Protein AF-A0A6A4TLG9-F1 (afdb_monomer_lite)

Foldseek 3Di:
DPQDPPPADDPVRSVVPDCVVPPPDADDLSNQLVVCQLLQAWEWEDDPPDIDINHHPHHRPDPDHFYWYQDPVRDIDTDPWDQDPVDRDIPCSVVPPDPDDPPPPDDDDDDDDDDDDDDDDDDPVSVVVSNVVVVVVVVVVVVVVVVCCCVVDPVVVVVVVVVVVVCCVPPPVVVVVVVVVLVVCCVPPPVSVVVVVVVVVVCCVPPPVVVVVVVVVVVVCCVPPPVVVVVVVVVVVVCCVPPPVVVVVVVVVVVVCCVPPPVVVVVVVVVVVVCCVPPPVVVVVVVVVLVVCCVPPVVSVVVVVVVVVVVVVVVVVLVVDPVSVVVVVCVQCVVHQQAAAQQLRDRGTPVQKDFDDLVVQPPDPLLSVLCVLRGHLPQADDDDPPADPVRPCCPGNNVTHIHGPQCVVQSNVSHRRCSGCSVVVPDDDDDPLRVPDDPVLCVLQDQWDWDWDWDQDPDDRDTDTDDDTDTHGDPSLVVQLQPDDDPDPPDWDFDFDCPDPPDPDGPDTDTDDNVSSVSSLVVCCVPPPVSVPRDHPPVSPPPPD

Secondary structure (DSSP, 8-state):
---S-TT-SSHHHHHHHS-TTSTTPPP-HHHHHHHHHHHTS-EEEEETTEEEEE--SS----SPPEEEEE-TTS-EEE-----BTTBS----GGGSS--------PPP---------------HHHHHHHHHHHHHHHHHHHHHHHHHHHHH-HHHHHHHHHHHHHHHHH-HHHHHHHHHHHHHHHHH-HHHHHHHHHHHHHHHHH-HHHHHHHHHHHHHHHHH-HHHHHHHHHHHHHHHHH-HHHHHHHHHHHHHHHHH-HHHHHHHHHHHHHHHHH-HHHHHHHHHHHHHHHHH-HHHHHHHHHHHHHHHHHHHHHHH-HHHHHHHHHHHHTT-S-EEBTTT--EE-GGGEEE--GGGTTTSHHHHHHHHHH---TTS----TTPPTTTGGGGSGGGS-EEEHHHHHHHHHT---TT-IIIIIPPPPPPHHHHT--HHHHHHH-SEEEE--EEE-SSSS-EEE-S--EEEE--HHHHHHHSPP--STT-EEEEEE-SSTT-SS-SEEEEEEHHHHHHHHHHHHHH-GGGTT----TT---TT-

Sequence (545 aa):
MELVGKGHGSMSEYIEKSQMKKVGYCASDVEFHATANAIGVDIFAYRGDTSLKYSCTSRLLTNEGIYLKCCEDNNFEAVVCVEHLDEDYCFDLCKLGNLSEPLYMCTRKSKEEAVIIATATISSQQVSNIDYIVSKYVKRSKDLKKKMKYLGNKLYMEKVKEERVGQYNKKHLYRSKLKKRSIAKYHDNDLFRSKVKKMSIGKYREDALHRAKVKKMSIGKYQEDARHMAKVKKVSIRKYRVDALHMAKVKKMSIGKYWEDVLHREKLKKMSKSKYRRNKIHKQNVKSMSRRKYLVNPEQRKRVTEGNKMRRKQMRERGQKFNVVMQRFLEKVRNGPEFVCCVCHRLLFSHQVLQCKRDHYNKRNDVALIADKCITEDYLHKCNADCVMPCQWLVTARGQLWVCYTCHYKIKKGEMPAESVKNNLGVDVIPEELACLNSLEQHLIALHIPFMKMLALPRGRQNGVHGPVTCVPANIVQTNNVLPRSNMEGSLLPVKLKRKLTYKGDYEYQYVDSMHVRQALQFLKETNVHYGDIECNEAWLNEFF

Structure (mmCIF, N/CA/C/O backbone):
data_AF-A0A6A4TLG9-F1
#
_entry.id   AF-A0A6A4TLG9-F1
#
loop_
_atom_site.group_PDB
_atom_site.id
_atom_site.type_symbol
_atom_site.label_atom_id
_atom_site.label_alt_id
_atom_site.label_comp_id
_atom_site.label_asym_id
_atom_site.label_entity_id
_atom_site.label_seq_id
_atom_site.pdbx_PDB_ins_code
_atom_site.Cartn_x
_atom_site.Cartn_y
_atom_site.Cartn_z
_atom_site.occupancy
_atom_site.B_iso_or_equiv
_atom_site.auth_seq_id
_atom_site.auth_comp_id
_atom_site.auth_asym_id
_atom_site.auth_atom_id
_atom_site.pdbx_PDB_model_num
ATOM 1 N N . MET A 1 1 ? -87.033 -29.925 98.915 1.00 47.34 1 MET A N 1
ATOM 2 C CA . MET A 1 1 ? -88.033 -29.410 99.871 1.00 47.34 1 MET A CA 1
ATOM 3 C C . MET A 1 1 ? -87.382 -29.435 101.245 1.00 47.34 1 MET A C 1
ATOM 5 O O . MET A 1 1 ? -87.462 -30.439 101.922 1.00 47.34 1 MET A O 1
ATOM 9 N N . GLU A 1 2 ? -86.449 -28.515 101.473 1.00 50.53 2 GLU A N 1
ATOM 10 C CA . GLU A 1 2 ? -86.480 -27.577 102.616 1.00 50.53 2 GLU A CA 1
ATOM 11 C C . GLU A 1 2 ? -85.927 -26.185 102.214 1.00 50.53 2 GLU A C 1
ATOM 13 O O . GLU A 1 2 ? -85.316 -25.472 102.995 1.00 50.53 2 GLU A O 1
ATOM 18 N N . LEU A 1 3 ? -86.083 -25.791 100.946 1.00 55.59 3 LEU A N 1
ATOM 19 C CA . LEU A 1 3 ? -85.525 -24.543 100.407 1.00 55.59 3 LEU A CA 1
ATOM 20 C C . LEU A 1 3 ? -86.625 -23.511 100.187 1.00 55.59 3 LEU A C 1
ATOM 22 O O . LEU A 1 3 ? -86.862 -23.068 99.067 1.00 55.59 3 LEU A O 1
ATOM 26 N N . VAL A 1 4 ? -87.336 -23.157 101.248 1.00 54.75 4 VAL A N 1
ATOM 27 C CA . VAL A 1 4 ? -88.100 -21.914 101.241 1.00 54.75 4 VAL A CA 1
ATOM 28 C C . VAL A 1 4 ? -87.619 -21.138 102.456 1.00 54.75 4 VAL A C 1
ATOM 30 O O . VAL A 1 4 ? -87.737 -21.625 103.577 1.00 54.75 4 VAL A O 1
ATOM 33 N N . GLY A 1 5 ? -86.945 -20.006 102.223 1.00 57.19 5 GLY A N 1
ATOM 34 C CA . GLY A 1 5 ? -86.317 -19.212 103.282 1.00 57.19 5 GLY A CA 1
ATOM 35 C C . GLY A 1 5 ? -87.287 -18.953 104.437 1.00 57.19 5 GLY A C 1
ATOM 36 O O . GLY A 1 5 ? -88.495 -18.847 104.210 1.00 57.19 5 GLY A O 1
ATOM 37 N N . LYS A 1 6 ? -86.766 -18.896 105.672 1.00 56.28 6 LYS A N 1
ATOM 38 C CA . LYS A 1 6 ? -87.563 -18.742 106.904 1.00 56.28 6 LYS A CA 1
ATOM 39 C C . LYS A 1 6 ? -88.632 -17.651 106.712 1.00 56.28 6 LYS A C 1
ATOM 41 O O . LYS A 1 6 ? -88.291 -16.474 106.683 1.00 56.28 6 LYS A O 1
ATOM 46 N N . GLY A 1 7 ? -89.903 -18.045 106.565 1.00 60.41 7 GLY A N 1
ATOM 47 C CA . GLY A 1 7 ? -91.035 -17.120 106.387 1.00 60.41 7 GLY A CA 1
ATOM 48 C C . GLY A 1 7 ? -91.891 -17.284 105.121 1.00 60.41 7 GLY A C 1
ATOM 49 O O . GLY A 1 7 ? -92.816 -16.498 104.937 1.00 60.41 7 GLY A O 1
ATOM 50 N N . HIS A 1 8 ? -91.638 -18.281 104.267 1.00 70.38 8 HIS A N 1
ATOM 51 C CA . HIS A 1 8 ? -92.416 -18.520 103.041 1.00 70.38 8 HIS A CA 1
ATOM 52 C C . HIS A 1 8 ? -92.912 -19.977 102.955 1.00 70.38 8 HIS A C 1
ATOM 54 O O . HIS A 1 8 ? -92.164 -20.903 103.260 1.00 70.38 8 HIS A O 1
ATOM 60 N N . GLY A 1 9 ? -94.160 -20.194 102.527 1.00 59.28 9 GLY A N 1
ATOM 61 C CA . GLY A 1 9 ? -94.810 -21.509 102.463 1.00 59.28 9 GLY A CA 1
ATOM 62 C C . GLY A 1 9 ? -94.586 -22.284 101.157 1.00 59.28 9 GLY A C 1
ATOM 63 O O . GLY A 1 9 ? -94.795 -23.495 101.120 1.00 59.28 9 GLY A O 1
ATOM 64 N N . SER A 1 10 ? -94.135 -21.633 100.077 1.00 74.75 10 SER A N 1
ATOM 65 C CA . SER A 1 10 ? -93.777 -22.303 98.815 1.00 74.75 10 SER A CA 1
ATOM 66 C C . SER A 1 10 ? -92.719 -21.541 98.007 1.00 74.75 10 SER A C 1
ATOM 68 O O . SER A 1 10 ? -92.523 -20.342 98.186 1.00 74.75 10 SER A O 1
ATOM 70 N N . MET A 1 11 ? -92.060 -22.216 97.057 1.00 71.94 11 MET A N 1
ATOM 71 C CA . MET A 1 11 ? -91.086 -21.571 96.160 1.00 71.94 11 MET A CA 1
ATOM 72 C C . MET A 1 11 ? -91.734 -20.530 95.233 1.00 71.94 11 MET A C 1
ATOM 74 O O . MET A 1 11 ? -91.104 -19.533 94.897 1.00 71.94 11 MET A O 1
ATOM 78 N N . SER A 1 12 ? -92.997 -20.732 94.838 1.00 71.19 12 SER A N 1
ATOM 79 C CA . SER A 1 12 ? -93.734 -19.730 94.050 1.00 71.19 12 SER A CA 1
ATOM 80 C C . SER A 1 12 ? -93.986 -18.469 94.876 1.00 71.19 12 SER A C 1
ATOM 82 O O . SER A 1 12 ? -93.712 -17.367 94.412 1.00 71.19 12 SER A O 1
ATOM 84 N N . GLU A 1 13 ? -94.376 -18.638 96.142 1.00 74.56 13 GLU A N 1
ATOM 85 C CA . GLU A 1 13 ? -94.531 -17.529 97.085 1.00 74.56 13 GLU A CA 1
ATOM 86 C C . GLU A 1 13 ? -93.199 -16.810 97.361 1.00 74.56 13 GLU A C 1
ATOM 88 O O . GLU A 1 13 ? -93.168 -15.583 97.436 1.00 74.56 13 GLU A O 1
ATOM 93 N N . TYR A 1 14 ? -92.087 -17.546 97.468 1.00 79.31 14 TYR A N 1
ATOM 94 C CA . TYR A 1 14 ? -90.755 -16.952 97.594 1.00 79.31 14 TYR A CA 1
ATOM 95 C C . TYR A 1 14 ? -90.394 -16.112 96.363 1.00 79.31 14 TYR A C 1
ATOM 97 O O . TYR A 1 14 ? -89.940 -14.984 96.505 1.00 79.31 14 TYR A O 1
ATOM 105 N N . ILE A 1 15 ? -90.630 -16.609 95.148 1.00 75.56 15 ILE A N 1
ATOM 106 C CA . ILE A 1 15 ? -90.310 -15.881 93.909 1.00 75.56 15 ILE A CA 1
ATOM 107 C C . ILE A 1 15 ? -91.164 -14.610 93.748 1.00 75.56 15 ILE A C 1
ATOM 109 O O . ILE A 1 15 ? -90.681 -13.628 93.184 1.00 75.56 15 ILE A O 1
ATOM 113 N N . GLU A 1 16 ? -92.416 -14.620 94.211 1.00 72.69 16 GLU A N 1
ATOM 114 C CA . GLU A 1 16 ? -93.312 -13.455 94.158 1.00 72.69 16 GLU A CA 1
ATOM 115 C C . GLU A 1 16 ? -93.009 -12.414 95.241 1.00 72.69 16 GLU A C 1
ATOM 117 O O . GLU A 1 16 ? -93.033 -11.214 94.961 1.00 72.69 16 GLU A O 1
ATOM 122 N N . LYS A 1 17 ? -92.727 -12.854 96.474 1.00 72.75 17 LYS A N 1
ATOM 123 C CA . LYS A 1 17 ? -92.475 -11.954 97.612 1.00 72.75 17 LYS A CA 1
ATOM 124 C C . LYS A 1 17 ? -91.023 -11.487 97.699 1.00 72.75 17 LYS A C 1
ATOM 126 O O . LYS A 1 17 ? -90.768 -10.393 98.206 1.00 72.75 17 LYS A O 1
ATOM 131 N N . SER A 1 18 ? -90.070 -12.290 97.231 1.00 75.31 18 SER A N 1
ATOM 132 C CA . SER A 1 18 ? -88.663 -11.896 97.208 1.00 75.31 18 SER A CA 1
ATOM 133 C C . SER A 1 18 ? -88.413 -10.845 96.131 1.00 75.31 18 SER A C 1
ATOM 135 O O . SER A 1 18 ? -89.034 -10.811 95.069 1.00 75.31 18 SER A O 1
ATOM 137 N N . GLN A 1 19 ? -87.436 -9.982 96.388 1.00 74.31 19 GLN A N 1
ATOM 138 C CA . GLN A 1 19 ? -86.973 -9.001 95.410 1.00 74.31 19 GLN A CA 1
ATOM 139 C C . GLN A 1 19 ? -85.853 -9.570 94.519 1.00 74.31 19 GLN A C 1
ATOM 141 O O . GLN A 1 19 ? -85.146 -8.803 93.874 1.00 74.31 19 GLN A O 1
ATOM 146 N N . MET A 1 20 ? -85.697 -10.902 94.439 1.00 74.19 20 MET A N 1
ATOM 147 C CA . MET A 1 20 ? -84.563 -11.562 93.767 1.00 74.19 20 MET A CA 1
ATOM 148 C C . MET A 1 20 ? -84.434 -11.211 92.274 1.00 74.19 20 MET A C 1
ATOM 150 O O . MET A 1 20 ? -83.351 -11.274 91.701 1.00 74.19 20 MET A O 1
ATOM 154 N N . LYS A 1 21 ? -85.547 -10.844 91.622 1.00 73.12 21 LYS A N 1
ATOM 155 C CA . LYS A 1 21 ? -85.577 -10.442 90.205 1.00 73.12 21 LYS A CA 1
ATOM 156 C C . LYS A 1 21 ? -85.209 -8.970 89.991 1.00 73.12 21 LYS A C 1
ATOM 158 O O . LYS A 1 21 ? -85.031 -8.557 88.847 1.00 73.12 21 LYS A O 1
ATOM 163 N N . LYS A 1 22 ? -85.150 -8.164 91.056 1.00 68.81 22 LYS A N 1
ATOM 164 C CA . LYS A 1 22 ? -84.872 -6.727 90.983 1.00 68.81 22 LYS A CA 1
ATOM 165 C C . LYS A 1 22 ? -83.390 -6.451 91.212 1.00 68.81 22 LYS A C 1
ATOM 167 O O . LYS A 1 22 ? -82.740 -7.053 92.060 1.00 68.81 22 LYS A O 1
ATOM 172 N N . VAL A 1 23 ? -82.865 -5.492 90.458 1.00 66.06 23 VAL A N 1
ATOM 173 C CA . VAL A 1 23 ? -81.475 -5.037 90.573 1.00 66.06 23 VAL A CA 1
ATOM 174 C C . VAL A 1 23 ? -81.287 -4.279 91.893 1.00 66.06 23 VAL A C 1
ATOM 176 O O . VAL A 1 23 ? -82.129 -3.458 92.247 1.00 66.06 23 VAL A O 1
ATOM 179 N N . GLY A 1 24 ? -80.181 -4.536 92.597 1.00 64.06 24 GLY A N 1
ATOM 180 C CA . GLY A 1 24 ? -79.815 -3.845 93.844 1.00 64.06 24 GLY A CA 1
ATOM 181 C C . GLY A 1 24 ? -80.198 -4.574 95.136 1.00 64.06 24 GLY A C 1
ATOM 182 O O . GLY A 1 24 ? -79.888 -4.079 96.214 1.00 64.06 24 GLY A O 1
ATOM 183 N N . TYR A 1 25 ? -80.828 -5.749 95.047 1.00 71.38 25 TYR A N 1
ATOM 184 C CA . TYR A 1 25 ? -81.122 -6.596 96.205 1.00 71.38 25 TYR A CA 1
ATOM 185 C C . TYR A 1 25 ? -80.071 -7.700 96.362 1.00 71.38 25 TYR A C 1
ATOM 187 O O . TYR A 1 25 ? -79.626 -8.291 95.377 1.00 71.38 25 TYR A O 1
ATOM 195 N N . CYS A 1 26 ? -79.667 -7.967 97.606 1.00 70.38 26 CYS A N 1
ATOM 196 C CA . CYS A 1 26 ? -78.658 -8.976 97.924 1.00 70.38 26 CYS A CA 1
ATOM 197 C C . CYS A 1 26 ? -79.205 -10.396 97.724 1.00 70.38 26 CYS A C 1
ATOM 199 O O . CYS A 1 26 ? -80.359 -10.677 98.049 1.00 70.38 26 CYS A O 1
ATOM 201 N N . ALA A 1 27 ? -78.353 -11.291 97.220 1.00 75.81 27 ALA A N 1
ATOM 202 C CA . ALA A 1 27 ? -78.647 -12.717 97.146 1.00 75.81 27 ALA A CA 1
ATOM 203 C C . ALA A 1 27 ? -78.703 -13.327 98.555 1.00 75.81 27 ALA A C 1
ATOM 205 O O . ALA A 1 27 ? -77.893 -12.982 99.418 1.00 75.81 27 ALA A O 1
ATOM 206 N N . SER A 1 28 ? -79.642 -14.245 98.771 1.00 75.94 28 SER A N 1
ATOM 207 C CA . SER A 1 28 ? -79.767 -15.027 99.997 1.00 75.94 28 SER A CA 1
ATOM 208 C C . SER A 1 28 ? -79.236 -16.451 99.804 1.00 75.94 28 SER A C 1
ATOM 210 O O . SER A 1 28 ? -78.886 -16.876 98.698 1.00 75.94 28 SER A O 1
ATOM 212 N N . ASP A 1 29 ? -79.224 -17.227 100.886 1.00 78.75 29 ASP A N 1
ATOM 213 C CA . ASP A 1 29 ? -78.810 -18.634 100.903 1.00 78.75 29 ASP A CA 1
ATOM 214 C C . ASP A 1 29 ? -79.584 -19.501 99.890 1.00 78.75 29 ASP A C 1
ATOM 216 O O . ASP A 1 29 ? -79.065 -20.515 99.410 1.00 78.75 29 ASP A O 1
ATOM 220 N N . VAL A 1 30 ? -80.814 -19.099 99.535 1.00 79.25 30 VAL A N 1
ATOM 221 C CA . VAL A 1 30 ? -81.650 -19.778 98.534 1.00 79.25 30 VAL A CA 1
ATOM 222 C C . VAL A 1 30 ? -81.068 -19.598 97.132 1.00 79.25 30 VAL A C 1
ATOM 224 O O . VAL A 1 30 ? -80.945 -20.578 96.393 1.00 79.25 30 VAL A O 1
ATOM 227 N N . GLU A 1 31 ? -80.654 -18.381 96.765 1.00 83.94 31 GLU A N 1
ATOM 228 C CA . GLU A 1 31 ? -80.010 -18.110 95.476 1.00 83.94 31 GLU A CA 1
ATOM 229 C C . GLU A 1 31 ? -78.667 -18.833 95.362 1.00 83.94 31 GLU A C 1
ATOM 231 O O . GLU A 1 31 ? -78.364 -19.383 94.300 1.00 83.94 31 GLU A O 1
ATOM 236 N N . PHE A 1 32 ? -77.881 -18.890 96.441 1.00 83.81 32 PHE A N 1
ATOM 237 C CA . PHE A 1 32 ? -76.604 -19.606 96.440 1.00 83.81 32 PHE A CA 1
ATOM 238 C C . PHE A 1 32 ? -76.788 -21.114 96.245 1.00 83.81 32 PHE A C 1
ATOM 240 O O . PHE A 1 32 ? -76.145 -21.691 95.367 1.00 83.81 32 PHE A O 1
ATOM 247 N N . HIS A 1 33 ? -77.716 -21.753 96.965 1.00 79.50 33 HIS A N 1
ATOM 248 C CA . HIS A 1 33 ? -78.021 -23.174 96.758 1.00 79.50 33 HIS A CA 1
ATOM 249 C C . HIS A 1 33 ? -78.592 -23.460 95.366 1.00 79.50 33 HIS A C 1
ATOM 251 O O . HIS A 1 33 ? -78.200 -24.435 94.719 1.00 79.50 33 HIS A O 1
ATOM 257 N N . ALA A 1 34 ? -79.508 -22.618 94.877 1.00 77.25 34 ALA A N 1
ATOM 258 C CA . ALA A 1 34 ? -80.073 -22.771 93.540 1.00 77.25 34 ALA A CA 1
ATOM 259 C C . ALA A 1 34 ? -78.987 -22.648 92.459 1.00 77.25 34 ALA A C 1
ATOM 261 O O . ALA A 1 34 ? -78.962 -23.435 91.513 1.00 77.25 34 ALA A O 1
ATOM 262 N N . THR A 1 35 ? -78.052 -21.713 92.634 1.00 79.88 35 THR A N 1
ATOM 263 C CA . THR A 1 35 ? -76.930 -21.494 91.714 1.00 79.88 35 THR A CA 1
ATOM 264 C C . THR A 1 35 ? -75.935 -22.654 91.750 1.00 79.88 35 THR A C 1
ATOM 266 O O . THR A 1 35 ? -75.548 -23.145 90.689 1.00 79.88 35 THR A O 1
ATOM 269 N N . ALA A 1 36 ? -75.577 -23.148 92.940 1.00 80.62 36 ALA A N 1
ATOM 270 C CA . ALA A 1 36 ? -74.709 -24.317 93.099 1.00 80.62 36 ALA A CA 1
ATOM 271 C C . ALA A 1 36 ? -75.288 -25.540 92.366 1.00 80.62 36 ALA A C 1
ATOM 273 O O . ALA A 1 36 ? -74.604 -26.187 91.572 1.00 80.62 36 ALA A O 1
ATOM 274 N N . ASN A 1 37 ? -76.592 -25.784 92.535 1.00 77.38 37 ASN A N 1
ATOM 275 C CA . ASN A 1 37 ? -77.309 -26.872 91.870 1.00 77.38 37 ASN A CA 1
ATOM 276 C C . ASN A 1 37 ? -77.450 -26.691 90.351 1.00 77.38 37 ASN A C 1
ATOM 278 O O . ASN A 1 37 ? -77.436 -27.686 89.624 1.00 77.38 37 ASN A O 1
ATOM 282 N N . ALA A 1 38 ? -77.618 -25.454 89.872 1.00 73.56 38 ALA A N 1
ATOM 283 C CA . ALA A 1 38 ? -77.802 -25.153 88.452 1.00 73.56 38 ALA A CA 1
ATOM 284 C C . ALA A 1 38 ? -76.496 -25.247 87.650 1.00 73.56 38 ALA A C 1
ATOM 286 O O . ALA A 1 38 ? -76.514 -25.654 86.489 1.00 73.56 38 ALA A O 1
ATOM 287 N N . ILE A 1 39 ? -75.372 -24.863 88.259 1.00 73.69 39 ILE A N 1
ATOM 288 C CA . ILE A 1 39 ? -74.051 -24.871 87.616 1.00 73.69 39 ILE A CA 1
ATOM 289 C C . ILE A 1 39 ? -73.304 -26.185 87.901 1.00 73.69 39 ILE A C 1
ATOM 291 O O . ILE A 1 39 ? -72.383 -26.532 87.166 1.00 73.69 39 ILE A O 1
ATOM 295 N N . GLY A 1 40 ? -73.718 -26.948 88.917 1.00 73.44 40 GLY A N 1
ATOM 296 C CA . GLY A 1 40 ? -73.113 -28.235 89.258 1.00 73.44 40 GLY A CA 1
ATOM 297 C C . GLY A 1 40 ? -71.762 -28.097 89.962 1.00 73.44 40 GLY A C 1
ATOM 298 O O . GLY A 1 40 ? -70.875 -28.921 89.746 1.00 73.44 40 GLY A O 1
ATOM 299 N N . VAL A 1 41 ? -71.566 -27.039 90.753 1.00 80.38 41 VAL A N 1
ATOM 300 C CA . VAL A 1 41 ? -70.322 -26.758 91.494 1.00 80.38 41 VAL A CA 1
ATOM 301 C C . VAL A 1 41 ? -70.644 -26.288 92.908 1.00 80.38 41 VAL A C 1
ATOM 303 O O . VAL A 1 41 ? -71.666 -25.637 93.127 1.00 80.38 41 VAL A O 1
ATOM 306 N N . ASP A 1 42 ? -69.769 -26.598 93.863 1.00 83.31 42 ASP A N 1
ATOM 307 C CA . ASP A 1 42 ? -69.905 -26.119 95.240 1.00 83.31 42 ASP A CA 1
ATOM 308 C C . ASP A 1 42 ? -69.591 -24.613 95.315 1.00 83.31 42 ASP A C 1
ATOM 310 O O . ASP A 1 42 ? -68.616 -24.142 94.719 1.00 83.31 42 ASP A O 1
ATOM 314 N N . ILE A 1 43 ? -70.399 -23.853 96.061 1.00 84.44 43 ILE A N 1
ATOM 315 C CA . ILE A 1 43 ? -70.152 -22.429 96.335 1.00 84.44 43 ILE A CA 1
ATOM 316 C C . ILE A 1 43 ? -69.764 -22.271 97.807 1.00 84.44 43 ILE A C 1
ATOM 318 O O . ILE A 1 43 ? -70.476 -22.719 98.702 1.00 84.44 43 ILE A O 1
ATOM 322 N N . PHE A 1 44 ? -68.643 -21.610 98.061 1.00 83.75 44 PHE A N 1
ATOM 323 C CA . PHE A 1 44 ? -68.121 -21.308 99.388 1.00 83.75 44 PHE A CA 1
ATOM 324 C C . PHE A 1 44 ? -68.234 -19.804 99.624 1.00 83.75 44 PHE A C 1
ATOM 326 O O . PHE A 1 44 ? -67.641 -19.026 98.879 1.00 83.75 44 PHE A O 1
ATOM 333 N N . ALA A 1 45 ? -68.983 -19.388 100.643 1.00 81.94 45 ALA A N 1
ATOM 334 C CA . ALA A 1 45 ? -69.094 -17.989 101.042 1.00 81.94 45 ALA A CA 1
ATOM 335 C C . ALA A 1 45 ? -68.438 -17.772 102.411 1.00 81.94 45 ALA A C 1
ATOM 337 O O . ALA A 1 45 ? -68.811 -18.411 103.394 1.00 81.94 45 ALA A O 1
ATOM 338 N N . TYR A 1 46 ? -67.471 -16.859 102.477 1.00 79.88 46 TYR A N 1
ATOM 339 C CA . TYR A 1 46 ? -66.748 -16.518 103.703 1.00 79.88 46 TYR A CA 1
ATOM 340 C C . TYR A 1 46 ? -67.295 -15.229 104.305 1.00 79.88 46 TYR A C 1
ATOM 342 O O . TYR A 1 46 ? -67.271 -14.190 103.646 1.00 79.88 46 TYR A O 1
ATOM 350 N N . ARG A 1 47 ? -67.749 -15.278 105.558 1.00 76.50 47 ARG A N 1
ATOM 351 C CA . ARG A 1 47 ? -68.139 -14.102 106.345 1.00 76.50 47 ARG A CA 1
ATOM 352 C C . ARG A 1 47 ? -67.268 -14.063 107.601 1.00 76.50 47 ARG A C 1
ATOM 354 O 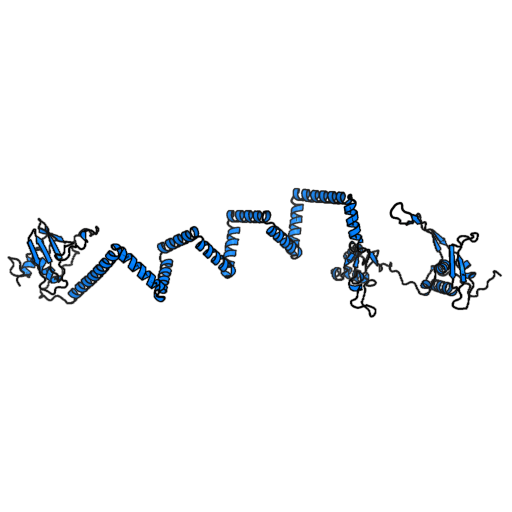O . ARG A 1 47 ? -67.496 -14.824 108.541 1.00 76.50 47 ARG A O 1
ATOM 361 N N . GLY A 1 48 ? -66.251 -13.199 107.589 1.00 71.38 48 GLY A N 1
ATOM 362 C CA . GLY A 1 48 ? -65.218 -13.178 108.631 1.00 71.38 48 GLY A CA 1
ATOM 363 C C . GLY A 1 48 ? -64.558 -14.553 108.779 1.00 71.38 48 GLY A C 1
ATOM 364 O O . GLY A 1 48 ? -64.112 -15.125 107.786 1.00 71.38 48 GLY A O 1
ATOM 365 N N . ASP A 1 49 ? -64.587 -15.101 109.993 1.00 67.50 49 ASP A N 1
ATOM 366 C CA . ASP A 1 49 ? -64.002 -16.409 110.330 1.00 67.50 49 ASP A CA 1
ATOM 367 C C . ASP A 1 49 ? -64.957 -17.594 110.096 1.00 67.50 49 ASP A C 1
ATOM 369 O O . ASP A 1 49 ? -64.595 -18.754 110.294 1.00 67.50 49 ASP A O 1
ATOM 373 N N . THR A 1 50 ? -66.194 -17.327 109.665 1.00 71.31 50 THR A N 1
ATOM 374 C CA . THR A 1 50 ? -67.188 -18.369 109.383 1.00 71.31 50 THR A CA 1
ATOM 375 C C . THR A 1 50 ? -67.298 -18.630 107.885 1.00 71.31 50 THR A C 1
ATOM 377 O O . THR A 1 50 ? -67.447 -17.707 107.082 1.00 71.31 50 THR A O 1
ATOM 380 N N . SER A 1 51 ? -67.232 -19.906 107.497 1.00 77.81 51 SER A N 1
ATOM 381 C CA . SER A 1 51 ? -67.452 -20.335 106.114 1.00 77.81 51 SER A CA 1
ATOM 382 C C . SER A 1 51 ? -68.784 -21.064 105.993 1.00 77.81 51 SER A C 1
ATOM 384 O O . SER A 1 51 ? -69.076 -21.984 106.758 1.00 77.81 51 SER A O 1
ATOM 386 N N . LEU A 1 52 ? -69.596 -20.640 105.028 1.00 81.88 52 LEU A N 1
ATOM 387 C CA . LEU A 1 52 ? -70.819 -21.323 104.634 1.00 81.88 52 LEU A CA 1
ATOM 388 C C . LEU A 1 52 ? -70.556 -22.050 103.322 1.00 81.88 52 LEU A C 1
ATOM 390 O O . LEU A 1 52 ? -70.152 -21.448 102.323 1.00 81.88 52 LEU A O 1
ATOM 394 N N . LYS A 1 53 ? -70.773 -23.365 103.340 1.00 84.25 53 LYS A N 1
ATOM 395 C CA . LYS A 1 53 ? -70.657 -24.217 102.162 1.00 84.25 53 LYS A CA 1
ATOM 396 C C . LYS A 1 53 ? -72.046 -24.510 101.605 1.00 84.25 53 LYS A C 1
ATOM 398 O O . LYS A 1 53 ? -72.845 -25.189 102.245 1.00 84.25 53 LYS A O 1
ATOM 403 N N . TYR A 1 54 ? -72.285 -24.063 100.381 1.00 84.31 54 TYR A N 1
ATOM 404 C CA . TYR A 1 54 ? -73.468 -24.380 99.593 1.00 84.31 54 TYR A CA 1
ATOM 405 C C . TYR A 1 54 ? -73.132 -25.535 98.659 1.00 84.31 54 TYR A C 1
ATOM 407 O O . TYR A 1 54 ? -72.599 -25.339 97.563 1.00 84.31 54 TYR A O 1
ATOM 415 N N . SER A 1 55 ? -73.385 -26.754 99.133 1.00 80.75 55 SER A N 1
ATOM 416 C CA . SER A 1 55 ? -73.077 -27.952 98.361 1.00 80.75 55 SER A CA 1
ATOM 417 C C . SER A 1 55 ? -74.093 -28.192 97.255 1.00 80.75 55 SER A C 1
ATOM 419 O O . SER A 1 55 ? -75.306 -28.116 97.464 1.00 80.75 55 SER A O 1
ATOM 421 N N . CYS A 1 56 ? -73.581 -28.532 96.075 1.00 78.12 56 CYS A N 1
ATOM 422 C CA . CYS A 1 56 ? -74.409 -28.980 94.974 1.00 78.12 56 CYS A CA 1
ATOM 423 C C . CYS A 1 56 ? -75.021 -30.347 95.318 1.00 78.12 56 CYS A C 1
ATOM 425 O O . CYS A 1 56 ? -74.330 -31.352 95.455 1.00 78.12 56 CYS A O 1
ATOM 427 N N . THR A 1 57 ? -76.342 -30.377 95.434 1.00 73.06 57 THR A N 1
ATOM 428 C CA . THR A 1 57 ? -77.149 -31.594 95.616 1.00 73.06 57 THR A CA 1
ATOM 429 C C . THR A 1 57 ? -77.459 -32.306 94.294 1.00 73.06 57 THR A C 1
ATOM 431 O O . THR A 1 57 ? -77.925 -33.443 94.303 1.00 73.06 57 THR A O 1
ATOM 434 N N . SER A 1 58 ? -77.200 -31.655 93.151 1.00 68.81 58 SER A N 1
ATOM 435 C CA . SER A 1 58 ? -77.263 -32.258 91.813 1.00 68.81 58 SER A CA 1
ATOM 436 C C . SER A 1 58 ? -75.901 -32.860 91.403 1.00 68.81 58 SER A C 1
ATOM 438 O O . SER A 1 58 ? -75.010 -33.042 92.233 1.00 68.81 58 SER A O 1
ATOM 440 N N . ARG A 1 59 ? -75.712 -33.212 90.122 1.00 74.69 59 ARG A N 1
ATOM 441 C CA . ARG A 1 59 ? -74.454 -33.793 89.622 1.00 74.69 59 ARG A CA 1
ATOM 442 C C . ARG A 1 59 ? -73.312 -32.771 89.687 1.00 74.69 59 ARG A C 1
ATOM 444 O O . ARG A 1 59 ? -73.286 -31.830 88.898 1.00 74.69 59 ARG A O 1
ATOM 451 N N . LEU A 1 60 ? -72.326 -33.035 90.542 1.00 74.06 60 LEU A N 1
ATOM 452 C CA . LEU A 1 60 ? -71.090 -32.257 90.617 1.00 74.06 60 LEU A CA 1
ATOM 453 C C . LEU A 1 60 ? -70.257 -32.424 89.327 1.00 74.06 60 LEU A C 1
ATOM 455 O O . LEU A 1 60 ? -69.975 -33.548 88.901 1.00 74.06 60 LEU A O 1
ATOM 459 N N . LEU A 1 61 ? -69.881 -31.313 88.687 1.00 68.62 61 LEU A N 1
ATOM 460 C CA . LEU A 1 61 ? -69.142 -31.285 87.416 1.00 68.62 61 LEU A CA 1
ATOM 461 C C . LEU A 1 61 ? -67.623 -31.173 87.602 1.00 68.62 61 LEU A C 1
ATOM 463 O O . LEU A 1 61 ? -66.864 -31.626 86.742 1.00 68.62 61 LEU A O 1
ATOM 467 N N . THR A 1 62 ? -67.166 -30.574 88.702 1.00 65.75 62 THR A N 1
ATOM 468 C CA . THR A 1 62 ? -65.746 -30.418 89.040 1.00 65.75 62 THR A CA 1
ATOM 469 C C . THR A 1 62 ? -65.556 -30.538 90.556 1.00 65.75 62 THR A C 1
ATOM 471 O O . THR A 1 62 ? -66.476 -30.269 91.321 1.00 65.75 62 THR A O 1
ATOM 474 N N . ASN A 1 63 ? -64.350 -30.902 90.999 1.00 67.94 63 ASN A N 1
ATOM 475 C CA . ASN A 1 63 ? -63.979 -30.851 92.423 1.00 67.94 63 ASN A CA 1
ATOM 476 C C . ASN A 1 63 ? -63.524 -29.439 92.858 1.00 67.94 63 ASN A C 1
ATOM 478 O O . ASN A 1 63 ? -63.043 -29.266 93.972 1.00 67.94 63 ASN A O 1
ATOM 482 N N . GLU A 1 64 ? -63.615 -28.446 91.966 1.00 72.00 64 GLU A N 1
ATOM 483 C CA . GLU A 1 64 ? -63.213 -27.060 92.218 1.00 72.00 64 GLU A CA 1
ATOM 484 C C . GLU A 1 64 ? -64.453 -26.239 92.607 1.00 72.00 64 GLU A C 1
ATOM 486 O O . GLU A 1 64 ? -65.509 -26.380 91.990 1.00 72.00 64 GLU A O 1
ATOM 491 N N . GLY A 1 65 ? -64.332 -25.384 93.624 1.00 76.19 65 GLY A N 1
ATOM 492 C CA . GLY A 1 65 ? -65.429 -24.545 94.112 1.00 76.19 65 GLY A CA 1
ATOM 493 C C . GLY A 1 65 ? -65.406 -23.114 93.578 1.00 76.19 65 GLY A C 1
ATOM 494 O O . GLY A 1 65 ? -64.369 -22.607 93.147 1.00 76.19 65 GLY A O 1
ATOM 495 N N . ILE A 1 66 ? -66.549 -22.433 93.658 1.00 81.12 66 ILE A N 1
ATOM 496 C CA . ILE A 1 66 ? -66.617 -20.971 93.541 1.00 81.12 66 ILE A CA 1
ATOM 497 C C . ILE A 1 66 ? -66.466 -20.389 94.942 1.00 81.12 66 ILE A C 1
ATOM 499 O O . ILE A 1 66 ? -67.253 -20.708 95.827 1.00 81.12 66 ILE A O 1
ATOM 503 N N . TYR A 1 67 ? -65.486 -19.514 95.134 1.00 82.38 67 TYR A N 1
ATOM 504 C CA . TYR A 1 67 ? -65.197 -18.901 96.426 1.00 82.38 67 TYR A CA 1
ATOM 505 C C . TYR A 1 67 ? -65.619 -17.428 96.407 1.00 82.38 67 TYR A C 1
ATOM 507 O O . TYR A 1 67 ? -65.221 -16.668 95.523 1.00 82.38 67 TYR A O 1
ATOM 515 N N . LEU A 1 68 ? -66.441 -17.028 97.373 1.00 83.06 68 LEU A N 1
ATOM 516 C CA . LEU A 1 68 ? -66.986 -15.683 97.530 1.00 83.06 68 LEU A CA 1
ATOM 517 C C . LEU A 1 68 ? -66.628 -15.142 98.916 1.00 83.06 68 LEU A C 1
ATOM 519 O O . LEU A 1 68 ? -66.748 -15.851 99.912 1.00 83.06 68 LEU A O 1
ATOM 523 N N . LYS A 1 69 ? -66.227 -13.875 98.997 1.00 80.94 69 LYS A N 1
ATOM 524 C CA . LYS A 1 69 ? -66.002 -13.160 100.257 1.00 80.94 69 LYS A CA 1
ATOM 525 C C . LYS A 1 69 ? -67.169 -12.207 100.506 1.00 80.94 69 LYS A C 1
ATOM 527 O O . LYS A 1 69 ? -67.446 -11.354 99.670 1.00 80.94 69 LYS A O 1
ATOM 532 N N . CYS A 1 70 ? -67.852 -12.362 101.637 1.00 76.75 70 CYS A N 1
ATOM 533 C CA . CYS A 1 70 ? -68.879 -11.440 102.108 1.00 76.75 70 CYS A CA 1
ATOM 534 C C . CYS A 1 70 ? -68.200 -10.238 102.778 1.00 76.75 70 CYS A C 1
ATOM 536 O O . CYS A 1 70 ? -67.509 -10.396 103.786 1.00 76.75 70 CYS A O 1
ATOM 538 N N . CYS A 1 71 ? -68.404 -9.051 102.219 1.00 74.25 71 CYS A N 1
ATOM 539 C CA . CYS A 1 71 ? -67.975 -7.775 102.785 1.00 74.25 71 CYS A CA 1
ATOM 540 C C . CYS A 1 71 ? -69.029 -7.238 103.773 1.00 74.25 71 CYS A C 1
ATOM 542 O O . CYS A 1 71 ? -70.158 -7.734 103.813 1.00 74.25 71 CYS A O 1
ATOM 544 N N . GLU A 1 72 ? -68.656 -6.235 104.575 1.00 61.88 72 GLU A N 1
ATOM 545 C CA . GLU A 1 72 ? -69.461 -5.707 105.695 1.00 61.88 72 GLU A CA 1
ATOM 546 C C . GLU A 1 72 ? -70.860 -5.211 105.272 1.00 61.88 72 GLU A C 1
ATOM 548 O O . GLU A 1 72 ? -71.813 -5.349 106.033 1.00 61.88 72 GLU A O 1
ATOM 553 N N . ASP A 1 73 ? -71.022 -4.777 104.017 1.00 63.44 73 ASP A N 1
ATOM 554 C CA . ASP A 1 73 ? -72.291 -4.281 103.458 1.00 63.44 73 ASP A CA 1
ATOM 555 C C . ASP A 1 73 ? -73.194 -5.375 102.836 1.00 63.44 73 ASP A C 1
ATOM 557 O O . ASP A 1 73 ? -74.037 -5.075 101.992 1.00 63.44 73 ASP A O 1
ATOM 561 N N . ASN A 1 74 ? -73.003 -6.661 103.171 1.00 65.50 74 ASN A N 1
ATOM 562 C CA . ASN A 1 74 ? -73.628 -7.813 102.480 1.00 65.50 74 ASN A CA 1
ATOM 563 C C . ASN A 1 74 ? -73.299 -7.911 100.974 1.00 65.50 74 ASN A C 1
ATOM 565 O O . ASN A 1 74 ? -73.956 -8.641 100.227 1.00 65.50 74 ASN A O 1
ATOM 569 N N . ASN A 1 75 ? -72.249 -7.222 100.529 1.00 73.25 75 ASN A N 1
ATOM 570 C CA . ASN A 1 75 ? -71.713 -7.356 99.179 1.00 73.25 75 ASN A CA 1
ATOM 571 C C . ASN A 1 75 ? -70.835 -8.608 99.069 1.00 73.25 75 ASN A C 1
ATOM 573 O O . ASN A 1 75 ? -70.136 -8.968 100.016 1.00 73.25 75 ASN A O 1
ATOM 577 N N . PHE A 1 76 ? -70.834 -9.253 97.900 1.00 76.62 76 PHE A N 1
ATOM 578 C CA . PHE A 1 76 ? -70.013 -10.437 97.636 1.00 76.62 76 PHE A CA 1
ATOM 579 C C . PHE A 1 76 ? -68.934 -10.132 96.602 1.00 76.62 76 PHE A C 1
ATOM 581 O O . PHE A 1 76 ? -69.235 -9.732 95.477 1.00 76.62 76 PHE A O 1
ATOM 588 N N . GLU A 1 77 ? -67.680 -10.386 96.961 1.00 75.81 77 GLU A N 1
ATOM 589 C CA . GLU A 1 77 ? -66.546 -10.319 96.044 1.00 75.81 77 GLU A CA 1
ATOM 590 C C . GLU A 1 77 ? -66.103 -11.724 95.634 1.00 75.81 77 GLU A C 1
ATOM 592 O O . GLU A 1 77 ? -65.984 -12.628 96.463 1.00 75.81 77 GLU A O 1
ATOM 597 N N . ALA A 1 78 ? -65.845 -11.921 94.340 1.00 74.06 78 ALA A N 1
ATOM 598 C CA . ALA A 1 78 ? -65.319 -13.184 93.839 1.00 74.06 78 ALA A CA 1
ATOM 599 C C . ALA A 1 78 ? -63.850 -13.346 94.247 1.00 74.06 78 ALA A C 1
ATOM 601 O O . ALA A 1 78 ? -63.003 -12.515 93.914 1.00 74.06 78 ALA A O 1
ATOM 602 N N . VAL A 1 79 ? -63.532 -14.443 94.930 1.00 73.94 79 VAL A N 1
ATOM 603 C CA . VAL A 1 79 ? -62.162 -14.764 95.325 1.00 73.94 79 VAL A CA 1
ATOM 604 C C . VAL A 1 79 ? -61.430 -15.339 94.116 1.00 73.94 79 VAL A C 1
ATOM 606 O O . VAL A 1 79 ? -61.782 -16.385 93.574 1.00 73.94 79 VAL A O 1
ATOM 609 N N . VAL A 1 80 ? -60.406 -14.617 93.669 1.00 65.19 80 VAL A N 1
ATOM 610 C CA . VAL A 1 80 ? -59.697 -14.908 92.414 1.00 65.19 80 VAL A CA 1
ATOM 611 C C . VAL A 1 80 ? -58.599 -15.968 92.581 1.00 65.19 80 VAL A C 1
ATOM 613 O O . VAL A 1 80 ? -58.263 -16.664 91.623 1.00 65.19 80 VAL A O 1
ATOM 616 N N . CYS A 1 81 ? -58.023 -16.099 93.778 1.00 65.50 81 CYS A N 1
ATOM 617 C CA . CYS A 1 81 ? -57.047 -17.140 94.102 1.00 65.50 81 CYS A CA 1
ATOM 618 C C . CYS A 1 81 ? -57.237 -17.606 95.543 1.00 65.50 81 CYS A C 1
ATOM 620 O O . CYS A 1 81 ? -57.441 -16.776 96.427 1.00 65.50 81 CYS A O 1
ATOM 622 N N . VAL A 1 82 ? -57.121 -18.913 95.759 1.00 63.88 82 VAL A N 1
ATOM 623 C CA . VAL A 1 82 ? -57.109 -19.550 97.079 1.00 63.88 82 VAL A CA 1
ATOM 624 C C . VAL A 1 82 ? -55.813 -20.349 97.190 1.00 63.88 82 VAL A C 1
ATOM 626 O O . VAL A 1 82 ? -55.335 -20.896 96.192 1.00 63.88 82 VAL A O 1
ATOM 629 N N . GLU A 1 83 ? -55.224 -20.363 98.379 1.00 60.25 83 GLU A N 1
ATOM 630 C CA . GLU A 1 83 ? -54.056 -21.177 98.711 1.00 60.25 83 GLU A CA 1
ATOM 631 C C . GLU A 1 83 ? -54.526 -22.593 99.076 1.00 60.25 83 GLU A C 1
ATOM 633 O O . GLU A 1 83 ? -55.467 -22.756 99.856 1.00 60.25 83 GLU A O 1
ATOM 638 N N . HIS A 1 84 ? -53.953 -23.621 98.445 1.00 55.28 84 HIS A N 1
ATOM 639 C CA . HIS A 1 84 ? -54.348 -25.005 98.708 1.00 55.28 84 HIS A CA 1
ATOM 640 C C . HIS A 1 84 ? -53.710 -25.488 100.016 1.00 55.28 84 HIS A C 1
ATOM 642 O O . HIS A 1 84 ? -52.501 -25.407 100.175 1.00 55.28 84 HIS A O 1
ATOM 648 N N . LEU A 1 85 ? -54.514 -26.056 100.922 1.00 51.25 85 LEU A N 1
ATOM 649 C CA . LEU A 1 85 ? -54.048 -26.570 102.223 1.00 51.25 85 LEU A CA 1
ATOM 650 C C . LEU A 1 85 ? -52.953 -27.653 102.117 1.00 51.25 85 LEU A C 1
ATOM 652 O O . LEU A 1 85 ? -52.184 -27.813 103.057 1.00 51.25 85 LEU A O 1
ATOM 656 N N . ASP A 1 86 ? -52.866 -28.357 100.982 1.00 50.94 86 ASP A N 1
ATOM 657 C CA . ASP A 1 86 ? -51.908 -29.453 100.760 1.00 50.94 86 ASP A CA 1
ATOM 658 C C . ASP A 1 86 ? -50.730 -29.081 99.833 1.00 50.94 86 ASP A C 1
ATOM 660 O O . ASP A 1 86 ? -49.803 -29.873 99.659 1.00 50.94 86 ASP A O 1
ATOM 664 N N . GLU A 1 87 ? -50.738 -27.894 99.215 1.00 53.44 87 GLU A N 1
ATOM 665 C CA . GLU A 1 87 ? -49.676 -27.441 98.310 1.00 53.44 87 GLU A CA 1
ATOM 666 C C . GLU A 1 87 ? -49.418 -25.940 98.554 1.00 53.44 87 GLU A C 1
ATOM 668 O O . GLU A 1 87 ? -50.286 -25.130 98.244 1.00 53.44 87 GLU A O 1
ATOM 673 N N . ASP A 1 88 ? -48.229 -25.571 99.064 1.00 51.28 88 ASP A N 1
ATOM 674 C CA . ASP A 1 88 ? -47.734 -24.193 99.327 1.00 51.28 88 ASP A CA 1
ATOM 675 C C . ASP A 1 88 ? -47.599 -23.338 98.032 1.00 51.28 88 ASP A C 1
ATOM 677 O O . ASP A 1 88 ? -46.555 -22.757 97.713 1.00 51.28 88 ASP A O 1
ATOM 681 N N . TYR A 1 89 ? -48.632 -23.297 97.189 1.00 56.41 89 TYR A N 1
ATOM 682 C CA . TYR A 1 89 ? -48.726 -22.379 96.062 1.00 56.41 89 TYR A CA 1
ATOM 683 C C . TYR A 1 89 ? -50.173 -21.933 95.793 1.00 56.41 89 TYR A C 1
ATOM 685 O O . TYR A 1 89 ? -51.101 -22.730 95.675 1.00 56.41 89 TYR A O 1
ATOM 693 N N . CYS A 1 90 ? -50.352 -20.626 95.585 1.00 60.88 90 CYS A N 1
ATOM 694 C CA . CYS A 1 90 ? -51.510 -20.057 94.887 1.00 60.88 90 CYS A CA 1
ATOM 695 C C . CYS A 1 90 ? -51.216 -20.013 93.375 1.00 60.88 90 CYS A C 1
ATOM 697 O O . CYS A 1 90 ? -50.071 -19.897 92.936 1.00 60.88 90 CYS A O 1
ATOM 699 N N . PHE A 1 91 ? -52.252 -20.058 92.534 1.00 57.12 91 PHE A N 1
ATOM 700 C CA . PHE A 1 91 ? -52.143 -19.966 91.069 1.00 57.12 91 PHE A CA 1
ATOM 701 C C . PHE A 1 91 ? -51.604 -18.623 90.530 1.00 57.12 91 PHE A C 1
ATOM 703 O O . PHE A 1 91 ? -51.561 -18.437 89.311 1.00 57.12 91 PHE A O 1
ATOM 710 N N . ASP A 1 92 ? -51.223 -17.682 91.402 1.00 57.97 92 ASP A N 1
ATOM 711 C CA . ASP A 1 92 ? -50.675 -16.359 91.077 1.00 57.97 92 ASP A CA 1
ATOM 712 C C . ASP A 1 92 ? -51.537 -15.542 90.092 1.00 57.97 92 ASP A C 1
ATOM 714 O O . ASP A 1 92 ? -51.069 -14.597 89.452 1.00 57.97 92 ASP A O 1
ATOM 718 N N . LEU A 1 93 ? -52.834 -15.860 89.989 1.00 56.81 93 LEU A N 1
ATOM 719 C CA . LEU A 1 93 ? -53.792 -15.115 89.166 1.00 56.81 93 LEU A CA 1
ATOM 720 C C . LEU A 1 93 ? -53.931 -13.666 89.645 1.00 56.81 93 LEU A C 1
ATOM 722 O O . LEU A 1 93 ? -54.095 -12.770 88.823 1.00 56.81 93 LEU A O 1
ATOM 726 N N . CYS A 1 94 ? -53.754 -13.427 90.946 1.00 55.53 94 CYS A N 1
ATOM 727 C CA . CYS A 1 94 ? -53.671 -12.093 91.540 1.00 55.53 94 CYS A CA 1
ATOM 728 C C . CYS A 1 94 ? -52.468 -11.265 91.040 1.00 55.53 94 CYS A C 1
ATOM 730 O O . CYS A 1 94 ? -52.512 -10.040 91.098 1.00 55.53 94 CYS A O 1
ATOM 732 N N . LYS A 1 95 ? -51.408 -11.898 90.512 1.00 56.75 95 LYS A N 1
ATOM 733 C CA . LYS A 1 95 ? -50.193 -11.221 90.012 1.00 56.75 95 LYS A CA 1
ATOM 734 C C . LYS A 1 95 ? -50.244 -10.916 88.509 1.00 56.75 95 LYS A C 1
ATOM 736 O O . LYS A 1 95 ? -49.421 -10.158 87.994 1.00 56.75 95 LYS A O 1
ATOM 741 N N . LEU A 1 96 ? -51.209 -11.481 87.781 1.00 50.19 96 LEU A N 1
ATOM 742 C CA . LEU A 1 96 ? -51.516 -11.120 86.396 1.00 50.19 96 LEU A CA 1
ATOM 743 C C . LEU A 1 96 ? -52.352 -9.832 86.415 1.00 50.19 96 LEU A C 1
ATOM 745 O O . LEU A 1 96 ? -53.574 -9.899 86.386 1.00 50.19 96 LEU A O 1
ATOM 749 N N . GLY A 1 97 ? -51.696 -8.668 86.479 1.00 42.94 97 GLY A N 1
ATOM 750 C CA . GLY A 1 97 ? -52.298 -7.328 86.619 1.00 42.94 97 GLY A CA 1
ATOM 751 C C . GLY A 1 97 ? -53.206 -6.834 85.477 1.00 42.94 97 GLY A C 1
ATOM 752 O O . GLY A 1 97 ? -53.089 -5.688 85.075 1.00 42.94 97 GLY A O 1
ATOM 753 N N . ASN A 1 98 ? -54.074 -7.689 84.932 1.00 43.97 98 ASN A N 1
ATOM 754 C CA . ASN A 1 98 ? -55.157 -7.386 83.995 1.00 43.97 98 ASN A CA 1
ATOM 755 C C . ASN A 1 98 ? -56.314 -8.384 84.192 1.00 43.97 98 ASN A C 1
ATOM 757 O O . ASN A 1 98 ? -56.749 -9.055 83.251 1.00 43.97 98 ASN A O 1
ATOM 761 N N . LEU A 1 99 ? -56.807 -8.512 85.423 1.00 40.88 99 LEU A N 1
ATOM 762 C CA . LEU A 1 99 ? -58.169 -8.995 85.630 1.00 40.88 99 LEU A CA 1
ATOM 763 C C . LEU A 1 99 ? -59.067 -7.793 85.360 1.00 40.88 99 LEU A C 1
ATOM 765 O O . LEU A 1 99 ? -58.984 -6.789 86.057 1.00 40.88 99 LEU A O 1
ATOM 769 N N . SER A 1 100 ? -59.808 -7.859 84.257 1.00 36.25 100 SER A N 1
ATOM 770 C CA . SER A 1 100 ? -60.769 -6.837 83.841 1.00 36.25 100 SER A CA 1
ATOM 771 C C . SER A 1 100 ? -61.599 -6.356 85.030 1.00 36.25 100 SER A C 1
ATOM 773 O O . SER A 1 100 ? -62.087 -7.204 85.779 1.00 36.25 100 SER A O 1
ATOM 775 N N . GLU A 1 101 ? -61.781 -5.034 85.157 1.00 31.06 101 GLU A N 1
ATOM 776 C CA . GLU A 1 101 ? -62.771 -4.433 86.061 1.00 31.06 101 GLU A CA 1
ATOM 777 C C . GLU A 1 101 ? -64.069 -5.255 86.027 1.00 31.06 101 GLU A C 1
ATOM 779 O O . GLU A 1 101 ? -64.473 -5.691 84.937 1.00 31.06 101 GLU A O 1
ATOM 784 N N . PRO A 1 102 ? -64.722 -5.497 87.178 1.00 35.38 102 PRO A N 1
ATOM 785 C CA . PRO A 1 102 ? -66.009 -6.164 87.193 1.00 35.38 102 PRO A CA 1
ATOM 786 C C . PRO A 1 102 ? -67.002 -5.307 86.401 1.00 35.38 102 PRO A C 1
ATOM 788 O O . PRO A 1 102 ? -67.550 -4.322 86.886 1.00 35.38 102 PRO A O 1
ATOM 791 N N . LEU A 1 103 ? -67.220 -5.673 85.138 1.00 29.64 103 LEU A N 1
ATOM 792 C CA . LEU A 1 103 ? -68.334 -5.178 84.349 1.00 29.64 103 LEU A CA 1
ATOM 793 C C . LEU A 1 103 ? -69.598 -5.671 85.048 1.00 29.64 103 LEU A C 1
ATOM 795 O O . LEU A 1 103 ? -69.956 -6.844 84.924 1.00 29.64 103 LEU A O 1
ATOM 799 N N . TYR A 1 104 ? -70.262 -4.781 85.785 1.00 33.44 104 TYR A N 1
ATOM 800 C CA . TYR A 1 104 ? -71.621 -5.006 86.254 1.00 33.44 104 TYR A CA 1
ATOM 801 C C . TYR A 1 104 ? -72.467 -5.415 85.044 1.00 33.44 104 TYR A C 1
ATOM 803 O O . TYR A 1 104 ? -72.705 -4.616 84.134 1.00 33.44 104 TYR A O 1
ATOM 811 N N . MET A 1 105 ? -72.883 -6.683 84.993 1.00 29.55 105 MET A N 1
ATOM 812 C CA . MET A 1 105 ? -73.795 -7.156 83.958 1.00 29.55 105 MET A CA 1
ATOM 813 C C . MET A 1 105 ? -75.177 -6.569 84.237 1.00 29.55 105 MET A C 1
ATOM 815 O O . MET A 1 105 ? -76.011 -7.177 84.898 1.00 29.55 105 MET A O 1
ATOM 819 N N . CYS A 1 106 ? -75.412 -5.362 83.727 1.00 28.27 106 CYS A N 1
ATOM 820 C CA . CYS A 1 106 ? -76.745 -4.797 83.623 1.00 28.27 106 CYS A CA 1
ATOM 821 C C . CYS A 1 106 ? -77.551 -5.685 82.662 1.00 28.27 106 CYS A C 1
ATOM 823 O O . CYS A 1 106 ? -77.117 -5.964 81.537 1.00 28.27 106 CYS A O 1
ATOM 825 N N . THR A 1 107 ? -78.691 -6.191 83.126 1.00 33.22 107 THR A N 1
ATOM 826 C CA . THR A 1 107 ? -79.572 -7.091 82.378 1.00 33.22 107 THR A CA 1
ATOM 827 C C . THR A 1 107 ? -79.874 -6.536 80.986 1.00 33.22 107 THR A C 1
ATOM 829 O O . THR A 1 107 ? -80.411 -5.437 80.838 1.00 33.22 107 THR A O 1
ATOM 832 N N . ARG A 1 108 ? -79.594 -7.330 79.943 1.00 34.12 108 ARG A N 1
ATOM 833 C CA . ARG A 1 108 ? -80.279 -7.184 78.651 1.00 34.12 108 ARG A CA 1
ATOM 834 C C . ARG A 1 108 ? -81.783 -7.203 78.922 1.00 34.12 108 ARG A C 1
ATOM 836 O O . ARG A 1 108 ? -82.231 -8.061 79.674 1.00 34.12 108 ARG A O 1
ATOM 843 N N . LYS A 1 109 ? -82.548 -6.309 78.283 1.00 29.94 109 LYS A N 1
ATOM 844 C CA . LYS A 1 109 ? -84.018 -6.368 78.254 1.00 29.94 109 LYS A CA 1
ATOM 845 C C . LYS A 1 109 ? -84.456 -7.770 77.811 1.00 29.94 109 LYS A C 1
ATOM 847 O O . LYS A 1 109 ? -84.433 -8.072 76.618 1.00 29.94 109 LYS A O 1
ATOM 852 N N . SER A 1 110 ? -84.821 -8.626 78.757 1.00 32.12 110 SER A N 1
ATOM 853 C CA . SER A 1 110 ? -85.614 -9.817 78.493 1.00 32.12 110 SER A CA 1
ATOM 854 C C . SER A 1 110 ? -87.048 -9.349 78.291 1.00 32.12 110 SER A C 1
ATOM 856 O O . SER A 1 110 ? -87.604 -8.681 79.161 1.00 32.12 110 SER A O 1
ATOM 858 N N . LYS A 1 111 ? -87.624 -9.656 77.126 1.00 29.16 111 LYS A N 1
ATOM 859 C CA . LYS A 1 111 ? -89.074 -9.610 76.940 1.00 29.16 111 LYS A CA 1
ATOM 860 C C . LYS A 1 111 ? -89.715 -10.432 78.061 1.00 29.16 111 LYS A C 1
ATOM 862 O O . LYS A 1 111 ? -89.259 -11.542 78.325 1.00 29.16 111 LYS A O 1
ATOM 867 N N . GLU A 1 112 ? -90.721 -9.869 78.720 1.00 30.86 112 GLU A N 1
ATOM 868 C CA . GLU A 1 112 ? -91.635 -10.626 79.570 1.00 30.86 112 GLU A CA 1
ATOM 869 C C . GLU A 1 112 ? -92.301 -11.699 78.705 1.00 30.86 112 GLU A C 1
ATOM 871 O O . GLU A 1 112 ? -93.153 -11.399 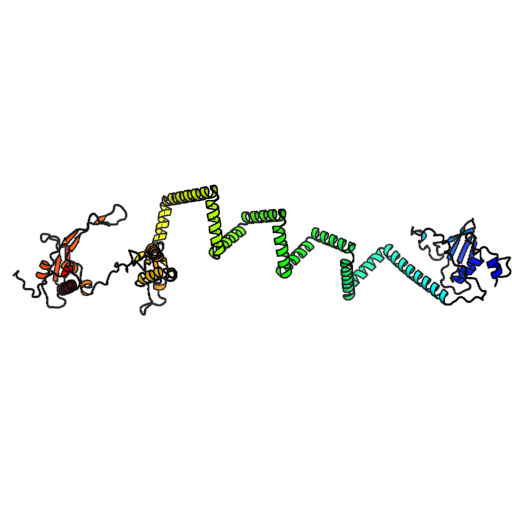77.872 1.00 30.86 112 GLU A O 1
ATOM 876 N N . GLU A 1 113 ? -91.880 -12.948 78.867 1.00 27.78 113 GLU A N 1
ATOM 877 C CA . GLU A 1 113 ? -92.677 -14.101 78.471 1.00 27.78 113 GLU A CA 1
ATOM 878 C C . GLU A 1 113 ? -93.267 -14.692 79.747 1.00 27.78 113 GLU A C 1
ATOM 880 O O . GLU A 1 113 ? -92.556 -15.015 80.703 1.00 27.78 113 GLU A O 1
ATOM 885 N N . ALA A 1 114 ? -94.597 -14.727 79.773 1.00 28.52 114 ALA A N 1
ATOM 886 C CA . ALA A 1 114 ? -95.403 -15.186 80.885 1.00 28.52 114 ALA A CA 1
ATOM 887 C C . ALA A 1 114 ? -94.996 -16.604 81.309 1.00 28.52 114 ALA A C 1
ATOM 889 O O . ALA A 1 114 ? -94.968 -17.537 80.506 1.00 28.52 114 ALA A O 1
ATOM 890 N N . VAL A 1 115 ? -94.701 -16.755 82.598 1.00 28.56 115 VAL A N 1
ATOM 891 C CA . VAL A 1 115 ? -94.451 -18.045 83.236 1.00 28.56 115 VAL A CA 1
ATOM 892 C C . VAL A 1 115 ? -95.788 -18.772 83.363 1.00 28.56 115 VAL A C 1
ATOM 894 O O . VAL A 1 115 ? -96.599 -18.439 84.223 1.00 28.56 115 VAL A O 1
ATOM 897 N N . ILE A 1 116 ? -96.017 -19.772 82.510 1.00 29.47 116 ILE A N 1
ATOM 898 C CA . ILE A 1 116 ? -96.985 -20.834 82.794 1.00 29.47 116 ILE A CA 1
ATOM 899 C C . ILE A 1 116 ? -96.286 -21.851 83.700 1.00 29.47 116 ILE A C 1
ATOM 901 O O . ILE A 1 116 ? -95.200 -22.345 83.398 1.00 29.47 116 ILE A O 1
ATOM 905 N N . ILE A 1 117 ? -96.927 -22.119 84.833 1.00 36.34 117 ILE A N 1
ATOM 906 C CA . ILE A 1 117 ? -96.546 -23.087 85.859 1.00 36.34 117 ILE A CA 1
ATOM 907 C C . ILE A 1 117 ? -96.408 -24.480 85.226 1.00 36.34 117 ILE A C 1
ATOM 909 O O . ILE A 1 117 ? -97.400 -25.060 84.793 1.00 36.34 117 ILE A O 1
ATOM 913 N N . ALA A 1 118 ? -95.197 -25.041 85.209 1.00 24.62 118 ALA A N 1
ATOM 914 C CA . ALA A 1 118 ? -94.988 -26.472 85.003 1.00 24.62 118 ALA A CA 1
ATOM 915 C C . ALA A 1 118 ? -93.692 -26.934 85.690 1.00 24.62 118 ALA A C 1
ATOM 917 O O . ALA A 1 118 ? -92.589 -26.521 85.345 1.00 24.62 118 ALA A O 1
ATOM 918 N N . THR A 1 119 ? -93.888 -27.761 86.715 1.00 29.22 119 THR A N 1
ATOM 919 C CA . THR A 1 119 ? -93.023 -28.832 87.239 1.00 29.22 119 THR A CA 1
ATOM 920 C C . THR A 1 119 ? -91.602 -28.960 86.672 1.00 29.22 119 THR A C 1
ATOM 922 O O . THR A 1 119 ? -91.390 -29.176 85.482 1.00 29.22 119 THR A O 1
ATOM 925 N N . ALA A 1 120 ? -90.631 -28.935 87.587 1.00 40.19 120 ALA A N 1
ATOM 926 C CA . ALA A 1 120 ? -89.205 -29.112 87.353 1.00 40.19 120 ALA A CA 1
ATOM 927 C C . ALA A 1 120 ? -88.858 -30.326 86.470 1.00 40.19 120 ALA A C 1
ATOM 929 O O . ALA A 1 120 ? -89.029 -31.478 86.864 1.00 40.19 120 ALA A O 1
ATOM 930 N N . THR A 1 121 ? -88.255 -30.068 85.309 1.00 34.00 121 THR A N 1
ATOM 931 C CA . THR A 1 121 ? -87.304 -30.985 84.666 1.00 34.00 121 THR A CA 1
ATOM 932 C C . THR A 1 121 ? -86.304 -30.146 83.867 1.00 34.00 121 THR A C 1
ATOM 934 O O . THR A 1 121 ? -86.674 -29.465 82.913 1.00 34.00 121 THR A O 1
ATOM 937 N N . ILE A 1 122 ? -85.033 -30.140 84.280 1.00 40.69 122 ILE A N 1
ATOM 938 C CA . ILE A 1 122 ? -83.950 -29.456 83.557 1.00 40.69 122 ILE A CA 1
ATOM 939 C C . ILE A 1 122 ? -83.785 -30.153 82.200 1.00 40.69 122 ILE A C 1
ATOM 941 O O . ILE A 1 122 ? -83.457 -31.336 82.142 1.00 40.69 122 ILE A O 1
ATOM 945 N N . SER A 1 123 ? -84.028 -29.432 81.104 1.00 39.91 123 SER A N 1
ATOM 946 C CA . SER A 1 123 ? -83.858 -29.950 79.742 1.00 39.91 123 SER A CA 1
ATOM 947 C C . SER A 1 123 ? -82.391 -30.303 79.456 1.00 39.91 123 SER A C 1
ATOM 949 O O . SER A 1 123 ? -81.476 -29.514 79.712 1.00 39.91 123 SER A O 1
ATOM 951 N N . SER A 1 124 ? -82.164 -31.471 78.848 1.00 44.03 124 SER A N 1
ATOM 952 C CA . SER A 1 124 ? -80.856 -32.002 78.432 1.00 44.03 124 SER A CA 1
ATOM 953 C C . SER A 1 124 ? -80.038 -31.055 77.537 1.00 44.03 124 SER A C 1
ATOM 955 O O . SER A 1 124 ? -78.810 -31.155 77.493 1.00 44.03 124 SER A O 1
ATOM 957 N N . GLN A 1 125 ? -80.679 -30.098 76.851 1.00 43.91 125 GLN A N 1
ATOM 958 C CA . GLN A 1 125 ? -79.989 -29.099 76.028 1.00 43.91 125 GLN A CA 1
ATOM 959 C C . GLN A 1 125 ? -79.158 -28.105 76.861 1.00 43.91 125 GLN A C 1
ATOM 961 O O . GLN A 1 125 ? -78.058 -27.738 76.442 1.00 43.91 125 GLN A O 1
ATOM 966 N N . GLN A 1 126 ? -79.639 -27.676 78.034 1.00 44.69 126 GLN A N 1
ATOM 967 C CA . GLN A 1 126 ? -78.930 -26.693 78.867 1.00 44.69 126 GLN A CA 1
ATOM 968 C C . GLN A 1 126 ? -77.690 -27.302 79.540 1.00 44.69 126 GLN A C 1
ATOM 970 O O . GLN A 1 126 ? -76.642 -26.659 79.575 1.00 44.69 126 GLN A O 1
ATOM 975 N N . VAL A 1 127 ? -77.765 -28.575 79.947 1.00 46.88 127 VAL A N 1
ATOM 976 C CA . VAL A 1 127 ? -76.630 -29.333 80.510 1.00 46.88 127 VAL A CA 1
ATOM 977 C C . VAL A 1 127 ? -75.490 -29.481 79.486 1.00 46.88 127 VAL A C 1
ATOM 979 O O . VAL A 1 127 ? -74.328 -29.245 79.808 1.00 46.88 127 VAL A O 1
ATOM 982 N N . SER A 1 128 ? -75.815 -29.754 78.213 1.00 52.94 128 SER A N 1
ATOM 983 C CA . SER A 1 128 ? -74.822 -29.928 77.134 1.00 52.94 128 SER A CA 1
ATOM 984 C C . SER A 1 128 ? -74.001 -28.666 76.814 1.00 52.94 128 SER A C 1
ATOM 986 O O . SER A 1 128 ? -72.835 -28.748 76.416 1.00 52.94 128 SER A O 1
ATOM 988 N N . ASN A 1 129 ? -74.592 -27.484 77.005 1.00 55.81 129 ASN A N 1
ATOM 989 C CA . ASN A 1 129 ? -73.935 -26.204 76.749 1.00 55.81 129 ASN A CA 1
ATOM 990 C C . ASN A 1 129 ? -72.988 -25.830 77.903 1.00 55.81 129 ASN A C 1
ATOM 992 O O . ASN A 1 129 ? -71.889 -25.327 77.662 1.00 55.81 129 ASN A O 1
ATOM 996 N N . ILE A 1 130 ? -73.370 -26.154 79.144 1.00 57.47 130 ILE A N 1
ATOM 997 C CA . ILE A 1 130 ? -72.520 -25.983 80.331 1.00 57.47 130 ILE A CA 1
ATOM 998 C C . ILE A 1 130 ? -71.289 -26.898 80.227 1.00 57.47 130 ILE A C 1
ATOM 1000 O O . ILE A 1 130 ? -70.164 -26.405 80.316 1.00 57.47 130 ILE A O 1
ATOM 1004 N N . ASP A 1 131 ? -71.468 -28.180 79.888 1.00 57.72 131 ASP A N 1
ATOM 1005 C CA . ASP A 1 131 ? -70.360 -29.127 79.667 1.00 57.72 131 ASP A CA 1
ATOM 1006 C C . ASP A 1 131 ? -69.382 -28.661 78.567 1.00 57.72 131 ASP A C 1
ATOM 1008 O O . ASP A 1 131 ? -68.156 -28.759 78.706 1.00 57.72 131 ASP A O 1
ATOM 1012 N N . TYR A 1 132 ? -69.895 -28.101 77.464 1.00 59.53 132 TYR A N 1
ATOM 1013 C CA . TYR A 1 132 ? -69.068 -27.554 76.381 1.00 59.53 132 TYR A CA 1
ATOM 1014 C C . TYR A 1 132 ? -68.254 -26.325 76.821 1.00 59.53 132 TYR A C 1
ATOM 1016 O O . TYR A 1 132 ? -67.065 -26.207 76.487 1.00 59.53 132 TYR A O 1
ATOM 1024 N N . ILE A 1 133 ? -68.865 -25.415 77.584 1.00 58.91 133 ILE A N 1
ATOM 1025 C CA . ILE A 1 133 ? -68.202 -24.220 78.121 1.00 58.91 133 ILE A CA 1
ATOM 1026 C C . ILE A 1 133 ? -67.097 -24.624 79.105 1.00 58.91 133 ILE A C 1
ATOM 1028 O O . ILE A 1 133 ? -65.965 -24.141 78.976 1.00 58.91 133 ILE A O 1
ATOM 1032 N N . VAL A 1 134 ? -67.380 -25.569 80.007 1.00 59.09 134 VAL A N 1
ATOM 1033 C CA . VAL A 1 134 ? -66.409 -26.109 80.970 1.00 59.09 134 VAL A CA 1
ATOM 1034 C C . VAL A 1 134 ? -65.253 -26.811 80.242 1.00 59.09 134 VAL A C 1
ATOM 1036 O O . VAL A 1 134 ? -64.087 -26.510 80.497 1.00 59.09 134 VAL A O 1
ATOM 1039 N N . SER A 1 135 ? -65.523 -27.646 79.234 1.00 62.12 135 SER A N 1
ATOM 1040 C CA . SER A 1 135 ? -64.489 -28.300 78.406 1.00 62.12 135 SER A CA 1
ATOM 1041 C C . SER A 1 135 ? -63.564 -27.299 77.692 1.00 62.12 135 SER A C 1
ATOM 1043 O O . SER A 1 135 ? -62.335 -27.469 77.646 1.00 62.12 135 SER A O 1
ATOM 1045 N N . LYS A 1 136 ? -64.127 -26.203 77.166 1.00 62.84 136 LYS A N 1
ATOM 1046 C CA . LYS A 1 136 ? -63.363 -25.114 76.538 1.00 62.84 136 LYS A CA 1
ATOM 1047 C C . LYS A 1 136 ? -62.514 -24.353 77.562 1.00 62.84 136 LYS A C 1
ATOM 1049 O O . LYS A 1 136 ? -61.366 -24.019 77.252 1.00 62.84 136 LYS A O 1
ATOM 1054 N N . TYR A 1 137 ? -63.038 -24.117 78.767 1.00 60.66 137 TYR A N 1
ATOM 1055 C CA . TYR A 1 137 ? -62.304 -23.509 79.879 1.00 60.66 137 TYR A CA 1
ATOM 1056 C C . TYR A 1 137 ? -61.128 -24.388 80.326 1.00 60.66 137 TYR A C 1
ATOM 1058 O O . TYR A 1 137 ? -59.988 -23.921 80.345 1.00 60.66 137 TYR A O 1
ATOM 1066 N N . VAL A 1 138 ? -61.357 -25.685 80.552 1.00 61.72 138 VAL A N 1
ATOM 1067 C CA . VAL A 1 138 ? -60.321 -26.646 80.971 1.00 61.72 138 VAL A CA 1
ATOM 1068 C C . VAL A 1 138 ? -59.194 -26.747 79.936 1.00 61.72 138 VAL A C 1
ATOM 1070 O O . VAL A 1 138 ? -58.013 -26.738 80.299 1.00 61.72 138 VAL A O 1
ATOM 1073 N N . LYS A 1 139 ? -59.510 -26.782 78.631 1.00 63.19 139 LYS A N 1
ATOM 1074 C CA . LYS A 1 139 ? -58.485 -26.732 77.567 1.00 63.19 139 LYS A CA 1
ATOM 1075 C C . LYS A 1 139 ? -57.669 -25.440 77.619 1.00 63.19 139 LYS A C 1
ATOM 1077 O O . LYS A 1 139 ? -56.441 -25.491 77.551 1.00 63.19 139 LYS A O 1
ATOM 1082 N N . ARG A 1 140 ? -58.336 -24.294 77.780 1.00 62.41 140 ARG A N 1
ATOM 1083 C CA . ARG A 1 140 ? -57.686 -22.978 77.858 1.00 62.41 140 ARG A CA 1
ATOM 1084 C C . ARG A 1 140 ? -56.790 -22.861 79.094 1.00 62.41 140 ARG A C 1
ATOM 1086 O O . ARG A 1 140 ? -55.682 -22.349 78.969 1.00 62.41 140 ARG A O 1
ATOM 1093 N N . SER A 1 141 ? -57.216 -23.403 80.236 1.00 58.22 141 SER A N 1
ATOM 1094 C CA . SER A 1 141 ? -56.426 -23.489 81.470 1.00 58.22 141 SER A CA 1
ATOM 1095 C C . SER A 1 141 ? -55.161 -24.335 81.272 1.00 58.22 141 SER A C 1
ATOM 1097 O O . SER A 1 141 ? -54.054 -23.873 81.552 1.00 58.22 141 SER A O 1
ATOM 1099 N N . LYS A 1 142 ? -55.270 -25.526 80.662 1.00 68.31 142 LYS A N 1
ATOM 1100 C CA . LYS A 1 142 ? -54.102 -26.376 80.345 1.00 68.31 142 LYS A CA 1
ATOM 1101 C C . LYS A 1 142 ? -53.115 -25.699 79.385 1.00 68.31 142 LYS A C 1
ATOM 1103 O O . LYS A 1 142 ? -51.901 -25.814 79.571 1.00 68.31 142 LYS A O 1
ATOM 1108 N N . ASP A 1 143 ? -53.608 -24.989 78.372 1.00 68.12 143 ASP A N 1
ATOM 1109 C CA . ASP A 1 143 ? -52.762 -24.249 77.428 1.00 68.12 143 ASP A CA 1
ATOM 1110 C C . ASP A 1 143 ? -52.093 -23.030 78.074 1.00 68.12 143 ASP A C 1
ATOM 1112 O O . ASP A 1 143 ? -50.915 -22.771 77.803 1.00 68.12 143 ASP A O 1
ATOM 1116 N N . LEU A 1 144 ? -52.792 -22.319 78.969 1.00 65.75 144 LEU A N 1
ATOM 1117 C CA . LEU A 1 144 ? -52.190 -21.266 79.788 1.00 65.75 144 LEU A CA 1
ATOM 1118 C C . LEU A 1 144 ? -51.089 -21.837 80.681 1.00 65.75 144 LEU A C 1
ATOM 1120 O O . LEU A 1 144 ? -49.970 -21.335 80.617 1.00 65.75 144 LEU A O 1
ATOM 1124 N N . LYS A 1 145 ? -51.344 -22.932 81.411 1.00 66.00 145 LYS A N 1
ATOM 1125 C CA . LYS A 1 145 ? -50.335 -23.612 82.245 1.00 66.00 145 LYS A CA 1
ATOM 1126 C C . LYS A 1 145 ? -49.085 -23.978 81.429 1.00 66.00 145 LYS A C 1
ATOM 1128 O O . LYS A 1 145 ? -47.962 -23.692 81.842 1.00 66.00 145 LYS A O 1
ATOM 1133 N N . LYS A 1 146 ? -49.246 -24.516 80.211 1.00 69.94 146 LYS A N 1
ATOM 1134 C CA . LYS A 1 146 ? -48.117 -24.804 79.296 1.00 69.94 146 LYS A CA 1
ATOM 1135 C C . LYS A 1 146 ? -47.382 -23.547 78.830 1.00 69.94 146 LYS A C 1
ATOM 1137 O O . LYS A 1 146 ? -46.153 -23.554 78.744 1.00 69.94 146 LYS A O 1
ATOM 1142 N N . LYS A 1 147 ? -48.116 -22.482 78.496 1.00 70.81 147 LYS A N 1
ATOM 1143 C CA . LYS A 1 147 ? -47.549 -21.205 78.041 1.00 70.81 147 LYS A CA 1
ATOM 1144 C C . LYS A 1 147 ? -46.778 -20.510 79.164 1.00 70.81 147 LYS A C 1
ATOM 1146 O O . LYS A 1 147 ? -45.686 -20.009 78.907 1.00 70.81 147 LYS A O 1
ATOM 1151 N N . MET A 1 148 ? -47.298 -20.545 80.389 1.00 68.06 148 MET A N 1
ATOM 1152 C CA . MET A 1 148 ? -46.624 -20.027 81.579 1.00 68.06 148 MET A CA 1
ATOM 1153 C C . MET A 1 148 ? -45.374 -20.843 81.902 1.00 68.06 148 MET A C 1
ATOM 1155 O O . MET A 1 148 ? -44.308 -20.257 82.054 1.00 68.06 148 MET A O 1
ATOM 1159 N N . LYS A 1 149 ? -45.439 -22.180 81.843 1.00 73.69 149 LYS A N 1
ATOM 1160 C CA . LYS A 1 149 ? -44.255 -23.044 81.996 1.00 73.69 149 LYS A CA 1
ATOM 1161 C C . LYS A 1 149 ? -43.163 -22.743 80.959 1.00 73.69 149 LYS A C 1
ATOM 1163 O O . LYS A 1 149 ? -41.983 -22.748 81.289 1.00 73.69 149 LYS A O 1
ATOM 1168 N N . TYR A 1 150 ? -43.541 -22.455 79.711 1.00 68.25 150 TYR A N 1
ATOM 1169 C CA . TYR A 1 150 ? -42.596 -22.083 78.649 1.00 68.25 150 TYR A CA 1
ATOM 1170 C C . TYR A 1 150 ? -41.960 -20.698 78.847 1.00 68.25 150 TYR A C 1
ATOM 1172 O O . TYR A 1 150 ? -40.810 -20.508 78.463 1.00 68.25 150 TYR A O 1
ATOM 1180 N N . LEU A 1 151 ? -42.693 -19.732 79.411 1.00 70.00 151 LEU A N 1
ATOM 1181 C CA . LEU A 1 151 ? -42.197 -18.372 79.659 1.00 70.00 151 LEU A CA 1
ATOM 1182 C C . LEU A 1 151 ? -41.389 -18.263 80.961 1.00 70.00 151 LEU A C 1
ATOM 1184 O O . LEU A 1 151 ? -40.390 -17.551 80.974 1.00 70.00 151 LEU A O 1
ATOM 1188 N N . GLY A 1 152 ? -41.796 -18.970 82.019 1.00 67.88 152 GLY A N 1
ATOM 1189 C CA . GLY A 1 152 ? -41.199 -18.879 83.356 1.00 67.88 152 GLY A CA 1
ATOM 1190 C C . GLY A 1 152 ? -39.999 -19.799 83.601 1.00 67.88 152 GLY A C 1
ATOM 1191 O O . GLY A 1 152 ? -39.198 -19.517 84.482 1.00 67.88 152 GLY A O 1
ATOM 1192 N N . ASN A 1 153 ? -39.826 -20.878 82.825 1.00 77.00 153 ASN A N 1
ATOM 1193 C CA . ASN A 1 153 ? -38.722 -21.824 83.015 1.00 77.00 153 ASN A CA 1
ATOM 1194 C C . ASN A 1 153 ? -37.756 -21.818 81.817 1.00 77.00 153 ASN A C 1
ATOM 1196 O O . ASN A 1 153 ? -38.055 -22.343 80.740 1.00 77.00 153 ASN A O 1
ATOM 1200 N N . LYS A 1 154 ? -36.566 -21.245 82.031 1.00 75.81 154 LYS A N 1
ATOM 1201 C CA . LYS A 1 154 ? -35.523 -21.083 81.006 1.00 75.81 154 LYS A CA 1
ATOM 1202 C C . LYS A 1 154 ? -34.997 -22.423 80.469 1.00 75.81 154 LYS A C 1
ATOM 1204 O O . LYS A 1 154 ? -34.904 -22.580 79.253 1.00 75.81 154 LYS A O 1
ATOM 1209 N N . LEU A 1 155 ? -34.751 -23.400 81.346 1.00 75.12 155 LEU A N 1
ATOM 1210 C CA . LEU A 1 155 ? -34.270 -24.742 80.977 1.00 75.12 155 LEU A CA 1
ATOM 1211 C C . LEU A 1 155 ? -35.297 -25.495 80.120 1.00 75.12 155 LEU A C 1
ATOM 1213 O O . LEU A 1 155 ? -34.962 -26.101 79.103 1.00 75.12 155 LEU A O 1
ATOM 1217 N N . TYR A 1 156 ? -36.578 -25.407 80.483 1.00 75.19 156 TYR A N 1
ATOM 1218 C CA . TYR A 1 156 ? -37.663 -25.992 79.695 1.00 75.19 156 TYR A CA 1
ATOM 1219 C C . TYR A 1 156 ? -37.818 -25.302 78.329 1.00 75.19 156 TYR A C 1
ATOM 1221 O O . TYR A 1 156 ? -38.022 -25.970 77.313 1.00 75.19 156 TYR A O 1
ATOM 1229 N N . MET A 1 157 ? -37.676 -23.973 78.271 1.00 76.19 157 MET A N 1
ATOM 1230 C CA . MET A 1 157 ? -37.704 -23.219 77.015 1.00 76.19 157 MET A CA 1
ATOM 1231 C C . MET A 1 157 ? -36.576 -23.645 76.061 1.00 76.19 157 MET A C 1
ATOM 1233 O O . MET A 1 157 ? -36.816 -23.801 74.861 1.00 76.19 157 MET A O 1
ATOM 1237 N N . GLU A 1 158 ? -35.358 -23.824 76.577 1.00 80.06 158 GLU A N 1
ATOM 1238 C CA . GLU A 1 158 ? -34.190 -24.276 75.810 1.00 80.06 158 GLU A CA 1
ATOM 1239 C C . GLU A 1 158 ? -34.369 -25.712 75.308 1.00 80.06 158 GLU A C 1
ATOM 1241 O O . GLU A 1 158 ? -34.275 -25.935 74.099 1.00 80.06 158 GLU A O 1
ATOM 1246 N N . LYS A 1 159 ? -34.796 -26.641 76.173 1.00 83.56 159 LYS A N 1
ATOM 1247 C CA . LYS A 1 159 ? -35.101 -28.030 75.792 1.00 83.56 159 LYS A CA 1
ATOM 1248 C C . LYS A 1 159 ? -36.123 -28.115 74.652 1.00 83.56 159 LYS A C 1
ATOM 1250 O O . LYS A 1 159 ? -35.908 -28.802 73.655 1.00 83.56 159 LYS A O 1
ATOM 1255 N N . VAL A 1 160 ? -37.217 -27.353 74.735 1.00 78.56 160 VAL A N 1
ATOM 1256 C CA . VAL A 1 160 ? -38.251 -27.323 73.681 1.00 78.56 160 VAL A CA 1
ATOM 1257 C C . VAL A 1 160 ? -37.720 -26.713 72.374 1.00 78.56 160 VAL A C 1
ATOM 1259 O O . VAL A 1 160 ? -38.137 -27.121 71.283 1.00 78.56 160 VAL A O 1
ATOM 1262 N N . LYS A 1 161 ? -36.811 -25.728 72.437 1.00 78.44 161 LYS A N 1
ATOM 1263 C CA . LYS A 1 161 ? -36.156 -25.173 71.238 1.00 78.44 161 LYS A CA 1
ATOM 1264 C C . LYS A 1 161 ? -35.244 -26.211 70.586 1.00 78.44 161 LYS A C 1
ATOM 1266 O O . LYS A 1 161 ? -35.329 -26.384 69.369 1.00 78.44 161 LYS A O 1
ATOM 1271 N N . GLU A 1 162 ? -34.434 -26.915 71.368 1.00 78.94 162 GLU A N 1
ATOM 1272 C CA . GLU A 1 162 ? -33.540 -27.969 70.880 1.00 78.94 162 GLU A CA 1
ATOM 1273 C C . GLU A 1 162 ? -34.309 -29.127 70.245 1.00 78.94 162 GLU A C 1
ATOM 1275 O O . GLU A 1 162 ? -33.999 -29.528 69.123 1.00 78.94 162 GLU A O 1
ATOM 1280 N N . GLU A 1 163 ? -35.383 -29.595 70.882 1.00 80.62 163 GLU A N 1
ATOM 1281 C CA . GLU A 1 163 ? -36.254 -30.633 70.324 1.00 80.62 163 GLU A CA 1
ATOM 1282 C C . GLU A 1 163 ? -36.848 -30.214 68.968 1.00 80.62 163 GLU A C 1
ATOM 1284 O O . GLU A 1 163 ? -36.872 -31.004 68.019 1.00 80.62 163 GLU A O 1
ATOM 1289 N N . ARG A 1 164 ? -37.277 -28.951 68.823 1.00 78.12 164 ARG A N 1
ATOM 1290 C CA . ARG A 1 164 ? -37.789 -28.412 67.547 1.00 78.12 164 ARG A CA 1
ATOM 1291 C C . ARG A 1 164 ? -36.708 -28.328 66.471 1.00 78.12 164 ARG A C 1
ATOM 1293 O O . ARG A 1 164 ? -36.989 -28.638 65.310 1.00 78.12 164 ARG A O 1
ATOM 1300 N N . VAL A 1 165 ? -35.488 -27.930 66.831 1.00 78.06 165 VAL A N 1
ATOM 1301 C CA . VAL A 1 165 ? -34.335 -27.912 65.914 1.00 78.06 165 VAL A CA 1
ATOM 1302 C C . VAL A 1 165 ? -33.980 -29.337 65.480 1.00 78.06 165 VAL A C 1
ATOM 1304 O O . VAL A 1 165 ? -33.828 -29.600 64.284 1.00 78.06 165 VAL A O 1
ATOM 1307 N N . GLY A 1 166 ? -33.953 -30.283 66.420 1.00 77.94 166 GLY A N 1
ATOM 1308 C CA . GLY A 1 166 ? -33.748 -31.704 66.149 1.00 77.94 166 GLY A CA 1
ATOM 1309 C C . GLY A 1 166 ? -34.804 -32.271 65.198 1.00 77.94 166 GLY A C 1
ATOM 1310 O O . GLY A 1 166 ? -34.462 -32.930 64.214 1.00 77.94 166 GLY A O 1
ATOM 1311 N N . GLN A 1 167 ? -36.085 -31.954 65.415 1.00 81.12 167 GLN A N 1
ATOM 1312 C CA . GLN A 1 167 ? -37.172 -32.354 64.515 1.00 81.12 167 GLN A CA 1
ATOM 1313 C C . GLN A 1 167 ? -37.043 -31.732 63.119 1.00 81.12 167 GLN A C 1
ATOM 1315 O O . GLN A 1 167 ? -37.282 -32.419 62.124 1.00 81.12 167 GLN A O 1
ATOM 1320 N N . TYR A 1 168 ? -36.647 -30.461 63.021 1.00 79.75 168 TYR A N 1
ATOM 1321 C CA . TYR A 1 168 ? -36.432 -29.780 61.741 1.00 79.75 168 TYR A CA 1
ATOM 1322 C C . TYR A 1 168 ? -35.307 -30.418 60.914 1.00 79.75 168 TYR A C 1
ATOM 1324 O O . TYR A 1 168 ? -35.438 -30.549 59.694 1.00 79.75 168 TYR A O 1
ATOM 1332 N N . ASN A 1 169 ? -34.228 -30.844 61.573 1.00 79.94 169 ASN A N 1
ATOM 1333 C CA . ASN A 1 169 ? -33.091 -31.481 60.912 1.00 79.94 169 ASN A CA 1
ATOM 1334 C C . ASN A 1 169 ? -33.386 -32.936 60.516 1.00 79.94 169 ASN A C 1
ATOM 1336 O O . ASN A 1 169 ? -33.026 -33.339 59.412 1.00 79.94 169 ASN A O 1
ATOM 1340 N N . LYS A 1 170 ? -34.081 -33.703 61.371 1.00 82.94 170 LYS A N 1
ATOM 1341 C CA . LYS A 1 170 ? -34.339 -35.140 61.158 1.00 82.94 170 LYS A CA 1
ATOM 1342 C C . LYS A 1 170 ? -35.541 -35.433 60.249 1.00 82.94 170 LYS A C 1
ATOM 1344 O O . LYS A 1 170 ? -35.501 -36.376 59.468 1.00 82.94 170 LYS A O 1
ATOM 1349 N N . LYS A 1 171 ? -36.631 -34.655 60.324 1.00 87.62 171 LYS A N 1
ATOM 1350 C CA . LYS A 1 171 ? -37.900 -34.980 59.636 1.00 87.62 171 LYS A CA 1
ATOM 1351 C C . LYS A 1 171 ? -38.107 -34.146 58.367 1.00 87.62 171 LYS A C 1
ATOM 1353 O O . LYS A 1 171 ? -38.550 -32.996 58.418 1.00 87.62 171 LYS A O 1
ATOM 1358 N N . HIS A 1 172 ? -37.888 -34.760 57.201 1.00 82.06 172 HIS A N 1
ATOM 1359 C CA . HIS A 1 172 ? -38.006 -34.098 55.893 1.00 82.06 172 HIS A CA 1
ATOM 1360 C C . HIS A 1 172 ? -39.384 -33.450 55.637 1.00 82.06 172 HIS A C 1
ATOM 1362 O O . HIS A 1 172 ? -39.465 -32.288 55.227 1.00 82.06 172 HIS A O 1
ATOM 1368 N N . LEU A 1 173 ? -40.476 -34.173 55.920 1.00 81.94 173 LEU A N 1
ATOM 1369 C CA . LEU A 1 173 ? -41.850 -33.687 55.717 1.00 81.94 173 LEU A CA 1
ATOM 1370 C C . LEU A 1 173 ? -42.179 -32.477 56.602 1.00 81.94 173 LEU A C 1
ATOM 1372 O O . LEU A 1 173 ? -42.797 -31.517 56.139 1.00 81.94 173 LEU A O 1
ATOM 1376 N N . TYR A 1 174 ? -41.721 -32.492 57.854 1.00 79.00 174 TYR A N 1
ATOM 1377 C CA . TYR A 1 174 ? -41.894 -31.385 58.796 1.00 79.00 174 TYR A CA 1
ATOM 1378 C C . TYR A 1 174 ? -41.155 -30.125 58.319 1.00 79.00 174 TYR A C 1
ATOM 1380 O O . TYR A 1 174 ? -41.748 -29.047 58.229 1.00 79.00 174 TYR A O 1
ATOM 1388 N N . ARG A 1 175 ? -39.895 -30.278 57.888 1.00 84.44 175 ARG A N 1
ATOM 1389 C CA . ARG A 1 175 ? -39.094 -29.207 57.278 1.00 84.44 175 ARG A CA 1
ATOM 1390 C C . ARG A 1 175 ? -39.770 -28.604 56.044 1.00 84.44 175 ARG A C 1
ATOM 1392 O O . ARG A 1 175 ? -39.816 -27.382 55.901 1.00 84.44 175 ARG A O 1
ATOM 1399 N N . SER A 1 176 ? -40.303 -29.446 55.158 1.00 82.75 176 SER A N 1
ATOM 1400 C CA . SER A 1 176 ? -40.994 -29.007 53.938 1.00 82.75 176 SER A CA 1
ATOM 1401 C C . SER A 1 176 ? -42.268 -28.212 54.255 1.00 82.75 176 SER A C 1
ATOM 1403 O O . SER A 1 176 ? -42.453 -27.110 53.733 1.00 82.75 176 SER A O 1
ATOM 1405 N N . LYS A 1 177 ? -43.101 -28.702 55.188 1.00 87.44 177 LYS A N 1
ATOM 1406 C CA . LYS A 1 177 ? -44.309 -27.997 55.654 1.00 87.44 177 LYS A CA 1
ATOM 1407 C C . LYS A 1 177 ? -43.983 -26.618 56.240 1.00 87.44 177 LYS A C 1
ATOM 1409 O O . LYS A 1 177 ? -44.634 -25.636 55.887 1.00 87.44 177 LYS A O 1
ATOM 1414 N N . LEU A 1 178 ? -42.950 -26.516 57.079 1.00 82.38 178 LEU A N 1
ATOM 1415 C CA . LEU A 1 178 ? -42.524 -25.237 57.657 1.00 82.38 178 LEU A CA 1
ATOM 1416 C C . LEU A 1 178 ? -42.004 -24.252 56.604 1.00 82.38 178 LEU A C 1
ATOM 1418 O O . LEU A 1 178 ? -42.368 -23.076 56.645 1.00 82.38 178 LEU A O 1
ATOM 1422 N N . LYS A 1 179 ? -41.207 -24.718 55.632 1.00 84.56 179 LYS A N 1
ATOM 1423 C CA . LYS A 1 179 ? -40.743 -23.878 54.515 1.00 84.56 179 LYS A CA 1
ATOM 1424 C C . LYS A 1 179 ? -41.915 -23.343 53.696 1.00 84.56 179 LYS A C 1
ATOM 1426 O O . LYS A 1 179 ? -41.970 -22.139 53.465 1.00 84.56 179 LYS A O 1
ATOM 1431 N N . LYS A 1 180 ? -42.878 -24.198 53.330 1.00 87.38 180 LYS A N 1
ATOM 1432 C CA . LYS A 1 180 ? -44.100 -23.776 52.622 1.00 87.38 180 LYS A CA 1
ATOM 1433 C C . LYS A 1 180 ? -44.862 -22.704 53.405 1.00 87.38 180 LYS A C 1
ATOM 1435 O O . LYS A 1 180 ? -45.196 -21.665 52.846 1.00 87.38 180 LYS A O 1
ATOM 1440 N N . ARG A 1 181 ? -45.048 -22.901 54.714 1.00 86.06 181 ARG A N 1
ATOM 1441 C CA . ARG A 1 181 ? -45.726 -21.929 55.587 1.00 86.06 181 ARG A CA 1
ATOM 1442 C C . ARG A 1 181 ? -44.979 -20.596 55.686 1.00 86.06 181 ARG A C 1
ATOM 1444 O O . ARG A 1 181 ? -45.608 -19.546 55.686 1.00 86.06 181 ARG A O 1
ATOM 1451 N N . SER A 1 182 ? -43.647 -20.625 55.747 1.00 84.50 182 SER A N 1
ATOM 1452 C CA . SER A 1 182 ? -42.818 -19.414 55.745 1.00 84.50 182 SER A CA 1
ATOM 1453 C C . SER A 1 182 ? -42.865 -18.673 54.408 1.00 84.50 182 SER A C 1
ATOM 1455 O O . SER A 1 182 ? -42.813 -17.447 54.412 1.00 84.50 182 SER A O 1
ATOM 1457 N N . ILE A 1 183 ? -42.939 -19.395 53.285 1.00 85.81 183 ILE A N 1
ATOM 1458 C CA . ILE A 1 183 ? -43.083 -18.804 51.949 1.00 85.81 183 ILE A CA 1
ATOM 1459 C C . ILE A 1 183 ? -44.446 -18.121 51.837 1.00 85.81 183 ILE A C 1
ATOM 1461 O O . ILE A 1 183 ? -44.484 -16.938 51.521 1.00 85.81 183 ILE A O 1
ATOM 1465 N N . ALA A 1 184 ? -45.535 -18.814 52.190 1.00 87.19 184 ALA A N 1
ATOM 1466 C CA . ALA A 1 184 ? -46.876 -18.225 52.224 1.00 87.19 184 ALA A CA 1
ATOM 1467 C C . ALA A 1 184 ? -46.903 -16.963 53.102 1.00 87.19 184 ALA A C 1
ATOM 1469 O O . ALA A 1 184 ? -47.225 -15.876 52.636 1.00 87.19 184 ALA A O 1
ATOM 1470 N N . LYS A 1 185 ? -46.370 -17.050 54.330 1.00 87.88 185 LYS A N 1
ATOM 1471 C CA . LYS A 1 185 ? -46.263 -15.896 55.235 1.00 87.88 185 LYS A CA 1
ATOM 1472 C C . LYS A 1 185 ? -45.455 -14.729 54.648 1.00 87.88 185 LYS A C 1
ATOM 1474 O O . LYS A 1 185 ? -45.741 -13.581 54.965 1.00 87.88 185 LYS A O 1
ATOM 1479 N N . TYR A 1 186 ? -44.436 -14.994 53.830 1.00 86.50 186 TYR A N 1
ATOM 1480 C CA . TYR A 1 186 ? -43.660 -13.946 53.160 1.00 86.50 186 TYR A CA 1
ATOM 1481 C C . TYR A 1 186 ? -44.453 -13.239 52.055 1.00 86.50 186 TYR A C 1
ATOM 1483 O O . TYR A 1 186 ? -44.213 -12.058 51.813 1.00 86.50 186 TYR A O 1
ATOM 1491 N N . HIS A 1 187 ? -45.372 -13.937 51.389 1.00 82.25 187 HIS A N 1
ATOM 1492 C CA . HIS A 1 187 ? -46.250 -13.341 50.385 1.00 82.25 187 HIS A CA 1
ATOM 1493 C C . HIS A 1 187 ? -47.407 -12.563 51.020 1.00 82.25 187 HIS A C 1
ATOM 1495 O O . HIS A 1 187 ? -47.660 -11.441 50.588 1.00 82.25 187 HIS A O 1
ATOM 1501 N N . ASP A 1 188 ? -48.015 -13.112 52.074 1.00 88.56 188 ASP A N 1
ATOM 1502 C CA . ASP A 1 188 ? -49.286 -12.614 52.618 1.00 88.56 188 ASP A CA 1
ATOM 1503 C C . ASP A 1 188 ? -49.120 -11.569 53.737 1.00 88.56 188 ASP A C 1
ATOM 1505 O O . ASP A 1 188 ? -50.052 -10.831 54.041 1.00 88.56 188 ASP A O 1
ATOM 1509 N N . ASN A 1 189 ? -47.952 -11.498 54.392 1.00 89.88 189 ASN A N 1
ATOM 1510 C CA . ASN A 1 189 ? -47.724 -10.597 55.527 1.00 89.88 189 ASN A CA 1
ATOM 1511 C C . ASN A 1 189 ? -46.599 -9.586 55.259 1.00 89.88 189 ASN A C 1
ATOM 1513 O O . ASN A 1 189 ? -45.406 -9.914 55.268 1.00 89.88 189 ASN A O 1
ATOM 1517 N N . ASP A 1 190 ? -46.984 -8.320 55.116 1.00 85.38 190 ASP A N 1
ATOM 1518 C CA . ASP A 1 190 ? -46.074 -7.225 54.776 1.00 85.38 190 ASP A CA 1
ATOM 1519 C C . ASP A 1 190 ? -45.043 -6.892 55.854 1.00 85.38 190 ASP A C 1
ATOM 1521 O O . ASP A 1 190 ? -43.874 -6.643 55.532 1.00 85.38 190 ASP A O 1
ATOM 1525 N N . LEU A 1 191 ? -45.427 -6.938 57.132 1.00 88.25 191 LEU A N 1
ATOM 1526 C CA . LEU A 1 191 ? -44.507 -6.692 58.246 1.00 88.25 191 LEU A CA 1
ATOM 1527 C C . LEU A 1 191 ? -43.420 -7.769 58.302 1.00 88.25 191 LEU A C 1
ATOM 1529 O O . LEU A 1 191 ? -42.230 -7.470 58.449 1.00 88.25 191 LEU A O 1
ATOM 1533 N N . PHE A 1 192 ? -43.809 -9.032 58.117 1.00 84.75 192 PHE A N 1
ATOM 1534 C CA . PHE A 1 192 ? -42.878 -10.152 58.058 1.00 84.75 192 PHE A CA 1
ATOM 1535 C C . PHE A 1 192 ? -41.950 -10.046 56.841 1.00 84.75 192 PHE A C 1
ATOM 1537 O O . PHE A 1 192 ? -40.731 -10.166 56.987 1.00 84.75 192 PHE A O 1
ATOM 1544 N N . ARG A 1 193 ? -42.494 -9.740 55.658 1.00 88.69 193 ARG A N 1
ATOM 1545 C CA . ARG A 1 193 ? -41.724 -9.534 54.424 1.00 88.69 193 ARG A CA 1
ATOM 1546 C C . ARG A 1 193 ? -40.680 -8.428 54.572 1.00 88.69 193 ARG A C 1
ATOM 1548 O O . ARG A 1 193 ? -39.515 -8.624 54.212 1.00 88.69 193 ARG A O 1
ATOM 1555 N N . SER A 1 194 ? -41.074 -7.286 55.131 1.00 87.38 194 SER A N 1
ATOM 1556 C CA . SER A 1 194 ? -40.190 -6.141 55.374 1.00 87.38 194 SER A CA 1
ATOM 1557 C C . SER A 1 194 ? -39.088 -6.472 56.380 1.00 87.38 194 SER A C 1
ATOM 1559 O O . SER A 1 194 ? -37.916 -6.189 56.121 1.00 87.38 194 SER A O 1
ATOM 1561 N N . LYS A 1 195 ? -39.425 -7.164 57.478 1.00 90.94 195 LYS A N 1
ATOM 1562 C CA . LYS A 1 195 ? -38.447 -7.627 58.474 1.00 90.94 195 LYS A CA 1
ATOM 1563 C C . LYS A 1 195 ? -37.409 -8.571 57.860 1.00 90.94 195 LYS A C 1
ATOM 1565 O O . LYS A 1 195 ? -36.210 -8.369 58.049 1.00 90.94 195 LYS A O 1
ATOM 1570 N N . VAL A 1 196 ? -37.848 -9.552 57.070 1.00 86.44 196 VAL A N 1
ATOM 1571 C CA . VAL A 1 196 ? -36.953 -10.504 56.389 1.00 86.44 196 VAL A CA 1
ATOM 1572 C C . VAL A 1 196 ? -36.053 -9.799 55.366 1.00 86.44 196 VAL A C 1
ATOM 1574 O O . VAL A 1 196 ? -34.857 -10.084 55.311 1.00 86.44 196 VAL A O 1
ATOM 1577 N N . LYS A 1 197 ? -36.576 -8.835 54.590 1.00 88.12 197 LYS A N 1
ATOM 1578 C CA . LYS A 1 197 ? -35.757 -8.021 53.669 1.00 88.12 197 LYS A CA 1
ATOM 1579 C C . LYS A 1 197 ? -34.688 -7.225 54.417 1.00 88.12 197 LYS A C 1
ATOM 1581 O O . LYS A 1 197 ? -33.527 -7.260 54.016 1.00 88.12 197 LYS A O 1
ATOM 1586 N N . LYS A 1 198 ? -35.056 -6.556 55.516 1.00 91.06 198 LYS A N 1
ATOM 1587 C CA . LYS A 1 198 ? -34.120 -5.782 56.346 1.00 91.06 198 LYS A CA 1
ATOM 1588 C C . LYS A 1 198 ? -32.999 -6.672 56.886 1.00 91.06 198 LYS A C 1
ATOM 1590 O O . LYS A 1 198 ? -31.830 -6.327 56.735 1.00 91.06 198 LYS A O 1
ATOM 1595 N N . MET A 1 199 ? -33.344 -7.851 57.405 1.00 88.25 199 MET A N 1
ATOM 1596 C CA . MET A 1 199 ? -32.361 -8.843 57.852 1.00 88.25 199 MET A CA 1
ATOM 1597 C C . MET A 1 199 ? -31.438 -9.315 56.722 1.00 88.25 199 MET A C 1
ATOM 1599 O O . MET A 1 199 ? -30.229 -9.388 56.913 1.00 88.25 199 MET A O 1
ATOM 1603 N N . SER A 1 200 ? -31.975 -9.614 55.535 1.00 86.88 200 SER A N 1
ATOM 1604 C CA . SER A 1 200 ? -31.159 -10.044 54.391 1.00 86.88 200 SER A CA 1
ATOM 1605 C C . SER A 1 200 ? -30.193 -8.954 53.921 1.00 86.88 200 SER A C 1
ATOM 1607 O O . SER A 1 200 ? -29.067 -9.266 53.537 1.00 86.88 200 SER A O 1
ATOM 1609 N N . ILE A 1 201 ? -30.622 -7.688 53.939 1.00 88.50 201 ILE A N 1
ATOM 1610 C CA . ILE A 1 201 ? -29.772 -6.544 53.588 1.00 88.50 201 ILE A CA 1
ATOM 1611 C C . ILE A 1 201 ? -28.665 -6.371 54.631 1.00 88.50 201 ILE A C 1
ATOM 1613 O O . ILE A 1 201 ? -27.510 -6.209 54.242 1.00 88.50 201 ILE A O 1
ATOM 1617 N N . GLY A 1 202 ? -29.000 -6.444 55.924 1.00 89.31 202 GLY A N 1
ATOM 1618 C CA . GLY A 1 202 ? -28.024 -6.408 57.019 1.00 89.31 202 GLY A CA 1
ATOM 1619 C C . GLY A 1 202 ? -26.987 -7.519 56.876 1.00 89.31 202 GLY A C 1
ATOM 1620 O O . GLY A 1 202 ? -25.796 -7.243 56.765 1.00 89.31 202 GLY A O 1
ATOM 1621 N N . LYS A 1 203 ? -27.440 -8.763 56.678 1.00 89.38 203 LYS A N 1
ATOM 1622 C CA . LYS A 1 203 ? -26.549 -9.909 56.465 1.00 89.38 203 LYS A CA 1
ATOM 1623 C C . LYS A 1 203 ? -25.625 -9.721 55.260 1.00 89.38 203 LYS A C 1
ATOM 1625 O O . LYS A 1 203 ? -24.443 -10.016 55.346 1.00 89.38 203 LYS A O 1
ATOM 1630 N N . TYR A 1 204 ? -26.121 -9.196 54.139 1.00 87.69 204 TYR A N 1
ATOM 1631 C CA . TYR A 1 204 ? -25.271 -8.903 52.978 1.00 87.69 204 TYR A CA 1
ATOM 1632 C C . TYR A 1 204 ? -24.270 -7.762 53.237 1.00 87.69 204 TYR A C 1
ATOM 1634 O O . TYR A 1 204 ? -23.237 -7.704 52.568 1.00 87.69 204 TYR A O 1
ATOM 1642 N N . ARG A 1 205 ? -24.555 -6.840 54.168 1.00 86.19 205 ARG A N 1
ATOM 1643 C CA . ARG A 1 205 ? -23.650 -5.750 54.570 1.00 86.19 205 ARG A CA 1
ATOM 1644 C C . ARG A 1 205 ? -22.572 -6.210 55.550 1.00 86.19 205 ARG A C 1
ATOM 1646 O O . ARG A 1 205 ? -21.421 -5.827 55.355 1.00 86.19 205 ARG A O 1
ATOM 1653 N N . GLU A 1 206 ? -22.918 -7.035 56.524 1.00 90.88 206 GLU A N 1
ATOM 1654 C CA . GLU A 1 206 ? -22.031 -7.415 57.630 1.00 90.88 206 GLU A CA 1
ATOM 1655 C C . GLU A 1 206 ? -21.222 -8.685 57.316 1.00 90.88 206 GLU A C 1
ATOM 1657 O O . GLU A 1 206 ? -20.006 -8.699 57.476 1.00 90.88 206 GLU A O 1
ATOM 1662 N N . ASP A 1 207 ? -21.849 -9.725 56.759 1.00 91.56 207 ASP A N 1
ATOM 1663 C CA . ASP A 1 207 ? -21.211 -11.025 56.519 1.00 91.56 207 ASP A CA 1
ATOM 1664 C C . ASP A 1 207 ? -20.499 -11.061 55.152 1.00 91.56 207 ASP A C 1
ATOM 1666 O O . ASP A 1 207 ? -21.116 -11.095 54.078 1.00 91.56 207 ASP A O 1
ATOM 1670 N N . ALA A 1 208 ? -19.163 -11.058 55.182 1.00 87.69 208 ALA A N 1
ATOM 1671 C CA . ALA A 1 208 ? -18.323 -11.090 53.988 1.00 87.69 208 ALA A CA 1
ATOM 1672 C C . ALA A 1 208 ? -18.471 -12.387 53.168 1.00 87.69 208 ALA A C 1
ATOM 1674 O O . ALA A 1 208 ? -18.520 -12.316 51.934 1.00 87.69 208 ALA A O 1
ATOM 1675 N N . LEU A 1 209 ? -18.601 -13.548 53.823 1.00 90.38 209 LEU A N 1
ATOM 1676 C CA . LEU A 1 209 ? -18.740 -14.850 53.159 1.00 90.38 209 LEU A CA 1
ATOM 1677 C C . LEU A 1 209 ? -20.095 -14.959 52.459 1.00 90.38 209 LEU A C 1
ATOM 1679 O O . LEU A 1 209 ? -20.175 -15.355 51.290 1.00 90.38 209 LEU A O 1
ATOM 1683 N N . HIS A 1 210 ? -21.166 -14.537 53.133 1.00 88.75 210 HIS A N 1
ATOM 1684 C CA . HIS A 1 210 ? -22.496 -14.479 52.535 1.00 88.75 210 HIS A CA 1
ATOM 1685 C C . HIS A 1 210 ? -22.524 -13.548 51.319 1.00 88.75 210 HIS A C 1
ATOM 1687 O O . HIS A 1 210 ? -23.024 -13.925 50.255 1.00 88.75 210 HIS A O 1
ATOM 1693 N N . ARG A 1 211 ? -21.927 -12.357 51.435 1.00 91.94 211 ARG A N 1
ATOM 1694 C CA . ARG A 1 211 ? -21.826 -11.387 50.338 1.00 91.94 211 ARG A CA 1
ATOM 1695 C C . ARG A 1 211 ? -21.082 -11.957 49.129 1.00 91.94 211 ARG A C 1
ATOM 1697 O O . ARG A 1 211 ? -21.544 -11.801 47.997 1.00 91.94 211 ARG A O 1
ATOM 1704 N N . ALA A 1 212 ? -19.953 -12.631 49.354 1.00 88.94 212 ALA A N 1
ATOM 1705 C CA . ALA A 1 212 ? -19.175 -13.278 48.299 1.00 88.94 212 ALA A CA 1
ATOM 1706 C C . ALA A 1 212 ? -19.979 -14.389 47.604 1.00 88.94 212 ALA A C 1
ATOM 1708 O O . ALA A 1 212 ? -20.043 -14.427 46.372 1.00 88.94 212 ALA A O 1
ATOM 1709 N N . LYS A 1 213 ? -20.676 -15.234 48.376 1.00 92.31 213 LYS A N 1
ATOM 1710 C CA . LYS A 1 213 ? -21.539 -16.303 47.847 1.00 92.31 213 LYS A CA 1
ATOM 1711 C C . LYS A 1 213 ? -22.669 -15.755 46.974 1.00 92.31 213 LYS A C 1
ATOM 1713 O O . LYS A 1 213 ? -22.895 -16.257 45.873 1.00 92.31 213 LYS A O 1
ATOM 1718 N N . VAL A 1 214 ? -23.346 -14.700 47.427 1.00 89.31 214 VAL A N 1
ATOM 1719 C CA . VAL A 1 214 ? -24.426 -14.050 46.666 1.00 89.31 214 VAL A CA 1
ATOM 1720 C C . VAL A 1 214 ? -23.894 -13.412 45.376 1.00 89.31 214 VAL A C 1
ATOM 1722 O O . VAL A 1 214 ? -24.519 -13.560 44.326 1.00 89.31 214 VAL A O 1
ATOM 1725 N N . LYS A 1 215 ? -22.718 -12.762 45.407 1.00 89.81 215 LYS A N 1
ATOM 1726 C CA . LYS A 1 215 ? -22.063 -12.243 44.190 1.00 89.81 215 LYS A CA 1
ATOM 1727 C C . LYS A 1 215 ? -21.749 -13.361 43.197 1.00 89.81 215 LYS A C 1
ATOM 1729 O O . LYS A 1 215 ? -22.077 -13.218 42.022 1.00 89.81 215 LYS A O 1
ATOM 1734 N N . LYS A 1 216 ? -21.174 -14.475 43.665 1.00 92.00 216 LYS A N 1
ATOM 1735 C CA . LYS A 1 216 ? -20.850 -15.638 42.825 1.00 92.00 216 LYS A CA 1
ATOM 1736 C C . LYS A 1 216 ? -22.099 -16.200 42.142 1.00 92.00 216 LYS A C 1
ATOM 1738 O O . LYS A 1 216 ? -22.097 -16.375 40.930 1.00 92.00 216 LYS A O 1
ATOM 1743 N N . MET A 1 217 ? -23.185 -16.391 42.894 1.00 90.56 217 MET A N 1
ATOM 1744 C CA . MET A 1 217 ? -24.469 -16.826 42.331 1.00 90.56 217 MET A CA 1
ATOM 1745 C C . MET A 1 217 ? -25.027 -15.847 41.290 1.00 90.56 217 MET A C 1
ATOM 1747 O O . MET A 1 217 ? -25.529 -16.274 40.257 1.00 90.56 217 MET A O 1
ATOM 1751 N N . SER A 1 218 ? -24.952 -14.538 41.551 1.00 89.12 218 SER A N 1
ATOM 1752 C CA . SER A 1 218 ? -25.427 -13.510 40.615 1.00 89.12 218 SER A CA 1
ATOM 1753 C C . SER A 1 218 ? -24.640 -13.522 39.299 1.00 89.12 218 SER A C 1
ATOM 1755 O O . SER A 1 218 ? -25.231 -13.446 38.223 1.00 89.12 218 SER A O 1
ATOM 1757 N N . ILE A 1 219 ? -23.313 -13.677 39.381 1.00 89.81 219 ILE A N 1
ATOM 1758 C CA . ILE A 1 219 ? -22.435 -13.796 38.210 1.00 89.81 219 ILE A CA 1
ATOM 1759 C C . ILE A 1 219 ? -22.784 -15.050 37.403 1.00 89.81 219 ILE A C 1
ATOM 1761 O O . ILE A 1 219 ? -22.998 -14.930 36.199 1.00 89.81 219 ILE A O 1
ATOM 1765 N N . GLY A 1 220 ? -22.911 -16.209 38.060 1.00 89.62 220 GLY A N 1
ATOM 1766 C CA . GLY A 1 220 ? -23.303 -17.460 37.400 1.00 89.62 220 GLY A CA 1
ATOM 1767 C C . GLY A 1 220 ? -24.656 -17.332 36.702 1.00 89.62 220 GLY A C 1
ATOM 1768 O O . GLY A 1 220 ? -24.764 -17.578 35.506 1.00 89.62 220 GLY A O 1
ATOM 1769 N N . LYS A 1 221 ? -25.663 -16.777 37.390 1.00 90.38 221 LYS A N 1
ATOM 1770 C CA . LYS A 1 221 ? -26.985 -16.535 36.793 1.00 90.38 221 LYS A CA 1
ATOM 1771 C C . LYS A 1 221 ? -26.926 -15.616 35.569 1.00 90.38 221 LYS A C 1
ATOM 1773 O O . LYS A 1 221 ? -27.666 -15.823 34.617 1.00 90.38 221 LYS A O 1
ATOM 1778 N N . TYR A 1 222 ? -26.077 -14.590 35.576 1.00 87.94 222 TYR A N 1
ATOM 1779 C CA . TYR A 1 222 ? -25.911 -13.707 34.418 1.00 87.94 222 TYR A CA 1
ATOM 1780 C C . TYR A 1 222 ? -25.198 -14.390 33.237 1.00 87.94 222 TYR A C 1
ATOM 1782 O O . TYR A 1 222 ? -25.426 -13.997 32.095 1.00 87.94 222 TYR A O 1
ATOM 1790 N N . GLN A 1 223 ? -24.339 -15.378 33.497 1.00 86.25 223 GLN A N 1
ATOM 1791 C CA . GLN A 1 223 ? -23.637 -16.145 32.463 1.00 86.25 223 GLN A CA 1
ATOM 1792 C C . GLN A 1 223 ? -24.513 -17.252 31.862 1.00 86.25 223 GLN A C 1
ATOM 1794 O O . GLN A 1 223 ? -24.507 -17.426 30.647 1.00 86.25 223 GLN A O 1
ATOM 1799 N N . GLU A 1 224 ? -25.270 -17.964 32.697 1.00 90.88 224 GLU A N 1
ATOM 1800 C CA . GLU A 1 224 ? -26.021 -19.168 32.316 1.00 90.88 224 GLU A CA 1
ATOM 1801 C C . GLU A 1 224 ? -27.446 -18.860 31.818 1.00 90.88 224 GLU A C 1
ATOM 1803 O O . GLU A 1 224 ? -27.913 -19.460 30.852 1.00 90.88 224 GLU A O 1
ATOM 1808 N N . ASP A 1 225 ? -28.153 -17.901 32.431 1.00 92.25 225 ASP A N 1
ATOM 1809 C CA . ASP A 1 225 ? -29.539 -17.572 32.072 1.00 92.25 225 ASP A CA 1
ATOM 1810 C C . ASP A 1 225 ? -29.588 -16.424 31.049 1.00 92.25 225 ASP A C 1
ATOM 1812 O O . ASP A 1 225 ? -29.491 -15.233 31.376 1.00 92.25 225 ASP A O 1
ATOM 1816 N N . ALA A 1 226 ? -29.809 -16.784 29.782 1.00 88.62 226 ALA A N 1
ATOM 1817 C CA . ALA A 1 226 ? -29.904 -15.836 28.676 1.00 88.62 226 ALA A CA 1
ATOM 1818 C C . ALA A 1 226 ? -31.034 -14.798 28.848 1.00 88.62 226 ALA A C 1
ATOM 1820 O O . ALA A 1 226 ? -30.856 -13.629 28.481 1.00 88.62 226 ALA A O 1
ATOM 1821 N N . ARG A 1 227 ? -32.183 -15.179 29.436 1.00 90.12 227 ARG A N 1
ATOM 1822 C CA . ARG A 1 227 ? -33.318 -14.263 29.671 1.00 90.12 227 ARG A CA 1
ATOM 1823 C C . ARG A 1 227 ? -32.964 -13.250 30.755 1.00 90.12 227 ARG A C 1
ATOM 1825 O O . ARG A 1 227 ? -33.224 -12.052 30.597 1.00 90.12 227 ARG A O 1
ATOM 1832 N N . HIS A 1 228 ? -32.334 -13.708 31.835 1.00 89.69 228 HIS A N 1
ATOM 1833 C CA . HIS A 1 228 ? -31.840 -12.832 32.892 1.00 89.69 228 HIS A CA 1
ATOM 1834 C C . HIS A 1 228 ? -30.767 -11.868 32.369 1.00 89.69 228 HIS A C 1
ATOM 1836 O O . HIS A 1 228 ? -30.888 -10.657 32.576 1.00 89.69 228 HIS A O 1
ATOM 1842 N N . MET A 1 229 ? -29.780 -12.371 31.621 1.00 91.19 229 MET A N 1
ATOM 1843 C CA . MET A 1 229 ? -28.732 -11.559 30.998 1.00 91.19 229 MET A CA 1
ATOM 1844 C C . MET A 1 229 ? -29.324 -10.450 30.115 1.00 91.19 229 MET A C 1
ATOM 1846 O O . MET A 1 229 ? -28.959 -9.277 30.251 1.00 91.19 229 MET A O 1
ATOM 1850 N N . ALA A 1 230 ? -30.259 -10.794 29.222 1.00 90.12 230 ALA A N 1
ATOM 1851 C CA . ALA A 1 230 ? -30.904 -9.837 28.327 1.00 90.12 230 ALA A CA 1
ATOM 1852 C C . ALA A 1 230 ? -31.675 -8.754 29.100 1.00 90.12 230 ALA A C 1
ATOM 1854 O O . ALA A 1 230 ? -31.538 -7.561 28.806 1.00 90.12 230 ALA A O 1
ATOM 1855 N N . LYS A 1 231 ? -32.427 -9.145 30.139 1.00 93.50 231 LYS A N 1
ATOM 1856 C CA . LYS A 1 231 ? -33.155 -8.209 31.008 1.00 93.50 231 LYS A CA 1
ATOM 1857 C C . LYS A 1 231 ? -32.205 -7.240 31.711 1.00 93.50 231 LYS A C 1
ATOM 1859 O O . LYS A 1 231 ? -32.443 -6.032 31.690 1.00 93.50 231 LYS A O 1
ATOM 1864 N N . VAL A 1 232 ? -31.113 -7.742 32.289 1.00 90.44 232 VAL A N 1
ATOM 1865 C CA . VAL A 1 232 ? -30.110 -6.914 32.978 1.00 90.44 232 VAL A CA 1
ATOM 1866 C C . VAL A 1 232 ? -29.430 -5.942 32.005 1.00 90.44 232 VAL A C 1
ATOM 1868 O O . VAL A 1 232 ? -29.333 -4.754 32.318 1.00 90.44 232 VAL A O 1
ATOM 1871 N N . LYS A 1 233 ? -29.044 -6.387 30.797 1.00 90.06 233 LYS A N 1
ATOM 1872 C CA . LYS A 1 233 ? -28.493 -5.504 29.748 1.00 90.06 233 LYS A CA 1
ATOM 1873 C C . LYS A 1 233 ? -29.470 -4.390 29.376 1.00 90.06 233 LYS A C 1
ATOM 1875 O O . LYS A 1 233 ? -29.080 -3.225 29.342 1.00 90.06 233 LYS A O 1
ATOM 1880 N N . LYS A 1 234 ? -30.747 -4.723 29.157 1.00 92.94 234 LYS A N 1
ATOM 1881 C CA . LYS A 1 234 ? -31.791 -3.747 28.805 1.00 92.94 234 LYS A CA 1
ATOM 1882 C C . LYS A 1 234 ? -31.958 -2.680 29.891 1.00 92.94 234 LYS A C 1
ATOM 1884 O O . LYS A 1 234 ? -31.992 -1.490 29.581 1.00 92.94 234 LYS A O 1
ATOM 1889 N N . VAL A 1 235 ? -32.012 -3.091 31.159 1.00 91.94 235 VAL A N 1
ATOM 1890 C CA . VAL A 1 235 ? -32.117 -2.164 32.299 1.00 91.94 235 VAL A CA 1
ATOM 1891 C C . VAL A 1 235 ? -30.866 -1.289 32.420 1.00 91.94 235 VAL A C 1
ATOM 1893 O O . VAL A 1 235 ? -30.993 -0.081 32.603 1.00 91.94 235 VAL A O 1
ATOM 1896 N N . SER A 1 236 ? -29.669 -1.861 32.265 1.00 90.50 236 SER A N 1
ATOM 1897 C CA . SER A 1 236 ? -28.406 -1.112 32.323 1.00 90.50 236 SER A CA 1
ATOM 1898 C C . SER A 1 236 ? -28.298 -0.062 31.212 1.00 90.50 236 SER A C 1
ATOM 1900 O O . SER A 1 236 ? -27.967 1.088 31.497 1.00 90.50 236 SER A O 1
ATOM 1902 N N . ILE A 1 237 ? -28.655 -0.414 29.971 1.00 91.00 237 ILE A N 1
ATOM 1903 C CA . ILE A 1 237 ? -28.668 0.519 28.833 1.00 91.00 237 ILE A CA 1
ATOM 1904 C C . ILE A 1 237 ? -29.673 1.649 29.074 1.00 91.00 237 ILE A C 1
ATOM 1906 O O . ILE A 1 237 ? -29.344 2.819 28.878 1.00 91.00 237 ILE A O 1
ATOM 1910 N N . ARG A 1 238 ? -30.887 1.321 29.540 1.00 92.94 238 ARG A N 1
ATOM 1911 C CA . ARG A 1 238 ? -31.900 2.329 29.883 1.00 92.94 238 ARG A CA 1
ATOM 1912 C C . ARG A 1 238 ? -31.392 3.271 30.972 1.00 92.94 238 ARG A C 1
ATOM 1914 O O . ARG A 1 238 ? -31.530 4.480 30.823 1.00 92.94 238 ARG A O 1
ATOM 1921 N N . LYS A 1 239 ? -30.770 2.739 32.029 1.00 91.56 239 LYS A N 1
ATOM 1922 C CA . LYS A 1 239 ? -30.197 3.558 33.104 1.00 91.56 239 LYS A CA 1
ATOM 1923 C C . LYS A 1 239 ? -29.115 4.496 32.571 1.00 91.56 239 LYS A C 1
ATOM 1925 O O . LYS A 1 239 ? -29.161 5.678 32.867 1.00 91.56 239 LYS A O 1
ATOM 1930 N N . TYR A 1 240 ? -28.196 4.005 31.738 1.00 90.12 240 TYR A N 1
ATOM 1931 C CA . TYR A 1 240 ? -27.152 4.838 31.126 1.00 90.12 240 TYR A CA 1
ATOM 1932 C C . TYR A 1 240 ? -27.715 5.962 30.242 1.00 90.12 240 TYR A C 1
ATOM 1934 O O . TYR A 1 240 ? -27.107 7.021 30.149 1.00 90.12 240 TYR A O 1
ATOM 1942 N N . ARG A 1 241 ? -28.864 5.745 29.587 1.00 88.25 241 ARG A N 1
ATOM 1943 C CA . ARG A 1 241 ? -29.497 6.748 28.717 1.00 88.25 241 ARG A CA 1
ATOM 1944 C C . ARG A 1 241 ? -30.269 7.822 29.489 1.00 88.25 241 ARG A C 1
ATOM 1946 O O . ARG A 1 241 ? -30.278 8.963 29.049 1.00 88.25 241 ARG A O 1
ATOM 1953 N N . VAL A 1 242 ? -30.953 7.445 30.571 1.00 92.31 242 VAL A N 1
ATOM 1954 C CA . VAL A 1 242 ? -31.901 8.325 31.283 1.00 92.31 242 VAL A CA 1
ATOM 1955 C C . VAL A 1 242 ? -31.255 9.036 32.476 1.00 92.31 242 VAL A C 1
ATOM 1957 O O . VAL A 1 242 ? -31.548 10.197 32.729 1.00 92.31 242 VAL A O 1
ATOM 1960 N N . ASP A 1 243 ? -30.370 8.364 33.211 1.00 93.75 243 ASP A N 1
ATOM 1961 C CA . ASP A 1 243 ? -29.746 8.905 34.421 1.00 93.75 243 ASP A CA 1
ATOM 1962 C C . ASP A 1 243 ? -28.413 9.588 34.068 1.00 93.75 243 ASP A C 1
ATOM 1964 O O . ASP A 1 243 ? -27.393 8.931 33.824 1.00 93.75 243 ASP A O 1
ATOM 1968 N N . ALA A 1 244 ? -28.425 10.923 34.030 1.00 91.12 244 ALA A N 1
ATOM 1969 C CA . ALA A 1 244 ? -27.268 11.737 33.661 1.00 91.12 244 ALA A CA 1
ATOM 1970 C C . ALA A 1 244 ? -26.075 11.555 34.620 1.00 91.12 244 ALA A C 1
ATOM 1972 O O . ALA A 1 244 ? -24.928 11.492 34.162 1.00 91.12 244 ALA A O 1
ATOM 1973 N N . LEU A 1 245 ? -26.326 11.400 35.927 1.00 93.62 245 LEU A N 1
ATOM 1974 C CA . LEU A 1 245 ? -25.279 11.179 36.932 1.00 93.62 245 LEU A CA 1
ATOM 1975 C C . LEU A 1 245 ? -24.628 9.808 36.743 1.00 93.62 245 LEU A C 1
ATOM 1977 O O . LEU A 1 245 ? -23.398 9.683 36.744 1.00 93.62 245 LEU A O 1
ATOM 1981 N N . HIS A 1 246 ? -25.439 8.773 36.516 1.00 90.88 246 HIS A N 1
ATOM 1982 C CA . HIS A 1 246 ? -24.931 7.444 36.202 1.00 90.88 246 HIS A CA 1
ATOM 1983 C C . HIS A 1 246 ? -24.120 7.439 34.900 1.00 90.88 246 HIS A C 1
ATOM 1985 O O . HIS A 1 246 ? -23.022 6.878 34.869 1.00 90.88 246 HIS A O 1
ATOM 1991 N N . MET A 1 247 ? -24.610 8.102 33.847 1.00 92.12 247 MET A N 1
ATOM 1992 C CA . MET A 1 247 ? -23.900 8.234 32.572 1.00 92.12 247 MET A CA 1
ATOM 1993 C C . MET A 1 247 ? -22.530 8.901 32.753 1.00 92.12 247 MET A C 1
ATOM 1995 O O . MET A 1 247 ? -21.521 8.380 32.267 1.00 92.12 247 MET A O 1
ATOM 1999 N N . ALA A 1 248 ? -22.480 10.037 33.458 1.00 91.25 248 ALA A N 1
ATOM 2000 C CA . ALA A 1 248 ? -21.248 10.777 33.716 1.00 91.25 248 ALA A CA 1
ATOM 2001 C C . ALA A 1 248 ? -20.240 9.933 34.508 1.00 91.25 248 ALA A C 1
ATOM 2003 O O . ALA A 1 248 ? -19.074 9.831 34.116 1.00 91.25 248 ALA A O 1
ATOM 2004 N N . LYS A 1 249 ? -20.699 9.238 35.559 1.00 94.19 249 LYS A N 1
ATOM 2005 C CA . LYS A 1 249 ? -19.865 8.327 36.357 1.00 94.19 249 LYS A CA 1
ATOM 2006 C C . LYS A 1 249 ? -19.266 7.206 35.507 1.00 94.19 249 LYS A C 1
ATOM 2008 O O . LYS A 1 249 ? -18.064 6.953 35.579 1.00 94.19 249 LYS A O 1
ATOM 2013 N N . VAL A 1 250 ? -20.080 6.557 34.672 1.00 91.06 250 VAL A N 1
ATOM 2014 C CA . VAL A 1 250 ? -19.620 5.473 33.789 1.00 91.06 250 VAL A CA 1
ATOM 2015 C C . VAL A 1 250 ? -18.629 5.993 32.739 1.00 91.06 250 VAL A C 1
ATOM 2017 O O . VAL A 1 250 ? -17.621 5.332 32.489 1.00 91.06 250 VAL A O 1
ATOM 2020 N N . LYS A 1 251 ? -18.847 7.187 32.163 1.00 90.81 251 LYS A N 1
ATOM 2021 C CA . LYS A 1 251 ? -17.882 7.827 31.245 1.00 90.81 251 LYS A CA 1
ATOM 2022 C C . LYS A 1 251 ? -16.549 8.110 31.936 1.00 90.81 251 LYS A C 1
ATOM 2024 O O . LYS A 1 251 ? -15.512 7.744 31.392 1.00 90.81 251 LYS A O 1
ATOM 2029 N N . LYS A 1 252 ? -16.573 8.694 33.139 1.00 93.44 252 LYS A N 1
ATOM 2030 C CA . LYS A 1 252 ? -15.362 8.983 33.925 1.00 93.44 252 LYS A CA 1
ATOM 2031 C C . LYS A 1 252 ? -14.561 7.709 34.194 1.00 93.44 252 LYS A C 1
ATOM 2033 O O . LYS A 1 252 ? -13.374 7.665 33.889 1.00 93.44 252 LYS A O 1
ATOM 2038 N N . MET A 1 253 ? -15.222 6.649 34.664 1.00 92.06 253 MET A N 1
ATOM 2039 C CA . MET A 1 253 ? -14.583 5.346 34.882 1.00 92.06 253 MET A CA 1
ATOM 2040 C C . MET A 1 253 ? -14.001 4.747 33.594 1.00 92.06 253 MET A C 1
ATOM 2042 O O . MET A 1 253 ? -12.890 4.227 33.601 1.00 92.06 253 MET A O 1
ATOM 2046 N N . SER A 1 254 ? -14.736 4.817 32.481 1.00 89.06 254 SER A N 1
ATOM 2047 C CA . SER A 1 254 ? -14.267 4.320 31.182 1.00 89.06 254 SER A CA 1
ATOM 2048 C C . SER A 1 254 ? -13.027 5.064 30.687 1.00 89.06 254 SER A C 1
ATOM 2050 O O . SER A 1 254 ? -12.152 4.441 30.088 1.00 89.06 254 SER A O 1
ATOM 2052 N N . ILE A 1 255 ? -12.975 6.383 30.885 1.00 91.38 255 ILE A N 1
ATOM 2053 C CA . ILE A 1 255 ? -11.835 7.215 30.492 1.00 91.38 255 ILE A CA 1
ATOM 2054 C C . ILE A 1 255 ? -10.632 6.894 31.381 1.00 91.38 255 ILE A C 1
ATOM 2056 O O . ILE A 1 255 ? -9.561 6.634 30.843 1.00 91.38 255 ILE A O 1
ATOM 2060 N N . GLY A 1 256 ? -10.820 6.830 32.704 1.00 92.19 256 GLY A N 1
ATOM 2061 C CA . GLY A 1 256 ? -9.765 6.444 33.650 1.00 92.19 256 GLY A CA 1
ATOM 2062 C C . GLY A 1 256 ? -9.154 5.090 33.295 1.00 92.19 256 GLY A C 1
ATOM 2063 O O . GLY A 1 256 ? -7.954 4.999 33.055 1.00 92.19 256 GLY A O 1
ATOM 2064 N N . LYS A 1 257 ? -9.996 4.072 33.064 1.00 92.44 257 LYS A N 1
ATOM 2065 C CA . LYS A 1 257 ? -9.532 2.741 32.646 1.00 92.44 257 LYS A CA 1
ATOM 2066 C C . LYS A 1 257 ? -8.705 2.768 31.355 1.00 92.44 257 LYS A C 1
ATOM 2068 O O . LYS A 1 257 ? -7.751 2.015 31.230 1.00 92.44 257 LYS A O 1
ATOM 2073 N N . TYR A 1 258 ? -9.046 3.610 30.379 1.00 90.44 258 TYR A N 1
ATOM 2074 C CA . TYR A 1 258 ? -8.264 3.734 29.142 1.00 90.44 258 TYR A CA 1
ATOM 2075 C C . TYR A 1 258 ? -6.886 4.388 29.364 1.00 90.44 258 TYR A C 1
ATOM 2077 O O . TYR A 1 258 ? -5.938 4.117 28.619 1.00 90.44 258 TYR A O 1
ATOM 2085 N N . TRP A 1 259 ? -6.759 5.271 30.353 1.00 86.00 259 TRP A N 1
ATOM 2086 C CA . TRP A 1 259 ? -5.495 5.936 30.671 1.00 86.00 259 TRP A CA 1
ATOM 2087 C C . TRP A 1 259 ? -4.591 5.091 31.569 1.00 86.00 259 TRP A C 1
ATOM 2089 O O . TRP A 1 259 ? -3.396 5.001 31.287 1.00 86.00 259 TRP A O 1
ATOM 2099 N N . GLU A 1 260 ? -5.161 4.427 32.567 1.00 93.50 260 GLU A N 1
ATOM 2100 C CA . GLU A 1 260 ? -4.429 3.643 33.566 1.00 93.50 260 GLU A CA 1
ATOM 2101 C C . GLU A 1 260 ? -4.048 2.245 33.047 1.00 93.50 260 GLU A C 1
ATOM 2103 O O . GLU A 1 260 ? -2.899 1.827 33.165 1.00 93.50 260 GLU A O 1
ATOM 2108 N N . ASP A 1 261 ? -4.972 1.528 32.397 1.00 93.38 261 ASP A N 1
ATOM 2109 C CA . ASP A 1 261 ? -4.750 0.150 31.940 1.00 93.38 261 ASP A CA 1
ATOM 2110 C C . ASP A 1 261 ? -4.202 0.122 30.500 1.00 93.38 261 ASP A C 1
ATOM 2112 O O . ASP A 1 261 ? -4.926 0.263 29.502 1.00 93.38 261 ASP A O 1
ATOM 2116 N N . VAL A 1 262 ? -2.882 -0.068 30.390 1.00 92.69 262 VAL A N 1
ATOM 2117 C CA . VAL A 1 262 ? -2.149 -0.119 29.114 1.00 92.69 262 VAL A CA 1
ATOM 2118 C C . VAL A 1 262 ? -2.665 -1.254 28.221 1.00 92.69 262 VAL A C 1
ATOM 2120 O O . VAL A 1 262 ? -2.927 -1.019 27.037 1.00 92.69 262 VAL A O 1
ATOM 2123 N N . LEU A 1 263 ? -2.879 -2.452 28.776 1.00 93.62 263 LEU A N 1
ATOM 2124 C CA . LEU A 1 263 ? -3.325 -3.631 28.024 1.00 93.62 263 LEU A CA 1
ATOM 2125 C C . LEU A 1 263 ? -4.736 -3.425 27.463 1.00 93.62 263 LEU A C 1
ATOM 2127 O O . LEU A 1 263 ? -5.010 -3.713 26.291 1.00 93.62 263 LEU A O 1
ATOM 2131 N N . HIS A 1 264 ? -5.640 -2.869 28.270 1.00 91.31 264 HIS A N 1
ATOM 2132 C CA . HIS A 1 264 ? -6.986 -2.520 27.829 1.00 91.31 264 HIS A CA 1
ATOM 2133 C C . HIS A 1 264 ? -6.967 -1.492 26.692 1.00 91.31 264 HIS A C 1
ATOM 2135 O O . HIS A 1 264 ? -7.651 -1.671 25.674 1.00 91.31 264 HIS A O 1
ATOM 2141 N N . ARG A 1 265 ? -6.150 -0.442 26.823 1.00 93.69 265 ARG A N 1
ATOM 2142 C CA . ARG A 1 265 ? -5.971 0.593 25.798 1.00 93.69 265 ARG A CA 1
ATOM 2143 C C . ARG A 1 265 ? -5.453 0.025 24.481 1.00 93.69 265 ARG A C 1
ATOM 2145 O O . ARG A 1 265 ? -5.985 0.359 23.418 1.00 93.69 265 ARG A O 1
ATOM 2152 N N . GLU A 1 266 ? -4.435 -0.826 24.518 1.00 93.31 266 GLU A N 1
ATOM 2153 C CA . GLU A 1 266 ? -3.879 -1.439 23.310 1.00 93.31 266 GLU A CA 1
ATOM 2154 C C . GLU A 1 266 ? -4.875 -2.370 22.624 1.00 93.31 266 GLU A C 1
ATOM 2156 O O . GLU A 1 266 ? -5.066 -2.283 21.403 1.00 93.31 266 GLU A O 1
ATOM 2161 N N . LYS A 1 267 ? -5.598 -3.182 23.403 1.00 94.31 267 LYS A N 1
ATOM 2162 C CA . LYS A 1 267 ? -6.677 -4.032 22.892 1.00 94.31 267 LYS A CA 1
ATOM 2163 C C . LYS A 1 267 ? -7.742 -3.202 22.173 1.00 94.31 267 LYS A C 1
ATOM 2165 O O . LYS A 1 267 ? -8.123 -3.535 21.047 1.00 94.31 267 LYS A O 1
ATOM 2170 N N . LEU A 1 268 ? -8.180 -2.089 22.765 1.00 91.69 268 LEU A N 1
ATOM 2171 C CA . LEU A 1 268 ? -9.144 -1.177 22.141 1.00 91.69 268 LEU A CA 1
ATOM 2172 C C . LEU A 1 268 ? -8.604 -0.542 20.851 1.00 91.69 268 LEU A C 1
ATOM 2174 O O . LEU A 1 268 ? -9.316 -0.515 19.842 1.00 91.69 268 LEU A O 1
ATOM 2178 N N . LYS A 1 269 ? -7.340 -0.093 20.832 1.00 91.88 269 LYS A N 1
ATOM 2179 C CA . LYS A 1 269 ? -6.687 0.428 19.615 1.00 91.88 269 LYS A CA 1
ATOM 2180 C C . LYS A 1 269 ? -6.649 -0.628 18.507 1.00 91.88 269 LYS A C 1
ATOM 2182 O O . LYS A 1 269 ? -6.988 -0.321 17.361 1.00 91.88 269 LYS A O 1
ATOM 2187 N N . LYS A 1 270 ? -6.284 -1.873 18.832 1.00 92.50 270 LYS A N 1
ATOM 2188 C CA . LYS A 1 270 ? -6.241 -2.997 17.880 1.00 92.50 270 LYS A CA 1
ATOM 2189 C C . LYS A 1 270 ? -7.629 -3.302 17.312 1.00 92.50 270 LYS A C 1
ATOM 2191 O O . LYS A 1 270 ? -7.782 -3.406 16.093 1.00 92.50 270 LYS A O 1
ATOM 2196 N N . MET A 1 271 ? -8.654 -3.362 18.165 1.00 93.00 271 MET A N 1
ATOM 2197 C CA . MET A 1 271 ? -10.037 -3.572 17.725 1.00 93.00 271 MET A CA 1
ATOM 2198 C C . MET A 1 271 ? -10.543 -2.438 16.828 1.00 93.00 271 MET A C 1
ATOM 2200 O O . MET A 1 271 ? -11.141 -2.708 15.787 1.00 93.00 271 MET A O 1
ATOM 2204 N N . SER A 1 272 ? -10.262 -1.181 17.180 1.00 91.31 272 SER A N 1
ATOM 2205 C CA . SER A 1 272 ? -10.642 -0.012 16.376 1.00 91.31 272 SER A CA 1
ATOM 2206 C C . SER A 1 272 ? -10.005 -0.046 14.981 1.00 91.31 272 SER A C 1
ATOM 2208 O O . SER A 1 272 ? -10.708 0.059 13.972 1.00 91.31 272 SER A O 1
ATOM 2210 N N . LYS A 1 273 ? -8.693 -0.319 14.897 1.00 92.06 273 LYS A N 1
ATOM 2211 C CA . LYS A 1 273 ? -7.980 -0.499 13.617 1.00 92.06 273 LYS A CA 1
ATOM 2212 C C . LYS A 1 273 ? -8.587 -1.631 12.781 1.00 92.06 273 LYS A C 1
ATOM 2214 O O . LYS A 1 273 ? -8.817 -1.462 11.583 1.00 92.06 273 LYS A O 1
ATOM 2219 N N . SER A 1 274 ? -8.893 -2.768 13.411 1.00 93.00 274 SER A N 1
ATOM 2220 C CA . SER A 1 274 ? -9.536 -3.911 12.748 1.00 93.00 274 SER A CA 1
ATOM 2221 C C . SER A 1 274 ? -10.922 -3.550 12.200 1.00 93.00 274 SER A C 1
ATOM 2223 O O . SER A 1 274 ? -11.230 -3.864 11.049 1.00 93.00 274 SER A O 1
ATOM 2225 N N . LYS A 1 275 ? -11.734 -2.824 12.981 1.00 92.44 275 LYS A N 1
ATOM 2226 C CA . LYS A 1 275 ? -13.062 -2.353 12.565 1.00 92.44 275 LYS A CA 1
ATOM 2227 C C . LYS A 1 275 ? -12.974 -1.395 11.377 1.00 92.44 275 LYS A C 1
ATOM 2229 O O . LYS A 1 275 ? -13.732 -1.554 10.425 1.00 92.44 275 LYS A O 1
ATOM 2234 N N . TYR A 1 276 ? -12.031 -0.452 11.394 1.00 90.06 276 TYR A N 1
ATOM 2235 C CA . TYR A 1 276 ? -11.799 0.481 10.285 1.00 90.06 276 TYR A CA 1
ATOM 2236 C C . TYR A 1 276 ? -11.347 -0.223 8.997 1.00 90.06 276 TYR A C 1
ATOM 2238 O O . TYR A 1 276 ? -11.729 0.186 7.901 1.00 90.06 276 TYR A O 1
ATOM 2246 N N . ARG A 1 277 ? -10.545 -1.291 9.108 1.00 86.31 277 ARG A N 1
ATOM 2247 C CA . ARG A 1 277 ? -10.090 -2.067 7.945 1.00 86.31 277 ARG A CA 1
ATOM 2248 C C . ARG A 1 277 ? -11.215 -2.903 7.330 1.00 86.31 277 ARG A C 1
ATOM 2250 O O . ARG A 1 277 ? -11.347 -2.901 6.111 1.00 86.31 277 ARG A O 1
ATOM 2257 N N . ARG A 1 278 ? -11.996 -3.607 8.158 1.00 92.12 278 ARG A N 1
ATOM 2258 C CA . ARG A 1 278 ? -12.992 -4.597 7.704 1.00 92.12 278 ARG A CA 1
ATOM 2259 C C . ARG A 1 278 ? -14.345 -3.994 7.334 1.00 92.12 278 ARG A C 1
ATOM 2261 O O . ARG A 1 278 ? -14.952 -4.418 6.359 1.00 92.12 278 ARG A O 1
ATOM 2268 N N . ASN A 1 279 ? -14.833 -3.012 8.090 1.00 92.88 279 ASN A N 1
ATOM 2269 C CA . ASN A 1 279 ? -16.174 -2.468 7.888 1.00 92.88 279 ASN A CA 1
ATOM 2270 C C . ASN A 1 279 ? -16.130 -1.228 6.974 1.00 92.88 279 ASN A C 1
ATOM 2272 O O . ASN A 1 279 ? -15.729 -0.141 7.402 1.00 92.88 279 ASN A O 1
ATOM 2276 N N . LYS A 1 280 ? -16.562 -1.394 5.712 1.00 90.94 280 LYS A N 1
ATOM 2277 C CA . LYS A 1 280 ? -16.579 -0.324 4.694 1.00 90.94 280 LYS A CA 1
ATOM 2278 C C . LYS A 1 280 ? -17.443 0.877 5.108 1.00 90.94 280 LYS A C 1
ATOM 2280 O O . LYS A 1 280 ? -16.986 2.009 4.950 1.00 90.94 280 LYS A O 1
ATOM 2285 N N . ILE A 1 2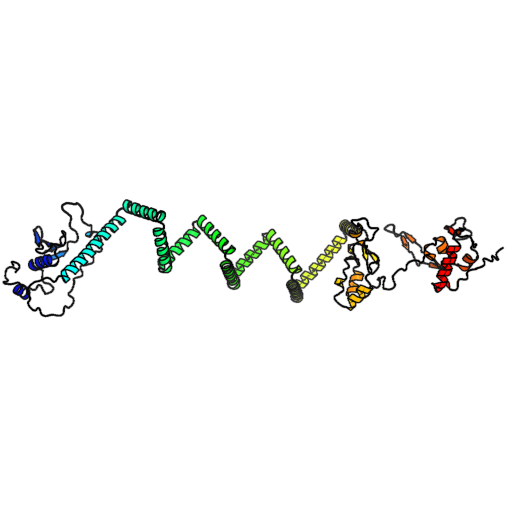81 ? -18.616 0.643 5.704 1.00 93.31 281 ILE A N 1
ATOM 2286 C CA . ILE A 1 281 ? -19.537 1.700 6.166 1.00 93.31 281 ILE A CA 1
ATOM 2287 C C . ILE A 1 281 ? -18.884 2.513 7.289 1.00 93.31 281 ILE A C 1
ATOM 2289 O O . ILE A 1 281 ? -18.797 3.737 7.224 1.00 93.31 281 ILE A O 1
ATOM 2293 N N . HIS A 1 282 ? -18.330 1.837 8.300 1.00 92.31 282 HIS A N 1
ATOM 2294 C CA . HIS A 1 282 ? -17.619 2.505 9.390 1.00 92.31 282 HIS A CA 1
ATOM 2295 C C . HIS A 1 282 ? -16.436 3.335 8.869 1.00 92.31 282 HIS A C 1
ATOM 2297 O O . HIS A 1 282 ? -16.250 4.478 9.288 1.00 92.31 282 HIS A O 1
ATOM 2303 N N . LYS A 1 283 ? -15.667 2.792 7.916 1.00 91.50 283 LYS A N 1
ATOM 2304 C CA . LYS A 1 283 ? -14.552 3.490 7.264 1.00 91.50 283 LYS A CA 1
ATOM 2305 C C . LYS A 1 283 ? -15.007 4.759 6.539 1.00 91.50 283 LYS A C 1
ATOM 2307 O O . LYS A 1 283 ? -14.356 5.796 6.682 1.00 91.50 283 LYS A O 1
ATOM 2312 N N . GLN A 1 284 ? -16.097 4.691 5.772 1.00 90.94 284 GLN A N 1
ATOM 2313 C CA . GLN A 1 284 ? -16.676 5.848 5.080 1.00 90.94 284 GLN A CA 1
ATOM 2314 C C . GLN A 1 284 ? -17.180 6.903 6.072 1.00 90.94 284 GLN A C 1
ATOM 2316 O O . GLN A 1 284 ? -16.802 8.067 5.946 1.00 90.94 284 GLN A O 1
ATOM 2321 N N . ASN A 1 285 ? -17.911 6.501 7.114 1.00 92.88 285 ASN A N 1
ATOM 2322 C CA . ASN A 1 285 ? -18.428 7.417 8.135 1.00 92.88 285 ASN A CA 1
ATOM 2323 C C . ASN A 1 285 ? -17.303 8.153 8.871 1.00 92.88 285 ASN A C 1
ATOM 2325 O O . ASN A 1 285 ? -17.364 9.367 9.045 1.00 92.88 285 ASN A O 1
ATOM 2329 N N . VAL A 1 286 ? -16.230 7.449 9.249 1.00 90.94 286 VAL A N 1
ATOM 2330 C CA . VAL A 1 286 ? -15.058 8.073 9.887 1.00 90.94 286 VAL A CA 1
ATOM 2331 C C . VAL A 1 286 ? -14.385 9.083 8.949 1.00 90.94 286 VAL A C 1
ATOM 2333 O O . VAL A 1 286 ? -14.029 10.176 9.390 1.00 90.94 286 VAL A O 1
ATOM 2336 N N . LYS A 1 287 ? -14.242 8.764 7.653 1.00 90.62 287 LYS A N 1
ATOM 2337 C CA . LYS A 1 287 ? -13.693 9.703 6.657 1.00 90.62 287 LYS A CA 1
ATOM 2338 C C . LYS A 1 287 ? -14.579 10.937 6.485 1.00 90.62 287 LYS A C 1
ATOM 2340 O O . LYS A 1 287 ? -14.056 12.048 6.491 1.00 90.62 287 LYS A O 1
ATOM 2345 N N . SER A 1 288 ? -15.892 10.744 6.363 1.00 91.25 288 SER A N 1
ATOM 2346 C CA . SER A 1 288 ? -16.874 11.827 6.234 1.00 91.25 288 SER A CA 1
ATOM 2347 C C . SER A 1 288 ? -16.834 12.758 7.449 1.00 91.25 288 SER A C 1
ATOM 2349 O O . SER A 1 288 ? -16.609 13.959 7.310 1.00 91.25 288 SER A O 1
ATOM 2351 N N . MET A 1 289 ? -16.894 12.194 8.659 1.00 90.94 289 MET A N 1
ATOM 2352 C CA . MET A 1 289 ? -16.807 12.956 9.907 1.00 90.94 289 MET A CA 1
ATOM 2353 C C . MET A 1 289 ? -15.492 13.729 10.033 1.00 90.94 289 MET A C 1
ATOM 2355 O O . MET A 1 289 ? -15.493 14.875 10.477 1.00 90.94 289 MET A O 1
ATOM 2359 N N . SER A 1 290 ? -14.367 13.124 9.636 1.00 88.12 290 SER A N 1
ATOM 2360 C CA . SER A 1 290 ? -13.065 13.796 9.649 1.00 88.12 290 SER A CA 1
ATOM 2361 C C . SER A 1 290 ? -13.008 14.963 8.663 1.00 88.12 290 SER A C 1
ATOM 2363 O O . SER A 1 290 ? -12.469 16.010 9.014 1.00 88.12 290 SER A O 1
ATOM 2365 N N . ARG A 1 291 ? -13.564 14.803 7.453 1.00 89.00 291 ARG A N 1
ATOM 2366 C CA . ARG A 1 291 ? -13.657 15.884 6.459 1.00 89.00 291 ARG A CA 1
ATOM 2367 C C . ARG A 1 291 ? -14.526 17.023 6.978 1.00 89.00 291 ARG A C 1
ATOM 2369 O O . ARG A 1 291 ? -14.079 18.163 6.981 1.00 89.00 291 ARG A O 1
ATOM 2376 N N . ARG A 1 292 ? -15.711 16.706 7.510 1.00 90.56 292 ARG A N 1
ATOM 2377 C CA . ARG A 1 292 ? -16.620 17.703 8.090 1.00 90.56 292 ARG A CA 1
ATOM 2378 C C . ARG A 1 292 ? -15.952 18.488 9.217 1.00 90.56 292 ARG A C 1
ATOM 2380 O O . ARG A 1 292 ? -16.007 19.708 9.221 1.00 90.56 292 ARG A O 1
ATOM 2387 N N . LYS A 1 293 ? -15.264 17.805 10.142 1.00 88.38 293 LYS A N 1
ATOM 2388 C CA . LYS A 1 293 ? -14.519 18.468 11.227 1.00 88.38 293 LYS A CA 1
ATOM 2389 C C . LYS A 1 293 ? -13.423 19.398 10.710 1.00 88.38 293 LYS A C 1
ATOM 2391 O O . LYS A 1 293 ? -13.248 20.470 11.269 1.00 88.38 293 LYS A O 1
ATOM 2396 N N . TYR A 1 294 ? -12.690 18.990 9.675 1.00 86.81 294 TYR A N 1
ATOM 2397 C CA . TYR A 1 294 ? -11.635 19.813 9.080 1.00 86.81 294 TYR A CA 1
ATOM 2398 C C . TYR A 1 294 ? -12.187 21.067 8.383 1.00 86.81 294 TYR A C 1
ATOM 2400 O O . TYR A 1 294 ? -11.558 22.116 8.449 1.00 86.81 294 TYR A O 1
ATOM 2408 N N . LEU A 1 295 ? -13.355 20.964 7.738 1.00 87.06 295 LEU A N 1
ATOM 2409 C CA . LEU A 1 295 ? -14.005 22.089 7.058 1.00 87.06 295 LEU A CA 1
ATOM 2410 C C . LEU A 1 295 ? -14.629 23.084 8.045 1.00 87.06 295 LEU A C 1
ATOM 2412 O O . LEU A 1 295 ? -14.455 24.285 7.885 1.00 87.06 295 LEU A O 1
ATOM 2416 N N . VAL A 1 296 ? -15.331 22.581 9.065 1.00 91.06 296 VAL A N 1
ATOM 2417 C CA . VAL A 1 296 ? -16.126 23.408 9.988 1.00 91.06 296 VAL A CA 1
ATOM 2418 C C . VAL A 1 296 ? -15.285 24.032 11.102 1.00 91.06 296 VAL A C 1
ATOM 2420 O O . VAL A 1 296 ? -15.626 25.108 11.573 1.00 91.06 296 VAL A O 1
ATOM 2423 N N . ASN A 1 297 ? -14.207 23.380 11.557 1.00 91.94 297 ASN A N 1
ATOM 2424 C CA . ASN A 1 297 ? -13.406 23.860 12.687 1.00 91.94 297 ASN A CA 1
ATOM 2425 C C . ASN A 1 297 ? -12.052 24.443 12.212 1.00 91.94 297 ASN A C 1
ATOM 2427 O O . ASN A 1 297 ? -11.138 23.674 11.878 1.00 91.94 297 ASN A O 1
ATOM 2431 N N . PRO A 1 298 ? -11.874 25.782 12.237 1.00 89.81 298 PRO A N 1
ATOM 2432 C CA . PRO A 1 298 ? -10.634 26.434 11.816 1.00 89.81 298 PRO A CA 1
ATOM 2433 C C . PRO A 1 298 ? -9.400 26.017 12.628 1.00 89.81 298 PRO A C 1
ATOM 2435 O O . PRO A 1 298 ? -8.317 25.879 12.057 1.00 89.81 298 PRO A O 1
ATOM 2438 N N . GLU A 1 299 ? -9.535 25.759 13.932 1.00 90.31 299 GLU A N 1
ATOM 2439 C CA . GLU A 1 299 ? -8.422 25.309 14.782 1.00 90.31 299 GLU A CA 1
ATOM 2440 C C . GLU A 1 299 ? -7.962 23.898 14.422 1.00 90.31 299 GLU A C 1
ATOM 2442 O O . GLU A 1 299 ? -6.767 23.598 14.415 1.00 90.31 299 GLU A O 1
ATOM 2447 N N . GLN A 1 300 ? -8.903 23.000 14.117 1.00 87.06 300 GLN A N 1
ATOM 2448 C CA . GLN A 1 300 ? -8.569 21.653 13.660 1.00 87.06 300 GLN A CA 1
ATOM 2449 C C . GLN A 1 300 ? -7.809 21.716 12.332 1.00 87.06 300 GLN A C 1
ATOM 2451 O O . GLN A 1 300 ? -6.836 20.983 12.142 1.00 87.06 300 GLN A O 1
ATOM 2456 N N . ARG A 1 301 ? -8.224 22.611 11.428 1.00 88.75 301 ARG A N 1
ATOM 2457 C CA . ARG A 1 301 ? -7.531 22.858 10.162 1.00 88.75 301 ARG A CA 1
ATOM 2458 C C . ARG A 1 301 ? -6.111 23.378 10.383 1.00 88.75 301 ARG A C 1
ATOM 2460 O O . ARG A 1 301 ? -5.186 22.818 9.794 1.00 88.75 301 ARG A O 1
ATOM 2467 N N . LYS A 1 302 ? -5.925 24.384 11.248 1.00 91.44 302 LYS A N 1
ATOM 2468 C CA . LYS A 1 302 ? -4.596 24.912 11.613 1.00 91.44 302 LYS A CA 1
ATOM 2469 C C . LYS A 1 302 ? -3.698 23.813 12.192 1.00 91.44 302 LYS A C 1
ATOM 2471 O O . LYS A 1 302 ? -2.648 23.546 11.612 1.00 91.44 302 LYS A O 1
ATOM 2476 N N . ARG A 1 303 ? -4.166 23.068 13.204 1.00 89.69 303 ARG A N 1
ATOM 2477 C CA . ARG A 1 303 ? -3.421 21.952 13.828 1.00 89.69 303 ARG A CA 1
ATOM 2478 C C . ARG A 1 303 ? -2.983 20.878 12.836 1.00 89.69 303 ARG A C 1
ATOM 2480 O O . ARG A 1 303 ? -1.852 20.405 12.890 1.00 89.69 303 ARG A O 1
ATOM 2487 N N . VAL A 1 304 ? -3.866 20.466 11.923 1.00 88.75 304 VAL A N 1
ATOM 2488 C CA . VAL A 1 304 ? -3.526 19.458 10.902 1.00 88.75 304 VAL A CA 1
ATOM 2489 C C . VAL A 1 304 ? -2.486 20.003 9.923 1.00 88.75 304 VAL A C 1
ATOM 2491 O O . VAL A 1 304 ? -1.548 19.291 9.561 1.00 88.75 304 VAL A O 1
ATOM 2494 N N . THR A 1 305 ? -2.625 21.260 9.502 1.00 89.25 305 THR A N 1
ATOM 2495 C CA . THR A 1 305 ? -1.675 21.911 8.593 1.00 89.25 305 THR A CA 1
ATOM 2496 C C . THR A 1 305 ? -0.301 22.074 9.243 1.00 89.25 305 THR A C 1
ATOM 2498 O O . THR A 1 305 ? 0.701 21.694 8.639 1.00 89.25 305 THR A O 1
ATOM 2501 N N . GLU A 1 306 ? -0.239 22.559 10.482 1.00 93.31 306 GLU A N 1
ATOM 2502 C CA . GLU A 1 306 ? 0.996 22.678 11.268 1.00 93.31 306 GLU A CA 1
ATOM 2503 C C . GLU A 1 306 ? 1.633 21.316 11.538 1.00 93.31 306 GLU A C 1
ATOM 2505 O O . GLU A 1 306 ? 2.822 21.138 11.285 1.00 93.31 306 GLU A O 1
ATOM 2510 N N . GLY A 1 307 ? 0.845 20.312 11.934 1.00 93.12 307 GLY A N 1
ATOM 2511 C CA . GLY A 1 307 ? 1.333 18.946 12.116 1.00 93.12 307 GLY A CA 1
ATOM 2512 C C . GLY A 1 307 ? 1.940 18.368 10.834 1.00 93.12 307 GLY A C 1
ATOM 2513 O O . GLY A 1 307 ? 3.003 17.746 10.866 1.00 93.12 307 GLY A O 1
ATOM 2514 N N . ASN A 1 308 ? 1.324 18.628 9.677 1.00 92.12 308 ASN A N 1
ATOM 2515 C CA . ASN A 1 308 ? 1.876 18.232 8.382 1.00 92.12 308 ASN A CA 1
ATOM 2516 C C . ASN A 1 308 ? 3.162 19.000 8.035 1.00 92.12 308 ASN A C 1
ATOM 2518 O O . ASN A 1 308 ? 4.102 18.389 7.520 1.00 92.12 308 ASN A O 1
ATOM 2522 N N . LYS A 1 309 ? 3.238 20.307 8.328 1.00 93.44 309 LYS A N 1
ATOM 2523 C CA . LYS A 1 309 ? 4.460 21.116 8.159 1.00 93.44 309 LYS A CA 1
ATOM 2524 C C . LYS A 1 309 ? 5.599 20.581 9.034 1.00 93.44 309 LYS A C 1
ATOM 2526 O O . LYS A 1 309 ? 6.686 20.333 8.514 1.00 93.44 309 LYS A O 1
ATOM 2531 N N . MET A 1 310 ? 5.332 20.310 10.311 1.00 93.44 310 MET A N 1
ATOM 2532 C CA . MET A 1 310 ? 6.296 19.731 11.253 1.00 93.44 310 MET A CA 1
ATOM 2533 C C . MET A 1 310 ? 6.771 18.352 10.802 1.00 93.44 310 MET A C 1
ATOM 2535 O O . MET A 1 310 ? 7.971 18.102 10.756 1.00 93.44 310 MET A O 1
ATOM 2539 N N . ARG A 1 311 ? 5.860 17.473 10.363 1.00 91.31 311 ARG A N 1
ATOM 2540 C CA . ARG A 1 311 ? 6.231 16.149 9.841 1.00 91.31 311 ARG A CA 1
ATOM 2541 C C . ARG A 1 311 ? 7.125 16.246 8.602 1.00 91.31 311 ARG A C 1
ATOM 2543 O O . ARG A 1 311 ? 8.060 15.463 8.461 1.00 91.31 311 ARG A O 1
ATOM 2550 N N . ARG A 1 312 ? 6.858 17.202 7.703 1.00 89.94 312 ARG A N 1
ATOM 2551 C CA . ARG A 1 312 ? 7.718 17.477 6.537 1.00 89.94 312 ARG A CA 1
ATOM 2552 C C . ARG A 1 312 ? 9.088 18.010 6.962 1.00 89.94 312 ARG A C 1
ATOM 2554 O O . ARG A 1 312 ? 10.085 17.573 6.398 1.00 89.94 312 ARG A O 1
ATOM 2561 N N . LYS A 1 313 ? 9.149 18.906 7.956 1.00 92.56 313 LYS A N 1
ATOM 2562 C CA . LYS A 1 313 ? 10.408 19.412 8.529 1.00 92.56 313 LYS A CA 1
ATOM 2563 C C . LYS A 1 313 ? 11.244 18.271 9.121 1.00 92.56 313 LYS A C 1
ATOM 2565 O O . LYS A 1 313 ? 12.362 18.066 8.669 1.00 92.56 313 LYS A O 1
ATOM 2570 N N . GLN A 1 314 ? 10.653 17.447 9.985 1.00 90.12 314 GLN A N 1
ATOM 2571 C CA . GLN A 1 314 ? 11.317 16.277 10.573 1.00 90.12 314 GLN A CA 1
ATOM 2572 C C . GLN A 1 314 ? 11.808 15.276 9.518 1.00 90.12 314 GLN A C 1
ATOM 2574 O O . GLN A 1 314 ? 12.881 14.701 9.660 1.00 90.12 314 GLN A O 1
ATOM 2579 N N . MET A 1 315 ? 11.040 15.047 8.446 1.00 86.75 315 MET A N 1
ATOM 2580 C CA . MET A 1 315 ? 11.484 14.183 7.344 1.00 86.75 315 MET A CA 1
ATOM 2581 C C . MET A 1 315 ? 12.697 14.762 6.606 1.00 86.75 315 MET A C 1
ATOM 2583 O O . MET A 1 315 ? 13.581 13.996 6.233 1.00 86.75 315 MET A O 1
ATOM 2587 N N . ARG A 1 316 ? 12.758 16.089 6.421 1.00 87.38 316 ARG A N 1
ATOM 2588 C CA . ARG A 1 316 ? 13.921 16.767 5.828 1.00 87.38 316 ARG A CA 1
ATOM 2589 C C . ARG A 1 316 ? 15.149 16.675 6.731 1.00 87.38 316 ARG A C 1
ATOM 2591 O O . ARG A 1 316 ? 16.192 16.255 6.257 1.00 87.38 316 ARG A O 1
ATOM 2598 N N . GLU A 1 317 ? 15.000 16.955 8.023 1.00 90.06 317 GLU A N 1
ATOM 2599 C CA . GLU A 1 317 ? 16.081 16.827 9.016 1.00 90.06 317 GLU A CA 1
ATOM 2600 C C . GLU A 1 317 ? 16.612 15.388 9.098 1.00 90.06 317 GLU A C 1
ATOM 2602 O O . GLU A 1 317 ? 17.817 15.155 9.090 1.00 90.06 317 GLU A O 1
ATOM 2607 N N . ARG A 1 318 ? 15.724 14.382 9.102 1.00 84.31 318 ARG A N 1
ATOM 2608 C CA . ARG A 1 318 ? 16.134 12.967 9.030 1.00 84.31 318 ARG A CA 1
ATOM 2609 C C . ARG A 1 318 ? 16.869 12.639 7.732 1.00 84.31 318 ARG A C 1
ATOM 2611 O O . ARG A 1 318 ? 17.775 11.819 7.759 1.00 84.31 318 ARG A O 1
ATOM 2618 N N . GLY A 1 319 ? 16.483 13.268 6.623 1.00 84.69 319 GLY A N 1
ATOM 2619 C CA . GLY A 1 319 ? 17.137 13.121 5.324 1.00 84.69 319 GLY A CA 1
ATOM 2620 C C . GLY A 1 319 ? 18.507 13.796 5.219 1.00 84.69 319 GLY A C 1
ATOM 2621 O O . GLY A 1 319 ? 19.226 13.510 4.273 1.00 84.69 319 GLY A O 1
ATOM 2622 N N . GLN A 1 320 ? 18.886 14.657 6.167 1.00 88.44 320 GLN A N 1
ATOM 2623 C CA . GLN A 1 320 ? 20.238 15.231 6.244 1.00 88.44 320 GLN A CA 1
ATOM 2624 C C . GLN A 1 320 ? 21.214 14.315 6.994 1.00 88.44 320 GLN A C 1
ATOM 2626 O O . GLN A 1 320 ? 22.425 14.419 6.825 1.00 88.44 320 GLN A O 1
ATOM 2631 N N . LYS A 1 321 ? 20.702 13.396 7.823 1.00 92.12 321 LYS A N 1
ATOM 2632 C CA . LYS A 1 321 ? 21.532 12.459 8.587 1.00 92.12 321 LYS A CA 1
ATOM 2633 C C . LYS A 1 321 ? 22.007 11.326 7.682 1.00 92.12 321 LYS A C 1
ATOM 2635 O O . LYS A 1 321 ? 21.225 10.431 7.359 1.00 92.12 321 LYS A O 1
ATOM 2640 N N . PHE A 1 322 ? 23.295 11.334 7.336 1.00 88.88 322 PHE A N 1
ATOM 2641 C CA . PHE A 1 322 ? 23.900 10.358 6.425 1.00 88.88 322 PHE A CA 1
ATOM 2642 C C . PHE A 1 322 ? 23.584 8.905 6.801 1.00 88.88 322 PHE A C 1
ATOM 2644 O O . PHE A 1 322 ? 23.070 8.177 5.963 1.00 88.88 322 PHE A O 1
ATOM 2651 N N . ASN A 1 323 ? 23.770 8.506 8.065 1.00 91.19 323 ASN A N 1
ATOM 2652 C CA . ASN A 1 323 ? 23.512 7.128 8.514 1.00 91.19 323 ASN A CA 1
ATOM 2653 C C . ASN A 1 323 ? 22.072 6.666 8.240 1.00 91.19 323 ASN A C 1
ATOM 2655 O O . ASN A 1 323 ? 21.850 5.543 7.796 1.00 91.19 323 ASN A O 1
ATOM 2659 N N . VAL A 1 324 ? 21.086 7.548 8.443 1.00 90.19 324 VAL A N 1
ATOM 2660 C CA . VAL A 1 324 ? 19.669 7.243 8.181 1.00 90.19 324 VAL A CA 1
ATOM 2661 C C . VAL A 1 324 ? 19.417 7.079 6.683 1.00 90.19 324 VAL A C 1
ATOM 2663 O O . VAL A 1 324 ? 18.678 6.188 6.265 1.00 90.19 324 VAL A O 1
ATOM 2666 N N . VAL A 1 325 ? 20.020 7.943 5.865 1.00 89.88 325 VAL A N 1
ATOM 2667 C CA . VAL A 1 325 ? 19.900 7.878 4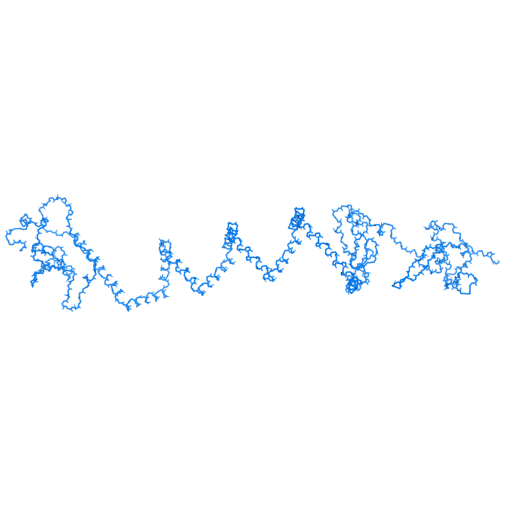.404 1.00 89.88 325 VAL A CA 1
ATOM 2668 C C . VAL A 1 325 ? 20.590 6.633 3.856 1.00 89.88 325 VAL A C 1
ATOM 2670 O O . VAL A 1 325 ? 19.992 5.933 3.043 1.00 89.88 325 VAL A O 1
ATOM 2673 N N . MET A 1 326 ? 21.794 6.334 4.340 1.00 91.12 326 MET A N 1
ATOM 2674 C CA . MET A 1 326 ? 22.580 5.159 3.976 1.00 91.12 326 MET A CA 1
ATOM 2675 C C . MET A 1 326 ? 21.820 3.877 4.306 1.00 91.12 326 MET A C 1
ATOM 2677 O O . MET A 1 326 ? 21.600 3.058 3.421 1.00 91.12 326 MET A O 1
ATOM 2681 N N . GLN A 1 327 ? 21.322 3.734 5.537 1.00 92.81 327 GLN A N 1
ATOM 2682 C CA . GLN A 1 327 ? 20.540 2.561 5.926 1.00 92.81 327 GLN A CA 1
ATOM 2683 C C . GLN A 1 327 ? 19.301 2.392 5.037 1.00 92.81 327 GLN A C 1
ATOM 2685 O O . GLN A 1 327 ? 19.045 1.309 4.518 1.00 92.81 327 GLN A O 1
ATOM 2690 N N . ARG A 1 328 ? 18.565 3.480 4.778 1.00 90.06 328 ARG A N 1
ATOM 2691 C CA . ARG A 1 328 ? 17.393 3.451 3.894 1.00 90.06 328 ARG A CA 1
ATOM 2692 C C . ARG A 1 328 ? 17.752 3.105 2.446 1.00 90.06 328 ARG A C 1
ATOM 2694 O O . ARG A 1 328 ? 16.935 2.509 1.745 1.00 90.06 328 ARG A O 1
ATOM 2701 N N . PHE A 1 329 ? 18.918 3.533 1.970 1.00 89.94 329 PHE A N 1
ATOM 2702 C CA . PHE A 1 329 ? 19.426 3.174 0.651 1.00 89.94 329 PHE A CA 1
ATOM 2703 C C . PHE A 1 329 ? 19.738 1.677 0.593 1.00 89.94 329 PHE A C 1
ATOM 2705 O O . PHE A 1 329 ? 19.165 0.994 -0.251 1.00 89.94 329 PHE A O 1
ATOM 2712 N N . LEU A 1 330 ? 20.530 1.161 1.539 1.00 91.19 330 LEU A N 1
ATOM 2713 C CA . LEU A 1 330 ? 20.878 -0.260 1.642 1.00 91.19 330 LEU A CA 1
ATOM 2714 C C . LEU A 1 330 ? 19.634 -1.151 1.738 1.00 91.19 330 LEU A C 1
ATOM 2716 O O . LEU A 1 330 ? 19.532 -2.141 1.025 1.00 91.19 330 LEU A O 1
ATOM 2720 N N . GLU A 1 331 ? 18.634 -0.760 2.532 1.00 91.25 331 GLU A N 1
ATOM 2721 C CA . GLU A 1 331 ? 17.347 -1.466 2.614 1.00 91.25 331 GLU A CA 1
ATOM 2722 C C . GLU A 1 331 ? 16.616 -1.526 1.265 1.00 91.25 331 GLU A C 1
ATOM 2724 O O . GLU A 1 331 ? 15.999 -2.539 0.936 1.00 91.25 331 GLU A O 1
ATOM 2729 N N . LYS A 1 332 ? 16.675 -0.452 0.468 1.00 89.56 332 LYS A N 1
ATOM 2730 C CA . LYS A 1 332 ? 16.018 -0.382 -0.845 1.00 89.56 332 LYS A CA 1
ATOM 2731 C C . LYS A 1 332 ? 16.729 -1.184 -1.927 1.00 89.56 332 LYS A C 1
ATOM 2733 O O . LYS A 1 332 ? 16.040 -1.660 -2.831 1.00 89.56 332 LYS A O 1
ATOM 2738 N N . VAL A 1 333 ? 18.058 -1.275 -1.863 1.00 89.56 333 VAL A N 1
ATOM 2739 C CA . VAL A 1 333 ? 18.883 -1.989 -2.852 1.00 89.56 333 VAL A CA 1
ATOM 2740 C C . VAL A 1 333 ? 19.232 -3.415 -2.431 1.00 89.56 333 VAL A C 1
ATOM 2742 O O . VAL A 1 333 ? 19.849 -4.129 -3.210 1.00 89.56 333 VAL A O 1
ATOM 2745 N N . ARG A 1 334 ? 18.812 -3.843 -1.230 1.00 87.94 334 ARG A N 1
ATOM 2746 C CA . ARG A 1 334 ? 19.177 -5.124 -0.605 1.00 87.94 334 ARG A CA 1
ATOM 2747 C C . ARG A 1 334 ? 19.063 -6.336 -1.531 1.00 87.94 334 ARG A C 1
ATOM 2749 O O . ARG A 1 334 ? 19.950 -7.174 -1.520 1.00 87.94 334 ARG A O 1
ATOM 2756 N N . ASN A 1 335 ? 17.979 -6.420 -2.299 1.00 80.94 335 ASN A N 1
ATOM 2757 C CA . ASN A 1 335 ? 17.683 -7.569 -3.162 1.00 80.94 335 ASN A CA 1
ATOM 2758 C C . ASN A 1 335 ? 18.024 -7.291 -4.636 1.00 80.94 335 ASN A C 1
ATOM 2760 O O . ASN A 1 335 ? 17.495 -7.956 -5.512 1.00 80.94 335 ASN A O 1
ATOM 2764 N N . GLY A 1 336 ? 18.807 -6.244 -4.926 1.00 86.44 336 GLY A N 1
ATOM 2765 C CA . GLY A 1 336 ? 19.064 -5.808 -6.296 1.00 86.44 336 GLY A CA 1
ATOM 2766 C C . GLY A 1 336 ? 17.791 -5.456 -7.087 1.00 86.44 336 GLY A C 1
ATOM 2767 O O . GLY A 1 336 ? 16.672 -5.426 -6.551 1.00 86.44 336 GLY A O 1
ATOM 2768 N N . PRO A 1 337 ? 17.942 -5.119 -8.374 1.00 90.75 337 PRO A N 1
ATOM 2769 C CA . PRO A 1 337 ? 16.820 -4.976 -9.279 1.00 90.75 337 PRO A CA 1
ATOM 2770 C C . PRO A 1 337 ? 16.491 -6.346 -9.900 1.00 90.75 337 PRO A C 1
ATOM 2772 O O . PRO A 1 337 ? 17.029 -6.706 -10.935 1.00 90.75 337 PRO A O 1
ATOM 2775 N N . GLU A 1 338 ? 15.629 -7.130 -9.252 1.00 92.88 338 GLU A N 1
ATOM 2776 C CA . GLU A 1 338 ? 15.201 -8.463 -9.735 1.00 92.88 338 GLU A CA 1
ATOM 2777 C C . GLU A 1 338 ? 13.811 -8.455 -10.395 1.00 92.88 338 GLU A C 1
ATOM 2779 O O . GLU A 1 338 ? 13.366 -9.454 -10.959 1.00 92.88 338 GLU A O 1
ATOM 2784 N N . PHE A 1 339 ? 13.086 -7.338 -10.310 1.00 94.75 339 PHE A N 1
ATOM 2785 C CA . PHE A 1 339 ? 11.672 -7.278 -10.663 1.00 94.75 339 PHE A CA 1
ATOM 2786 C C . PHE A 1 339 ? 11.491 -6.655 -12.041 1.00 94.75 339 PHE A C 1
ATOM 2788 O O . PHE A 1 339 ? 11.687 -5.452 -12.211 1.00 94.75 339 PHE A O 1
ATOM 2795 N N . VAL A 1 340 ? 11.070 -7.455 -13.017 1.00 96.00 340 VAL A N 1
ATOM 2796 C CA . VAL A 1 340 ? 10.792 -6.971 -14.374 1.00 96.00 340 VAL A CA 1
ATOM 2797 C C . VAL A 1 340 ? 9.335 -6.535 -14.490 1.00 96.00 340 VAL A C 1
ATOM 2799 O O . VAL A 1 340 ? 8.414 -7.271 -14.135 1.00 96.00 340 VAL A O 1
ATOM 2802 N N . CYS A 1 341 ? 9.101 -5.318 -14.983 1.00 97.25 341 CYS A N 1
ATOM 2803 C CA . CYS A 1 341 ? 7.747 -4.851 -15.262 1.00 97.25 341 CYS A CA 1
ATOM 2804 C C . CYS A 1 341 ? 7.159 -5.580 -16.482 1.00 97.25 341 CYS A C 1
ATOM 2806 O O . CYS A 1 341 ? 7.665 -5.421 -17.585 1.00 97.25 341 CYS A O 1
ATOM 2808 N N . CYS A 1 342 ? 6.021 -6.253 -16.327 1.00 96.44 342 CYS A N 1
ATOM 2809 C CA . CYS A 1 342 ? 5.287 -6.941 -17.401 1.00 96.44 342 CYS A CA 1
ATOM 2810 C C . CYS A 1 342 ? 4.737 -6.030 -18.516 1.00 96.44 342 CYS A C 1
ATOM 2812 O O . CYS A 1 342 ? 4.095 -6.520 -19.436 1.00 96.44 342 CYS A O 1
ATOM 2814 N N . VAL A 1 343 ? 4.940 -4.712 -18.439 1.00 96.81 343 VAL A N 1
ATOM 2815 C CA . VAL A 1 343 ? 4.410 -3.749 -19.419 1.00 96.81 343 VAL A CA 1
ATOM 2816 C C . VAL A 1 343 ? 5.514 -3.004 -20.161 1.00 96.81 343 VAL A C 1
ATOM 2818 O O . VAL A 1 343 ? 5.414 -2.816 -21.370 1.00 96.81 343 VAL A O 1
ATOM 2821 N N . CYS A 1 344 ? 6.539 -2.545 -19.437 1.00 96.44 344 CYS A N 1
ATOM 2822 C CA . CYS A 1 344 ? 7.656 -1.777 -19.998 1.00 96.44 344 CYS A CA 1
ATOM 2823 C C . CYS A 1 344 ? 8.990 -2.530 -19.990 1.00 96.44 344 CYS A C 1
ATOM 2825 O O . CYS A 1 344 ? 10.009 -1.934 -20.308 1.00 96.44 344 CYS A O 1
ATOM 2827 N N . HIS A 1 345 ? 9.007 -3.782 -19.517 1.00 95.38 345 HIS A N 1
ATOM 2828 C CA . HIS A 1 345 ? 10.183 -4.664 -19.411 1.00 95.38 345 HIS A CA 1
ATOM 2829 C C . HIS A 1 345 ? 11.396 -4.102 -18.653 1.00 95.38 345 HIS A C 1
ATOM 2831 O O . HIS A 1 345 ? 12.443 -4.734 -18.570 1.00 95.38 345 HIS A O 1
ATOM 2837 N N . ARG A 1 346 ? 11.257 -2.947 -17.994 1.00 94.12 346 ARG A N 1
ATOM 2838 C CA . ARG A 1 346 ? 12.311 -2.382 -17.149 1.00 94.12 346 ARG A CA 1
ATOM 2839 C C . ARG A 1 346 ? 12.590 -3.275 -15.945 1.00 94.12 346 ARG A C 1
ATOM 2841 O O . ARG A 1 346 ? 11.662 -3.659 -15.227 1.00 94.12 346 ARG A O 1
ATOM 2848 N N . LEU A 1 347 ? 13.877 -3.494 -15.689 1.00 94.81 347 LEU A N 1
ATOM 2849 C CA . LEU A 1 347 ? 14.397 -4.144 -14.493 1.00 94.81 347 LEU A CA 1
ATOM 2850 C C . LEU A 1 347 ? 14.414 -3.150 -13.318 1.00 94.81 347 LEU A C 1
ATOM 2852 O O . LEU A 1 347 ? 14.975 -2.056 -13.415 1.00 94.81 347 LEU A O 1
ATOM 2856 N N . LEU A 1 348 ? 13.733 -3.493 -12.224 1.00 95.06 348 LEU A N 1
ATOM 2857 C CA . LEU A 1 348 ? 13.399 -2.580 -11.128 1.00 95.06 348 LEU A CA 1
ATOM 2858 C C . LEU A 1 348 ? 13.636 -3.221 -9.757 1.00 95.06 348 LEU A C 1
ATOM 2860 O O . LEU A 1 348 ? 13.660 -4.441 -9.600 1.00 95.06 348 LEU A O 1
ATOM 2864 N N . PHE A 1 349 ? 13.742 -2.377 -8.730 1.00 94.50 349 PHE A N 1
ATOM 2865 C CA . PHE A 1 349 ? 13.800 -2.812 -7.334 1.00 94.50 349 PHE A CA 1
ATOM 2866 C C . PHE A 1 349 ? 12.404 -3.138 -6.783 1.00 94.50 349 PHE A C 1
ATOM 2868 O O . PHE A 1 349 ? 11.402 -2.545 -7.192 1.00 94.50 349 PHE A O 1
ATOM 2875 N N . SER A 1 350 ? 12.343 -3.990 -5.755 1.00 92.50 350 SER A N 1
ATOM 2876 C CA . SER A 1 350 ? 11.094 -4.420 -5.092 1.00 92.50 350 SER A CA 1
ATOM 2877 C C . SER A 1 350 ? 10.173 -3.259 -4.693 1.00 92.50 350 SER A C 1
ATOM 2879 O O . SER A 1 350 ? 8.956 -3.316 -4.846 1.00 92.50 350 SER A O 1
ATOM 2881 N N . HIS A 1 351 ? 10.754 -2.156 -4.217 1.00 91.81 351 HIS A N 1
ATOM 2882 C CA . HIS A 1 351 ? 10.014 -0.982 -3.763 1.00 91.81 351 HIS A CA 1
ATOM 2883 C C . HIS A 1 351 ? 9.426 -0.127 -4.901 1.00 91.81 351 HIS A C 1
ATOM 2885 O O . HIS A 1 351 ? 8.701 0.827 -4.614 1.00 91.81 351 HIS A O 1
ATOM 2891 N N . GLN A 1 352 ? 9.751 -0.421 -6.164 1.00 94.38 352 GLN A N 1
ATOM 2892 C CA . GLN A 1 352 ? 9.281 0.296 -7.358 1.00 94.38 352 GLN A CA 1
ATOM 2893 C C . GLN A 1 352 ? 8.165 -0.447 -8.109 1.00 94.38 352 GLN A C 1
ATOM 2895 O O . GLN A 1 352 ? 7.600 0.097 -9.064 1.00 94.38 352 GLN A O 1
ATOM 2900 N N . VAL A 1 353 ? 7.829 -1.662 -7.677 1.00 95.44 353 VAL A N 1
ATOM 2901 C CA . VAL A 1 353 ? 6.840 -2.521 -8.329 1.00 95.44 353 VAL A CA 1
ATOM 2902 C C . VAL A 1 353 ? 5.687 -2.885 -7.397 1.00 95.44 353 VAL A C 1
ATOM 2904 O O . VAL A 1 353 ? 5.744 -2.737 -6.176 1.00 95.44 353 VAL A O 1
ATOM 2907 N N . LEU A 1 354 ? 4.610 -3.358 -8.010 1.00 96.19 354 LEU A N 1
ATOM 2908 C CA . LEU A 1 354 ? 3.460 -3.981 -7.377 1.00 96.19 354 LEU A CA 1
ATOM 2909 C C . LEU A 1 354 ? 3.241 -5.347 -8.019 1.00 96.19 354 LEU A C 1
ATOM 2911 O O . LEU A 1 354 ? 3.501 -5.517 -9.210 1.00 96.19 354 LEU A O 1
ATOM 2915 N N . GLN A 1 355 ? 2.694 -6.294 -7.257 1.00 96.00 355 GLN A N 1
ATOM 2916 C CA . GLN A 1 355 ? 2.219 -7.547 -7.837 1.00 96.00 355 GLN A CA 1
ATOM 2917 C C . GLN A 1 355 ? 1.108 -7.233 -8.851 1.00 96.00 355 GLN A C 1
ATOM 2919 O O . GLN A 1 355 ? 0.096 -6.604 -8.510 1.00 96.00 355 GLN A O 1
ATOM 2924 N N . CYS A 1 356 ? 1.310 -7.648 -10.098 1.00 95.69 356 CYS A N 1
ATOM 2925 C CA . CYS A 1 356 ? 0.358 -7.431 -11.171 1.00 95.69 356 CYS A CA 1
ATOM 2926 C C . CYS A 1 356 ? -0.728 -8.506 -11.099 1.00 95.69 356 CYS A C 1
ATOM 2928 O O . CYS A 1 356 ? -0.473 -9.684 -11.321 1.00 95.69 356 CYS A O 1
ATOM 2930 N N . LYS A 1 357 ? -1.951 -8.093 -10.760 1.00 93.44 357 LYS A N 1
ATOM 2931 C CA . LYS A 1 357 ? -3.143 -8.946 -10.797 1.00 93.44 357 LYS A CA 1
ATOM 2932 C C . LYS A 1 357 ? -4.102 -8.359 -11.813 1.00 93.44 357 LYS A C 1
ATOM 2934 O O . LYS A 1 357 ? -4.489 -7.200 -11.645 1.00 93.44 357 LYS A O 1
ATOM 2939 N N . ARG A 1 358 ? -4.484 -9.139 -12.828 1.00 90.62 358 ARG A N 1
ATOM 2940 C CA . ARG A 1 358 ? -5.389 -8.680 -13.897 1.00 90.62 358 ARG A CA 1
ATOM 2941 C C . ARG A 1 358 ? -6.717 -8.159 -13.326 1.00 90.62 358 ARG A C 1
ATOM 2943 O O . ARG A 1 358 ? -7.145 -7.070 -13.689 1.00 90.62 358 ARG A O 1
ATOM 2950 N N . ASP A 1 359 ? -7.232 -8.792 -12.268 1.00 90.50 359 ASP A N 1
ATOM 2951 C CA . ASP A 1 359 ? -8.426 -8.363 -11.514 1.00 90.50 359 ASP A CA 1
ATOM 2952 C C . ASP A 1 359 ? -8.423 -6.896 -11.056 1.00 90.50 359 ASP A C 1
ATOM 2954 O O . ASP A 1 359 ? -9.477 -6.291 -10.843 1.00 90.50 359 ASP A O 1
ATOM 2958 N N . HIS A 1 360 ? -7.247 -6.287 -10.868 1.00 90.38 360 HIS A N 1
ATOM 2959 C CA . HIS A 1 360 ? -7.155 -4.879 -10.482 1.00 90.38 360 HIS A CA 1
ATOM 2960 C C . HIS A 1 360 ? -7.641 -3.913 -11.573 1.00 90.38 360 HIS A C 1
ATOM 2962 O O . HIS A 1 360 ? -7.906 -2.748 -11.247 1.00 90.38 360 HIS A O 1
ATOM 2968 N N . TYR A 1 361 ? -7.755 -4.382 -12.816 1.00 93.44 361 TYR A N 1
ATOM 2969 C CA . TYR A 1 361 ? -8.082 -3.597 -14.004 1.00 93.44 361 TYR A CA 1
ATOM 2970 C C . TYR A 1 361 ? -9.497 -3.887 -14.550 1.00 93.44 361 TYR A C 1
ATOM 2972 O O . TYR A 1 361 ? -10.033 -3.074 -15.291 1.00 93.44 361 TYR A O 1
ATOM 2980 N N . ASN A 1 362 ? -10.187 -4.925 -14.061 1.00 90.06 362 ASN A N 1
ATOM 2981 C CA . ASN A 1 362 ? -11.493 -5.391 -14.574 1.00 90.06 362 ASN A CA 1
ATOM 2982 C C . ASN A 1 362 ? -12.710 -4.512 -14.206 1.00 90.06 362 ASN A C 1
ATOM 2984 O O . ASN A 1 362 ? -13.854 -4.934 -14.341 1.00 90.06 362 ASN A O 1
ATOM 2988 N N . LYS A 1 363 ? -12.510 -3.304 -13.664 1.00 84.62 363 LYS A N 1
ATOM 2989 C CA . LYS A 1 363 ? -13.628 -2.454 -13.200 1.00 84.62 363 LYS A CA 1
ATOM 2990 C C . LYS A 1 363 ? -14.310 -1.666 -14.309 1.00 84.62 363 LYS A C 1
ATOM 2992 O O . LYS A 1 363 ? -15.451 -1.252 -14.126 1.00 84.62 363 LYS A O 1
ATOM 2997 N N . ARG A 1 364 ? -13.581 -1.368 -15.379 1.00 90.25 364 ARG A N 1
ATOM 2998 C CA . ARG A 1 364 ? -14.074 -0.651 -16.553 1.00 90.25 364 ARG A CA 1
ATOM 2999 C C . ARG A 1 364 ? -13.557 -1.378 -17.789 1.00 90.25 364 ARG A C 1
ATOM 3001 O O . ARG A 1 364 ? -12.399 -1.791 -17.790 1.00 90.25 364 ARG A O 1
ATOM 3008 N N . ASN A 1 365 ? -14.394 -1.509 -18.813 1.00 90.12 365 ASN A N 1
ATOM 3009 C CA . ASN A 1 365 ? -14.057 -2.278 -20.014 1.00 90.12 365 ASN A CA 1
ATOM 3010 C C . ASN A 1 365 ? -12.877 -1.670 -20.786 1.00 90.12 365 ASN A C 1
ATOM 3012 O O . ASN A 1 365 ? -11.996 -2.400 -21.219 1.00 90.12 365 ASN A O 1
ATOM 3016 N N . ASP A 1 366 ? -12.806 -0.342 -20.889 1.00 91.38 366 ASP A N 1
ATOM 3017 C CA . ASP A 1 366 ? -11.695 0.368 -21.538 1.00 91.38 366 ASP A CA 1
ATOM 3018 C C . ASP A 1 366 ? -10.344 0.098 -20.852 1.00 91.38 366 ASP A C 1
ATOM 3020 O O . ASP A 1 366 ? -9.338 -0.173 -21.506 1.00 91.38 366 ASP A O 1
ATOM 3024 N N . VAL A 1 367 ? -10.333 0.099 -19.517 1.00 94.44 367 VAL A N 1
ATOM 3025 C CA . VAL A 1 367 ? -9.147 -0.219 -18.709 1.00 94.44 367 VAL A CA 1
ATOM 3026 C C . VAL A 1 367 ? -8.735 -1.684 -18.872 1.00 94.44 367 VAL A C 1
ATOM 3028 O O . VAL A 1 367 ? -7.539 -1.966 -18.944 1.00 94.44 367 VAL A O 1
ATOM 3031 N N . ALA A 1 368 ? -9.701 -2.604 -18.931 1.00 94.25 368 ALA A N 1
ATOM 3032 C CA . ALA A 1 368 ? -9.439 -4.027 -19.125 1.00 94.25 368 ALA A CA 1
ATOM 3033 C C . ALA A 1 368 ? -8.796 -4.299 -20.496 1.00 94.25 368 ALA A C 1
ATOM 3035 O O . ALA A 1 368 ? -7.737 -4.916 -20.545 1.00 94.25 368 ALA A O 1
ATOM 3036 N N . LEU A 1 369 ? -9.343 -3.726 -21.577 1.00 94.38 369 LEU A N 1
ATOM 3037 C CA . LEU A 1 369 ? -8.792 -3.854 -22.934 1.00 94.38 369 LEU A CA 1
ATOM 3038 C C . LEU A 1 369 ? -7.340 -3.359 -23.024 1.00 94.38 369 LEU A C 1
ATOM 3040 O O . LEU A 1 369 ? -6.484 -4.011 -23.621 1.00 94.38 369 LEU A O 1
ATOM 3044 N N . ILE A 1 370 ? -7.033 -2.218 -22.398 1.00 94.06 370 ILE A N 1
ATOM 3045 C CA . ILE A 1 370 ? -5.662 -1.688 -22.363 1.00 94.06 370 ILE A CA 1
ATOM 3046 C C . ILE A 1 370 ? -4.749 -2.591 -21.537 1.00 94.06 370 ILE A C 1
ATOM 3048 O O . ILE A 1 370 ? -3.605 -2.817 -21.930 1.00 94.06 370 ILE A O 1
ATOM 3052 N N . ALA A 1 371 ? -5.229 -3.103 -20.403 1.00 94.94 371 ALA A N 1
ATOM 3053 C CA . ALA A 1 371 ? -4.458 -4.017 -19.572 1.00 94.94 371 ALA A CA 1
ATOM 3054 C C . ALA A 1 371 ? -4.114 -5.306 -20.332 1.00 94.94 371 ALA A C 1
ATOM 3056 O O . ALA A 1 371 ? -2.949 -5.695 -20.327 1.00 94.94 371 ALA A O 1
ATOM 3057 N N . ASP A 1 372 ? -5.078 -5.909 -21.030 1.00 94.44 372 ASP A N 1
ATOM 3058 C CA . ASP A 1 372 ? -4.860 -7.119 -21.829 1.00 94.44 372 ASP A CA 1
ATOM 3059 C C . ASP A 1 372 ? -3.905 -6.878 -22.999 1.00 94.44 372 ASP A C 1
ATOM 3061 O O . ASP A 1 372 ? -3.062 -7.724 -23.283 1.00 94.44 372 ASP A O 1
ATOM 3065 N N . LYS A 1 373 ? -3.960 -5.695 -23.625 1.00 94.19 373 LYS A N 1
ATOM 3066 C CA . LYS A 1 373 ? -3.003 -5.318 -24.673 1.00 94.19 373 LYS A CA 1
ATOM 3067 C C . LYS A 1 373 ? -1.589 -5.086 -24.134 1.00 94.19 373 LYS A C 1
ATOM 3069 O O . LYS A 1 373 ? -0.628 -5.399 -24.824 1.00 94.19 373 LYS A O 1
ATOM 3074 N N . CYS A 1 374 ? -1.443 -4.491 -22.949 1.00 95.31 374 CYS A N 1
ATOM 3075 C CA . CYS A 1 374 ? -0.146 -4.029 -22.435 1.00 95.31 374 CYS A CA 1
ATOM 3076 C C . CYS A 1 374 ? 0.599 -5.060 -21.577 1.00 95.31 374 CYS A C 1
ATOM 3078 O O . CYS A 1 374 ? 1.823 -4.984 -21.478 1.00 95.31 374 CYS A O 1
ATOM 3080 N N . ILE A 1 375 ? -0.114 -5.943 -20.874 1.00 96.19 375 ILE A N 1
ATOM 3081 C CA . ILE A 1 375 ? 0.482 -6.894 -19.930 1.00 96.19 375 ILE A CA 1
ATOM 3082 C C . ILE A 1 375 ? 0.991 -8.115 -20.697 1.00 96.19 375 ILE A C 1
ATOM 3084 O O . ILE A 1 375 ? 0.222 -8.841 -21.317 1.00 96.19 375 ILE A O 1
ATOM 3088 N N . THR A 1 376 ? 2.292 -8.355 -20.592 1.00 94.50 376 THR A N 1
ATOM 3089 C CA . THR A 1 376 ? 3.002 -9.488 -21.193 1.00 94.50 376 THR A CA 1
ATOM 3090 C C . THR A 1 376 ? 3.423 -10.501 -20.132 1.00 94.50 376 THR A C 1
ATOM 3092 O O . THR A 1 376 ? 3.489 -10.189 -18.939 1.00 94.50 376 THR A O 1
ATOM 3095 N N . GLU A 1 377 ? 3.718 -11.723 -20.564 1.00 95.12 377 GLU A N 1
ATOM 3096 C CA . GLU A 1 377 ? 4.197 -12.806 -19.695 1.00 95.12 377 GLU A CA 1
ATOM 3097 C C . GLU A 1 377 ? 5.640 -13.212 -20.020 1.00 95.12 377 GLU A C 1
ATOM 3099 O O . GLU A 1 377 ? 6.115 -14.223 -19.519 1.00 95.12 377 GLU A O 1
ATOM 3104 N N . ASP A 1 378 ? 6.353 -12.396 -20.799 1.00 92.31 378 ASP A N 1
ATOM 3105 C CA . ASP A 1 378 ? 7.665 -12.711 -21.385 1.00 92.31 378 ASP A CA 1
ATOM 3106 C C . ASP A 1 378 ? 8.736 -13.026 -20.326 1.00 92.31 378 ASP A C 1
ATOM 3108 O O . ASP A 1 378 ? 9.611 -13.859 -20.533 1.00 92.31 378 ASP A O 1
ATOM 3112 N N . TYR A 1 379 ? 8.632 -12.400 -19.149 1.00 92.25 379 TYR A N 1
ATOM 3113 C CA . TYR A 1 379 ? 9.542 -12.610 -18.014 1.00 92.25 379 TYR A CA 1
ATOM 3114 C C . TYR A 1 379 ? 8.916 -13.410 -16.861 1.00 92.25 379 TYR A C 1
ATOM 3116 O O . TYR A 1 379 ? 9.505 -13.501 -15.779 1.00 92.25 379 TYR A O 1
ATOM 3124 N N . LEU A 1 380 ? 7.716 -13.964 -17.061 1.00 94.25 380 LEU A N 1
ATOM 3125 C CA . LEU A 1 380 ? 7.076 -14.860 -16.103 1.00 94.25 380 LEU A CA 1
ATOM 3126 C C . LEU A 1 380 ? 7.606 -16.275 -16.322 1.00 94.25 380 LEU A C 1
ATOM 3128 O O . LEU A 1 380 ? 7.417 -16.861 -17.385 1.00 94.25 380 LEU A O 1
ATOM 3132 N N . HIS A 1 381 ? 8.218 -16.855 -15.295 1.00 93.38 381 HIS A N 1
ATOM 3133 C CA . HIS A 1 381 ? 8.626 -18.248 -15.356 1.00 93.38 381 HIS A CA 1
ATOM 3134 C C . HIS A 1 381 ? 7.395 -19.161 -15.384 1.00 93.38 381 HIS A C 1
ATOM 3136 O O . HIS A 1 381 ? 6.580 -19.158 -14.458 1.00 93.38 381 HIS A O 1
ATOM 3142 N N . LYS A 1 382 ? 7.302 -19.977 -16.433 1.00 91.75 382 LYS A N 1
ATOM 3143 C CA . LYS A 1 382 ? 6.351 -21.082 -16.556 1.00 91.75 382 LYS A CA 1
ATOM 3144 C C . LYS A 1 382 ? 7.151 -22.375 -16.464 1.00 91.75 382 LYS A C 1
ATOM 3146 O O . LYS A 1 382 ? 8.083 -22.559 -17.242 1.00 91.75 382 LYS A O 1
ATOM 3151 N N . CYS A 1 383 ? 6.822 -23.231 -15.498 1.00 91.06 383 CYS A N 1
ATOM 3152 C CA . CYS A 1 383 ? 7.539 -24.491 -15.328 1.00 91.06 383 CYS A CA 1
ATOM 3153 C C . CYS A 1 383 ? 7.408 -25.356 -16.585 1.00 91.06 383 CYS A C 1
ATOM 3155 O O . CYS A 1 383 ? 6.308 -25.525 -17.110 1.00 91.06 383 CYS A O 1
ATOM 3157 N N . ASN A 1 384 ? 8.534 -25.898 -17.034 1.00 89.00 384 ASN A N 1
ATOM 3158 C CA . ASN A 1 384 ? 8.656 -26.791 -18.179 1.00 89.00 384 ASN A CA 1
ATOM 3159 C C . ASN A 1 384 ? 9.434 -28.062 -17.775 1.00 89.00 384 ASN A C 1
ATOM 3161 O O . ASN A 1 384 ? 9.782 -28.230 -16.604 1.00 89.00 384 ASN A O 1
ATOM 3165 N N . ALA A 1 385 ? 9.692 -28.956 -18.735 1.00 86.94 385 ALA A N 1
ATOM 3166 C CA . ALA A 1 385 ? 10.398 -30.219 -18.496 1.00 86.94 385 ALA A CA 1
ATOM 3167 C C . ALA A 1 385 ? 11.828 -30.035 -17.944 1.00 86.94 385 ALA A C 1
ATOM 3169 O O . ALA A 1 385 ? 12.310 -30.895 -17.215 1.00 86.94 385 ALA A O 1
ATOM 3170 N N . ASP A 1 386 ? 12.463 -28.891 -18.211 1.00 86.56 386 ASP A N 1
ATOM 3171 C CA . ASP A 1 386 ? 13.832 -28.582 -17.774 1.00 86.56 386 ASP A CA 1
ATOM 3172 C C . ASP A 1 386 ? 13.911 -28.102 -16.312 1.00 86.56 386 ASP A C 1
ATOM 3174 O O . ASP A 1 386 ? 14.986 -27.808 -15.785 1.00 86.56 386 ASP A O 1
ATOM 3178 N N . CYS A 1 387 ? 12.771 -27.972 -15.627 1.00 89.81 387 CYS A N 1
ATOM 3179 C CA . CYS A 1 387 ? 12.726 -27.486 -14.254 1.00 89.81 387 CYS A CA 1
ATOM 3180 C C . CYS A 1 387 ? 13.074 -28.581 -13.239 1.00 89.81 387 CYS A C 1
ATOM 3182 O O . CYS A 1 387 ? 12.376 -29.585 -13.114 1.00 89.81 387 CYS A O 1
ATOM 3184 N N . VAL A 1 388 ? 14.076 -28.319 -12.396 1.00 87.69 388 VAL A N 1
ATOM 3185 C CA . VAL A 1 388 ? 14.358 -29.148 -11.214 1.00 87.69 388 VAL A CA 1
ATOM 3186 C C . VAL A 1 388 ? 13.273 -28.920 -10.158 1.00 87.69 388 VAL A C 1
ATOM 3188 O O . VAL A 1 388 ? 13.046 -27.784 -9.739 1.00 87.69 388 VAL A O 1
ATOM 3191 N N . MET A 1 389 ? 12.607 -29.991 -9.714 1.00 86.31 389 MET A N 1
ATOM 3192 C CA . MET A 1 389 ? 11.540 -29.920 -8.710 1.00 86.31 389 MET A CA 1
ATOM 3193 C C . MET A 1 389 ? 12.082 -30.095 -7.278 1.00 86.31 389 MET A C 1
ATOM 3195 O O . MET A 1 389 ? 12.834 -31.035 -7.034 1.00 86.31 389 MET A O 1
ATOM 3199 N N . PRO A 1 390 ? 11.685 -29.244 -6.307 1.00 88.56 390 PRO A N 1
ATOM 3200 C CA . PRO A 1 390 ? 10.756 -28.119 -6.436 1.00 88.56 390 PRO A CA 1
ATOM 3201 C C . PRO A 1 390 ? 11.359 -26.940 -7.214 1.00 88.56 390 PRO A C 1
ATOM 3203 O O . PRO A 1 390 ? 12.485 -26.522 -6.948 1.00 88.56 390 PRO A O 1
ATOM 3206 N N . CYS A 1 391 ? 10.573 -26.379 -8.143 1.00 90.12 391 CYS A N 1
ATOM 3207 C CA . CYS A 1 391 ? 11.032 -25.308 -9.023 1.00 90.12 391 CYS A CA 1
ATOM 3208 C C . CYS A 1 391 ? 11.524 -24.087 -8.233 1.00 90.12 391 CYS A C 1
ATOM 3210 O O . CYS A 1 391 ? 10.746 -23.357 -7.610 1.00 90.12 391 CYS A O 1
ATOM 3212 N N . GLN A 1 392 ? 12.830 -23.835 -8.317 1.00 87.25 392 GLN A N 1
ATOM 3213 C CA . GLN A 1 392 ? 13.493 -22.732 -7.623 1.00 87.25 392 GLN A CA 1
ATOM 3214 C C . GLN A 1 392 ? 13.057 -21.365 -8.167 1.00 87.25 392 GLN A C 1
ATOM 3216 O O . GLN A 1 392 ? 13.026 -20.385 -7.430 1.00 87.25 392 GLN A O 1
ATOM 3221 N N . TRP A 1 393 ? 12.637 -21.276 -9.431 1.00 86.06 393 TRP A N 1
ATOM 3222 C CA . TRP A 1 393 ? 12.192 -20.014 -10.027 1.00 86.06 393 TRP A CA 1
ATOM 3223 C C . TRP A 1 393 ? 10.879 -19.500 -9.433 1.00 86.06 393 TRP A C 1
ATOM 3225 O O . TRP A 1 393 ? 10.682 -18.284 -9.369 1.00 86.06 393 TRP A O 1
ATOM 3235 N N . LEU A 1 394 ? 10.011 -20.389 -8.936 1.00 88.50 394 LEU A N 1
ATOM 3236 C CA . LEU A 1 394 ? 8.716 -20.012 -8.357 1.00 88.50 394 LEU A CA 1
ATOM 3237 C C . LEU A 1 394 ? 8.845 -19.205 -7.059 1.00 88.50 394 LEU A C 1
ATOM 3239 O O . LEU A 1 394 ? 7.941 -18.436 -6.732 1.00 88.50 394 LEU A O 1
ATOM 3243 N N . VAL A 1 395 ? 9.957 -19.350 -6.329 1.00 86.69 395 VAL A N 1
ATOM 3244 C CA . VAL A 1 395 ? 10.226 -18.563 -5.113 1.00 86.69 395 VAL A CA 1
ATOM 3245 C C . VAL A 1 395 ? 10.910 -17.222 -5.402 1.00 86.69 395 VAL A C 1
ATOM 3247 O O . VAL A 1 395 ? 10.982 -16.370 -4.517 1.00 86.69 395 VAL A O 1
ATOM 3250 N N . THR A 1 396 ? 11.384 -17.008 -6.633 1.00 89.06 396 THR A N 1
ATOM 3251 C CA . THR A 1 396 ? 12.038 -15.758 -7.053 1.00 89.06 396 THR A CA 1
ATOM 3252 C C . THR A 1 396 ? 11.034 -14.727 -7.579 1.00 89.06 396 THR A C 1
ATOM 3254 O O . THR A 1 396 ? 9.848 -15.011 -7.763 1.00 89.06 396 THR A O 1
ATOM 3257 N N . ALA A 1 397 ? 11.518 -13.523 -7.904 1.00 89.69 397 ALA A N 1
ATOM 3258 C CA . ALA A 1 397 ? 10.718 -12.503 -8.581 1.00 89.69 397 ALA A CA 1
ATOM 3259 C C . ALA A 1 397 ? 10.105 -12.999 -9.908 1.00 89.69 397 ALA A C 1
ATOM 3261 O O . ALA A 1 397 ? 9.022 -12.546 -10.268 1.00 89.69 397 ALA A O 1
ATOM 3262 N N . ARG A 1 398 ? 10.729 -13.964 -10.600 1.00 91.00 398 ARG A N 1
ATOM 3263 C CA . ARG A 1 398 ? 10.221 -14.524 -11.866 1.00 91.00 398 ARG A CA 1
ATOM 3264 C C . ARG A 1 398 ? 8.994 -15.422 -11.703 1.00 91.00 398 ARG A C 1
ATOM 3266 O O . ARG A 1 398 ? 8.311 -15.676 -12.687 1.00 91.00 398 ARG A O 1
ATOM 3273 N N . GLY A 1 399 ? 8.675 -15.874 -10.489 1.00 91.50 399 GLY A N 1
ATOM 3274 C CA . GLY A 1 399 ? 7.493 -16.703 -10.229 1.00 91.50 399 GLY A CA 1
ATOM 3275 C C . GLY A 1 399 ? 6.161 -15.942 -10.273 1.00 91.50 399 GLY A C 1
ATOM 3276 O O . GLY A 1 399 ? 5.100 -16.547 -10.135 1.00 91.50 399 GLY A O 1
ATOM 3277 N N . GLN A 1 400 ? 6.183 -14.611 -10.404 1.00 93.94 400 GLN A N 1
ATOM 3278 C CA . GLN A 1 400 ? 4.984 -13.771 -10.397 1.00 93.94 400 GLN A CA 1
ATOM 3279 C C . GLN A 1 400 ? 5.105 -12.618 -11.393 1.00 93.94 400 GLN A C 1
ATOM 3281 O O . GLN A 1 400 ? 6.197 -12.148 -11.695 1.00 93.94 400 GLN A O 1
ATOM 3286 N N . LEU A 1 401 ? 3.962 -12.103 -11.856 1.00 95.69 401 LEU A N 1
ATOM 3287 C CA . LEU A 1 401 ? 3.927 -10.885 -12.662 1.00 95.69 401 LEU A CA 1
ATOM 3288 C C . LEU A 1 401 ? 4.068 -9.641 -11.784 1.00 95.69 401 LEU A C 1
ATOM 3290 O O . LEU A 1 401 ? 3.356 -9.468 -10.788 1.00 95.69 401 LEU A O 1
ATOM 3294 N N . TRP A 1 402 ? 4.920 -8.717 -12.218 1.00 97.06 402 TRP A N 1
ATOM 3295 C CA . TRP A 1 402 ? 5.162 -7.441 -11.550 1.00 97.06 402 TRP A CA 1
ATOM 3296 C C . TRP A 1 402 ? 4.876 -6.279 -12.486 1.00 97.06 402 TRP A C 1
ATOM 3298 O O . TRP A 1 402 ? 5.125 -6.347 -13.681 1.00 97.06 402 TRP A O 1
ATOM 3308 N N . VAL A 1 403 ? 4.345 -5.185 -11.952 1.00 97.88 403 VAL A N 1
ATOM 3309 C CA . VAL A 1 403 ? 4.081 -3.958 -12.709 1.00 97.88 403 VAL A CA 1
ATOM 3310 C C . VAL A 1 403 ? 4.672 -2.773 -11.962 1.00 97.88 403 VAL A C 1
ATOM 3312 O O . VAL A 1 403 ? 4.491 -2.635 -10.751 1.00 97.88 403 VAL A O 1
ATOM 3315 N N . CYS A 1 404 ? 5.396 -1.902 -12.663 1.00 97.56 404 CYS A N 1
ATOM 3316 C CA . CYS A 1 404 ? 5.925 -0.688 -12.054 1.00 97.56 404 CYS A CA 1
ATOM 3317 C C . CYS A 1 404 ? 4.787 0.281 -11.709 1.00 97.56 404 CYS A C 1
ATOM 3319 O O . CYS A 1 404 ? 3.732 0.285 -12.352 1.00 97.56 404 CYS A O 1
ATOM 3321 N N . TYR A 1 405 ? 4.996 1.139 -10.709 1.00 97.50 405 TYR A N 1
ATOM 3322 C CA . TYR A 1 405 ? 3.980 2.120 -10.316 1.00 97.50 405 TYR A CA 1
ATOM 3323 C C . TYR A 1 405 ? 3.511 2.985 -11.495 1.00 97.50 405 TYR A C 1
ATOM 3325 O O . TYR A 1 405 ? 2.310 3.191 -11.654 1.00 97.50 405 TYR A O 1
ATOM 3333 N N . THR A 1 406 ? 4.429 3.443 -12.350 1.00 96.81 406 THR A N 1
ATOM 3334 C CA . THR A 1 406 ? 4.110 4.287 -13.511 1.00 96.81 406 THR A CA 1
ATOM 3335 C C . THR A 1 406 ? 3.132 3.599 -14.464 1.00 96.81 406 THR A C 1
ATOM 3337 O O . THR A 1 406 ? 2.081 4.165 -14.767 1.00 96.81 406 THR A O 1
ATOM 3340 N N . CYS A 1 407 ? 3.429 2.364 -14.882 1.00 96.88 407 CYS A N 1
ATOM 3341 C CA . CYS A 1 407 ? 2.553 1.594 -15.767 1.00 96.88 407 CYS A CA 1
ATOM 3342 C C . CYS A 1 407 ? 1.217 1.277 -15.087 1.00 96.88 407 CYS A C 1
ATOM 3344 O O . CYS A 1 407 ? 0.164 1.474 -15.687 1.00 96.88 407 CYS A O 1
ATOM 3346 N N . HIS A 1 408 ? 1.242 0.882 -13.808 1.00 96.88 408 HIS A N 1
ATOM 3347 C CA . HIS A 1 408 ? 0.030 0.597 -13.037 1.00 96.88 408 HIS A CA 1
ATOM 3348 C C . HIS A 1 408 ? -0.943 1.782 -13.009 1.00 96.88 408 HIS A C 1
ATOM 3350 O O . HIS A 1 408 ? -2.150 1.604 -13.187 1.00 96.88 408 HIS A O 1
ATOM 3356 N N . TYR A 1 409 ? -0.434 2.993 -12.760 1.00 95.94 409 TYR A N 1
ATOM 3357 C CA . TYR A 1 409 ? -1.264 4.193 -12.687 1.00 95.94 409 TYR A CA 1
ATOM 3358 C C . TYR A 1 409 ? -1.820 4.607 -14.050 1.00 95.94 409 TYR A C 1
ATOM 3360 O O . TYR A 1 409 ? -2.985 4.996 -14.101 1.00 95.94 409 TYR A O 1
ATOM 3368 N N . LYS A 1 410 ? -1.028 4.509 -15.127 1.00 95.88 410 LYS A N 1
ATOM 3369 C CA . LYS A 1 410 ? -1.479 4.832 -16.491 1.00 95.88 410 LYS A CA 1
ATOM 3370 C C . LYS A 1 410 ? -2.574 3.870 -16.964 1.00 95.88 410 LYS A C 1
ATOM 3372 O O . LYS A 1 410 ? -3.670 4.322 -17.282 1.00 95.88 410 LYS A O 1
ATOM 3377 N N . ILE A 1 411 ? -2.367 2.556 -16.823 1.00 95.56 411 ILE A N 1
ATOM 3378 C CA . ILE A 1 411 ? -3.391 1.553 -17.170 1.00 95.56 411 ILE A CA 1
ATOM 3379 C C . ILE A 1 411 ? -4.680 1.806 -16.380 1.00 95.56 411 ILE A C 1
ATOM 3381 O O . ILE A 1 411 ? -5.762 1.832 -16.952 1.00 95.56 411 ILE A O 1
ATOM 3385 N N . LYS A 1 412 ? -4.594 2.098 -15.073 1.00 94.75 412 LYS A N 1
ATOM 3386 C CA . LYS A 1 412 ? -5.781 2.404 -14.252 1.00 94.75 412 LYS A CA 1
ATOM 3387 C C . LYS A 1 412 ? -6.573 3.637 -14.683 1.00 94.75 412 LYS A C 1
ATOM 3389 O O . LYS A 1 412 ? -7.737 3.747 -14.295 1.00 94.75 412 LYS A O 1
ATOM 3394 N N . LYS A 1 413 ? -5.952 4.571 -15.400 1.00 94.00 413 LYS A N 1
ATOM 3395 C CA . LYS A 1 413 ? -6.639 5.725 -15.988 1.00 94.00 413 LYS A CA 1
ATOM 3396 C C . LYS A 1 413 ? -7.304 5.401 -17.326 1.00 94.00 413 LYS A C 1
ATOM 3398 O O . LYS A 1 413 ? -8.097 6.214 -17.778 1.00 94.00 413 LYS A O 1
ATOM 3403 N N . GLY A 1 414 ? -7.023 4.235 -17.907 1.00 93.06 414 GLY A N 1
ATOM 3404 C CA . GLY A 1 414 ? -7.411 3.904 -19.275 1.00 93.06 414 GLY A CA 1
ATOM 3405 C C . GLY A 1 414 ? -6.424 4.466 -20.299 1.00 93.06 414 GLY A C 1
ATOM 3406 O O . GLY A 1 414 ? -6.828 4.829 -21.393 1.00 93.06 414 GLY A O 1
ATOM 3407 N N . GLU A 1 415 ? -5.139 4.575 -19.947 1.00 94.81 415 GLU A N 1
ATOM 3408 C CA . GLU A 1 415 ? -4.085 5.080 -20.835 1.00 94.81 415 GLU A CA 1
ATOM 3409 C C . GLU A 1 415 ? -3.003 4.011 -21.042 1.00 94.81 415 GLU A C 1
ATOM 3411 O O . GLU A 1 415 ? -2.509 3.414 -20.076 1.00 94.81 415 GLU A O 1
ATOM 3416 N N . MET A 1 416 ? -2.582 3.804 -22.293 1.00 94.25 416 MET A N 1
ATOM 3417 C CA . MET A 1 416 ? -1.418 2.973 -22.603 1.00 94.25 416 MET A CA 1
ATOM 3418 C C . MET A 1 416 ? -0.142 3.644 -22.070 1.00 94.25 416 MET A C 1
ATOM 3420 O O . MET A 1 416 ? 0.099 4.827 -22.335 1.00 94.25 416 MET A O 1
ATOM 3424 N N . PRO A 1 417 ? 0.707 2.936 -21.304 1.00 96.19 417 PRO A N 1
ATOM 3425 C CA . PRO A 1 417 ? 1.968 3.511 -20.870 1.00 96.19 417 PRO A CA 1
ATOM 3426 C C . PRO A 1 417 ? 2.878 3.821 -22.059 1.00 96.19 417 PRO A C 1
ATOM 3428 O O . PRO A 1 417 ? 3.169 2.938 -22.850 1.00 96.19 417 PRO A O 1
ATOM 3431 N N . ALA A 1 418 ? 3.376 5.057 -22.138 1.00 94.81 418 ALA A N 1
ATOM 3432 C CA . ALA A 1 418 ? 4.318 5.464 -23.188 1.00 94.81 418 ALA A CA 1
ATOM 3433 C C . ALA A 1 418 ? 5.582 4.586 -23.250 1.00 94.81 418 ALA A C 1
ATOM 3435 O O . ALA A 1 418 ? 6.068 4.312 -24.333 1.00 94.81 418 ALA A O 1
ATOM 3436 N N . GLU A 1 419 ? 6.070 4.115 -22.096 1.00 93.94 419 GLU A N 1
ATOM 3437 C CA . GLU A 1 419 ? 7.202 3.178 -21.992 1.00 93.94 419 GLU A CA 1
ATOM 3438 C C . GLU A 1 419 ? 6.790 1.714 -22.247 1.00 93.94 419 GLU A C 1
ATOM 3440 O O . GLU A 1 419 ? 7.563 0.805 -21.967 1.00 93.94 419 GLU A O 1
ATOM 3445 N N . SER A 1 420 ? 5.549 1.439 -22.664 1.00 95.38 420 SER A N 1
ATOM 3446 C CA . SER A 1 420 ? 5.109 0.066 -22.891 1.00 95.38 420 SER A CA 1
ATOM 3447 C C . SER A 1 420 ? 5.801 -0.522 -24.110 1.00 95.38 420 SER A C 1
ATOM 3449 O O . SER A 1 420 ? 5.851 0.095 -25.165 1.00 95.38 420 SER A O 1
ATOM 3451 N N . VAL A 1 421 ? 6.227 -1.771 -23.986 1.00 95.62 421 VAL A N 1
ATOM 3452 C CA . VAL A 1 421 ? 6.775 -2.585 -25.081 1.00 95.62 421 VAL A CA 1
ATOM 3453 C C . VAL A 1 421 ? 5.769 -2.683 -26.230 1.00 95.62 421 VAL A C 1
ATOM 3455 O O . VAL A 1 421 ? 6.120 -2.588 -27.399 1.00 95.62 421 VAL A O 1
ATOM 3458 N N . LYS A 1 422 ? 4.475 -2.761 -25.902 1.00 94.19 422 LYS A N 1
ATOM 3459 C CA . LYS A 1 422 ? 3.370 -2.807 -26.871 1.00 94.19 422 LYS A CA 1
ATOM 3460 C C . LYS A 1 422 ? 3.001 -1.433 -27.451 1.00 94.19 422 LYS A C 1
ATOM 3462 O O . LYS A 1 422 ? 2.049 -1.341 -28.221 1.00 94.19 422 LYS A O 1
ATOM 3467 N N . ASN A 1 423 ? 3.749 -0.388 -27.093 1.00 93.94 423 ASN A N 1
ATOM 3468 C CA . ASN A 1 423 ? 3.706 0.945 -27.693 1.00 93.94 423 ASN A CA 1
ATOM 3469 C C . ASN A 1 423 ? 4.899 1.145 -28.652 1.00 93.94 423 ASN A C 1
ATOM 3471 O O . ASN A 1 423 ? 5.584 2.161 -28.579 1.00 93.94 423 ASN A O 1
ATOM 3475 N N . ASN A 1 424 ? 5.172 0.147 -29.502 1.00 89.62 424 ASN A N 1
ATOM 3476 C CA . ASN A 1 424 ? 6.278 0.128 -30.473 1.00 89.62 424 ASN A CA 1
ATOM 3477 C C . ASN A 1 424 ? 7.675 0.316 -29.848 1.00 89.62 424 ASN A C 1
ATOM 3479 O O . ASN A 1 424 ? 8.576 0.859 -30.476 1.00 89.62 424 ASN A O 1
ATOM 3483 N N . LEU A 1 425 ? 7.843 -0.116 -28.594 1.00 90.75 425 LEU A N 1
ATOM 3484 C CA . LEU A 1 425 ? 9.134 -0.155 -27.892 1.00 90.75 425 LEU A CA 1
ATOM 3485 C C . LEU A 1 425 ? 9.611 -1.593 -27.651 1.00 90.75 425 LEU A C 1
ATOM 3487 O O . LEU A 1 425 ? 10.538 -1.818 -26.876 1.00 90.75 425 LEU A O 1
ATOM 3491 N N . GLY A 1 426 ? 8.927 -2.570 -28.248 1.00 87.88 426 GLY A N 1
ATOM 3492 C CA . GLY A 1 426 ? 9.401 -3.942 -28.293 1.00 87.88 426 GLY A CA 1
ATOM 3493 C C . GLY A 1 426 ? 10.661 -4.028 -29.131 1.00 87.88 426 GLY A C 1
ATOM 3494 O O . GLY A 1 426 ? 10.795 -3.326 -30.128 1.00 87.88 426 GLY A O 1
ATOM 3495 N N . VAL A 1 427 ? 11.589 -4.855 -28.672 1.00 85.62 427 VAL A N 1
ATOM 3496 C CA . VAL A 1 427 ? 12.796 -5.190 -29.417 1.00 85.62 427 VAL A CA 1
ATOM 3497 C C . VAL A 1 427 ? 12.513 -6.520 -30.094 1.00 85.62 427 VAL A C 1
ATOM 3499 O O . VAL A 1 427 ? 12.208 -7.497 -29.406 1.00 85.62 427 VAL A O 1
ATOM 3502 N N . ASP A 1 428 ? 12.561 -6.529 -31.420 1.00 85.06 428 ASP A N 1
ATOM 3503 C CA . ASP A 1 428 ? 12.428 -7.755 -32.196 1.00 85.06 428 ASP A CA 1
ATOM 3504 C C . ASP A 1 428 ? 13.664 -8.640 -32.005 1.00 85.06 428 ASP A C 1
ATOM 3506 O O . ASP A 1 428 ? 14.751 -8.172 -31.650 1.00 85.06 428 ASP A O 1
ATOM 3510 N N . VAL A 1 429 ? 13.488 -9.946 -32.199 1.00 89.00 429 VAL A N 1
ATOM 3511 C CA . VAL A 1 429 ? 14.607 -10.890 -32.156 1.00 89.00 429 VAL A CA 1
ATOM 3512 C C . VAL A 1 429 ? 15.558 -10.549 -33.301 1.00 89.00 429 VAL A C 1
ATOM 3514 O O . VAL A 1 429 ? 15.112 -10.323 -34.424 1.00 89.00 429 VAL A O 1
ATOM 3517 N N . ILE A 1 430 ? 16.859 -10.493 -33.007 1.00 90.62 430 ILE A N 1
ATOM 3518 C CA . ILE A 1 430 ? 17.880 -10.260 -34.030 1.00 90.62 430 ILE A CA 1
ATOM 3519 C C . ILE A 1 430 ? 17.870 -11.475 -34.978 1.00 90.62 430 ILE A C 1
ATOM 3521 O O . ILE A 1 430 ? 18.036 -12.591 -34.482 1.00 90.62 430 ILE A O 1
ATOM 3525 N N . PRO A 1 431 ? 17.659 -11.278 -36.294 1.00 93.62 431 PRO A N 1
ATOM 3526 C CA . PRO A 1 431 ? 17.686 -12.347 -37.295 1.00 93.62 431 PRO A CA 1
ATOM 3527 C C . PRO A 1 431 ? 18.996 -13.138 -37.263 1.00 93.62 431 PRO A C 1
ATOM 3529 O O . PRO A 1 431 ? 20.036 -12.581 -36.903 1.00 93.62 431 PRO A O 1
ATOM 3532 N N . GLU A 1 432 ? 18.963 -14.416 -37.639 1.00 93.19 432 GLU A N 1
ATOM 3533 C CA . GLU A 1 432 ? 20.130 -15.309 -37.554 1.00 93.19 432 GLU A CA 1
ATOM 3534 C C . GLU A 1 432 ? 21.310 -14.788 -38.387 1.00 93.19 432 GLU A C 1
ATOM 3536 O O . GLU A 1 432 ? 22.447 -14.811 -37.915 1.00 93.19 432 GLU A O 1
ATOM 3541 N N . GLU A 1 433 ? 21.021 -14.201 -39.551 1.00 93.31 433 GLU A N 1
ATOM 3542 C CA . GLU A 1 433 ? 21.982 -13.590 -40.477 1.00 93.31 433 GLU A CA 1
ATOM 3543 C C . GLU A 1 433 ? 22.738 -12.404 -39.860 1.00 93.31 433 GLU A C 1
ATOM 3545 O O . GLU A 1 433 ? 23.846 -12.083 -40.282 1.00 93.31 433 GLU A O 1
ATOM 3550 N N . LEU A 1 434 ? 22.143 -11.731 -38.869 1.00 93.75 434 LEU A N 1
ATOM 3551 C CA . LEU A 1 434 ? 22.768 -10.620 -38.145 1.00 93.75 434 LEU A CA 1
ATOM 3552 C C . LEU A 1 434 ? 23.329 -11.058 -36.789 1.00 93.75 434 LEU A C 1
ATOM 3554 O O . LEU A 1 434 ? 24.299 -10.476 -36.304 1.00 93.75 434 LEU A O 1
ATOM 3558 N N . ALA A 1 435 ? 22.723 -12.067 -36.161 1.00 93.69 435 ALA A N 1
ATOM 3559 C CA . ALA A 1 435 ? 23.111 -12.569 -34.848 1.00 93.69 435 ALA A CA 1
ATOM 3560 C C . ALA A 1 435 ? 24.436 -13.346 -34.879 1.00 93.69 435 ALA A C 1
ATOM 3562 O O . ALA A 1 435 ? 25.129 -13.389 -33.861 1.00 93.69 435 ALA A O 1
ATOM 3563 N N . CYS A 1 436 ? 24.793 -13.942 -36.022 1.00 91.69 436 CYS A N 1
ATOM 3564 C CA . CYS A 1 436 ? 26.052 -14.668 -36.197 1.00 91.69 436 CYS A CA 1
ATOM 3565 C C . CYS A 1 436 ? 27.283 -13.758 -36.368 1.00 91.69 436 CYS A C 1
ATOM 3567 O O . CYS A 1 436 ? 28.405 -14.237 -36.206 1.00 91.69 436 CYS A O 1
ATOM 3569 N N . LEU A 1 437 ? 27.090 -12.465 -36.658 1.00 93.19 437 LEU A N 1
ATOM 3570 C CA . LEU A 1 437 ? 28.178 -11.539 -36.974 1.00 93.19 437 LEU A CA 1
ATOM 3571 C C . LEU A 1 437 ? 29.005 -11.165 -35.742 1.00 93.19 437 LEU A C 1
ATOM 3573 O O . LEU A 1 437 ? 28.467 -10.729 -34.716 1.00 93.19 437 LEU A O 1
ATOM 3577 N N . ASN A 1 438 ? 30.327 -11.216 -35.876 1.00 92.56 438 ASN A N 1
ATOM 3578 C CA . ASN A 1 438 ? 31.247 -10.673 -34.879 1.00 92.56 438 ASN A CA 1
ATOM 3579 C C . ASN A 1 438 ? 31.317 -9.131 -34.925 1.00 92.56 438 ASN A C 1
ATOM 3581 O O . ASN A 1 438 ? 30.737 -8.479 -35.793 1.00 92.56 438 ASN A O 1
ATOM 3585 N N . SER A 1 439 ? 32.016 -8.513 -33.967 1.00 92.31 439 SER A N 1
ATOM 3586 C CA . SER A 1 439 ? 32.072 -7.047 -33.868 1.00 92.31 439 SER A CA 1
ATOM 3587 C C . SER A 1 439 ? 32.723 -6.385 -35.080 1.00 92.31 439 SER A C 1
ATOM 3589 O O . SER A 1 439 ? 32.309 -5.286 -35.452 1.00 92.31 439 SER A O 1
ATOM 3591 N N . LEU A 1 440 ? 33.704 -7.026 -35.720 1.00 91.44 440 LEU A N 1
ATOM 3592 C CA . LEU A 1 440 ? 34.341 -6.477 -36.914 1.00 91.44 440 LEU A CA 1
ATOM 3593 C C . LEU A 1 440 ? 33.440 -6.614 -38.149 1.00 91.44 440 LEU A C 1
ATOM 3595 O O . LEU A 1 440 ? 33.280 -5.653 -38.894 1.00 91.44 440 LEU A O 1
ATOM 3599 N N . GLU A 1 441 ? 32.789 -7.759 -38.331 1.00 91.69 441 GLU A N 1
ATOM 3600 C CA . GLU A 1 441 ? 31.788 -7.998 -39.379 1.00 91.69 441 GLU A CA 1
ATOM 3601 C C . GLU A 1 441 ? 30.621 -7.009 -39.282 1.00 91.69 441 GLU A C 1
ATOM 3603 O O . GLU A 1 441 ? 30.239 -6.408 -40.286 1.00 91.69 441 GLU A O 1
ATOM 3608 N N . GLN A 1 442 ? 30.123 -6.748 -38.067 1.00 92.44 442 GLN A N 1
ATOM 3609 C CA . GLN A 1 442 ? 29.112 -5.717 -37.815 1.00 92.44 442 GLN A CA 1
ATOM 3610 C C . GLN A 1 442 ? 29.589 -4.323 -38.251 1.00 92.44 442 GLN A C 1
ATOM 3612 O O . GLN A 1 442 ? 28.812 -3.568 -38.835 1.00 92.44 442 GLN A O 1
ATOM 3617 N N . HIS A 1 443 ? 30.861 -3.973 -38.016 1.00 90.06 443 HIS A N 1
ATOM 3618 C CA . HIS A 1 443 ? 31.427 -2.706 -38.497 1.00 90.06 443 HIS A CA 1
ATOM 3619 C C . HIS A 1 443 ? 31.517 -2.639 -40.026 1.00 90.06 443 HIS A C 1
ATOM 3621 O O . HIS A 1 443 ? 31.325 -1.559 -40.583 1.00 90.06 443 HIS A O 1
ATOM 3627 N N . LEU A 1 444 ? 31.803 -3.756 -40.705 1.00 88.94 444 LEU A N 1
ATOM 3628 C CA . LEU A 1 444 ? 31.944 -3.799 -42.166 1.00 88.94 444 LEU A CA 1
ATOM 3629 C C . LEU A 1 444 ? 30.617 -3.576 -42.900 1.00 88.94 444 LEU A C 1
ATOM 3631 O O . LEU A 1 444 ? 30.624 -3.039 -44.006 1.00 88.94 444 LEU A O 1
ATOM 3635 N N . ILE A 1 445 ? 29.492 -3.951 -42.288 1.00 91.25 445 ILE A N 1
ATOM 3636 C CA . ILE A 1 445 ? 28.154 -3.758 -42.866 1.00 91.25 445 ILE A CA 1
ATOM 3637 C C . ILE A 1 445 ? 27.459 -2.474 -42.392 1.00 91.25 445 ILE A C 1
ATOM 3639 O O . ILE A 1 445 ? 26.425 -2.096 -42.937 1.00 91.25 445 ILE A O 1
ATOM 3643 N N . ALA A 1 446 ? 27.991 -1.790 -41.376 1.00 91.62 446 ALA A N 1
ATOM 3644 C CA . ALA A 1 446 ? 27.344 -0.622 -40.792 1.00 91.62 446 ALA A CA 1
ATOM 3645 C C . ALA A 1 446 ? 27.480 0.620 -41.687 1.00 91.62 446 ALA A C 1
ATOM 3647 O O . ALA A 1 446 ? 28.574 1.141 -41.871 1.00 91.62 446 ALA A O 1
ATOM 3648 N N . LEU A 1 447 ? 26.355 1.180 -42.149 1.00 90.12 447 LEU A N 1
ATOM 3649 C CA . LEU A 1 447 ? 26.335 2.448 -42.904 1.00 90.12 447 LEU A CA 1
ATOM 3650 C C . LEU A 1 447 ? 26.876 3.647 -42.110 1.00 90.12 447 LEU A C 1
ATOM 3652 O O . LEU A 1 447 ? 27.410 4.592 -42.686 1.00 90.12 447 LEU A O 1
ATOM 3656 N N . HIS A 1 448 ? 26.711 3.634 -40.786 1.00 90.69 448 HIS A N 1
ATOM 3657 C CA . HIS A 1 448 ? 27.151 4.707 -39.901 1.00 90.69 448 HIS A CA 1
ATOM 3658 C C . HIS A 1 448 ? 27.770 4.127 -38.633 1.00 90.69 448 HIS A C 1
ATOM 3660 O O . HIS A 1 448 ? 27.159 3.297 -37.962 1.00 90.69 448 HIS A O 1
ATOM 3666 N N . ILE A 1 449 ? 28.946 4.628 -38.262 1.00 88.25 449 ILE A N 1
ATOM 3667 C CA . ILE A 1 449 ? 29.644 4.239 -37.038 1.00 88.25 449 ILE A CA 1
ATOM 3668 C C . ILE A 1 449 ? 29.430 5.339 -35.989 1.00 88.25 449 ILE A C 1
ATOM 3670 O O . ILE A 1 449 ? 29.855 6.482 -36.201 1.00 88.25 449 ILE A O 1
ATOM 3674 N N . PRO A 1 450 ? 28.760 5.043 -34.860 1.00 88.94 450 PRO A N 1
ATOM 3675 C CA . PRO A 1 450 ? 28.529 6.023 -33.811 1.00 88.94 450 PRO A CA 1
ATOM 3676 C C . PRO A 1 450 ? 29.772 6.206 -32.932 1.00 88.94 450 PRO A C 1
ATOM 3678 O O . PRO A 1 450 ? 30.304 5.260 -32.355 1.00 88.94 450 PRO A O 1
ATOM 3681 N N . PHE A 1 451 ? 30.189 7.456 -32.749 1.00 88.06 451 PHE A N 1
ATOM 3682 C CA . PHE A 1 451 ? 31.249 7.848 -31.828 1.00 88.06 451 PHE A CA 1
ATOM 3683 C C . PHE A 1 451 ? 30.664 8.615 -30.646 1.00 88.06 451 PHE A C 1
ATOM 3685 O O . PHE A 1 451 ? 29.985 9.629 -30.810 1.00 88.06 451 PHE A O 1
ATOM 3692 N N . MET A 1 452 ? 30.976 8.158 -29.434 1.00 91.44 452 MET A N 1
ATOM 3693 C CA . MET A 1 452 ? 30.608 8.841 -28.194 1.00 91.44 452 MET A CA 1
ATOM 3694 C C . MET A 1 452 ? 31.833 9.066 -27.314 1.00 91.44 452 MET A C 1
ATOM 3696 O O . MET A 1 452 ? 32.661 8.176 -27.117 1.00 91.44 452 MET A O 1
ATOM 3700 N N . LYS A 1 453 ? 31.946 10.273 -26.755 1.00 89.31 453 LYS A N 1
ATOM 3701 C CA . LYS A 1 453 ? 33.015 10.608 -25.815 1.00 89.31 453 LYS A CA 1
ATOM 3702 C C . LYS A 1 453 ? 32.572 10.260 -24.400 1.00 89.31 453 LYS A C 1
ATOM 3704 O O . LYS A 1 453 ? 31.701 10.920 -23.843 1.00 89.31 453 LYS A O 1
ATOM 3709 N N . MET A 1 454 ? 33.203 9.254 -23.807 1.00 88.94 454 MET A N 1
ATOM 3710 C CA . MET A 1 454 ? 32.972 8.883 -22.411 1.00 88.94 454 MET A CA 1
ATOM 3711 C C . MET A 1 454 ? 33.936 9.646 -21.497 1.00 88.94 454 MET A C 1
ATOM 3713 O O . MET A 1 454 ? 35.145 9.634 -21.722 1.00 88.94 454 MET A O 1
ATOM 3717 N N . LEU A 1 455 ? 33.416 10.297 -20.455 1.00 88.06 455 LEU A N 1
ATOM 3718 C CA . LEU A 1 455 ? 34.203 10.959 -19.412 1.00 88.06 455 LEU A CA 1
ATOM 3719 C C . LEU A 1 455 ? 33.864 10.382 -18.040 1.00 88.06 455 LEU A C 1
ATOM 3721 O O . LEU A 1 455 ? 32.697 10.141 -17.735 1.00 88.06 455 LEU A O 1
ATOM 3725 N N . ALA A 1 456 ? 34.875 10.217 -17.189 1.00 89.38 456 ALA A N 1
ATOM 3726 C CA . ALA A 1 456 ? 34.656 9.835 -15.799 1.00 89.38 456 ALA A CA 1
ATOM 3727 C C . ALA A 1 456 ? 33.916 10.968 -15.068 1.00 89.38 456 ALA A C 1
ATOM 3729 O O . ALA A 1 456 ? 34.370 12.115 -15.058 1.00 89.38 456 ALA A O 1
ATOM 3730 N N 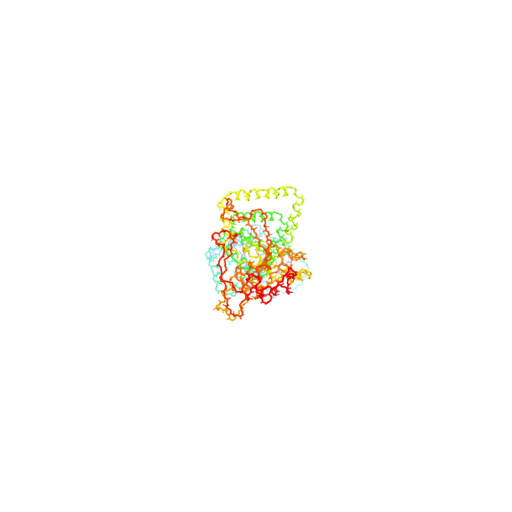. LEU A 1 457 ? 32.770 10.664 -14.456 1.00 85.62 457 LEU A N 1
ATOM 3731 C CA . LEU A 1 457 ? 32.030 11.651 -13.676 1.00 85.62 457 LEU A CA 1
ATOM 3732 C C . LEU A 1 457 ? 32.744 11.915 -12.338 1.00 85.62 457 LEU A C 1
ATOM 3734 O O . LEU A 1 457 ? 33.287 10.976 -11.748 1.00 85.62 457 LEU A O 1
ATOM 3738 N N . PRO A 1 458 ? 32.694 13.151 -11.793 1.00 80.62 458 PRO A N 1
ATOM 3739 C CA . PRO A 1 458 ? 33.433 13.531 -10.581 1.00 80.62 458 PRO A CA 1
ATOM 3740 C C . PRO A 1 458 ? 33.159 12.667 -9.339 1.00 80.62 458 PRO A C 1
ATOM 3742 O O . PRO A 1 458 ? 33.901 12.734 -8.362 1.00 80.62 458 PRO A O 1
ATOM 3745 N N . ARG A 1 459 ? 32.066 11.890 -9.322 1.00 78.25 459 ARG A N 1
ATOM 3746 C CA . ARG A 1 459 ? 31.679 11.014 -8.209 1.00 78.25 459 ARG A CA 1
ATOM 3747 C C . ARG A 1 459 ? 31.103 9.699 -8.732 1.00 78.25 459 ARG A C 1
ATOM 3749 O O . ARG A 1 459 ? 30.275 9.704 -9.635 1.00 78.25 459 ARG A O 1
ATOM 3756 N N . GLY A 1 460 ? 31.477 8.585 -8.097 1.00 70.25 460 GLY A N 1
ATOM 3757 C CA . GLY A 1 460 ? 30.789 7.297 -8.253 1.00 70.25 460 GLY A CA 1
ATOM 3758 C C . GLY A 1 460 ? 31.371 6.311 -9.272 1.00 70.25 460 GLY A C 1
ATOM 3759 O O . GLY A 1 460 ? 30.716 5.309 -9.530 1.00 70.25 460 GLY A O 1
ATOM 3760 N N . ARG A 1 461 ? 32.572 6.551 -9.828 1.00 74.56 461 ARG A N 1
ATOM 3761 C CA . ARG A 1 461 ? 33.230 5.673 -10.831 1.00 74.56 461 ARG A CA 1
ATOM 3762 C C . ARG A 1 461 ? 32.368 5.372 -12.076 1.00 74.56 461 ARG A C 1
ATOM 3764 O O . ARG A 1 461 ? 32.623 4.403 -12.780 1.00 74.56 461 ARG A O 1
ATOM 3771 N N . GLN A 1 462 ? 31.345 6.184 -12.339 1.00 83.19 462 GLN A N 1
ATOM 3772 C CA . GLN A 1 462 ? 30.492 6.071 -13.520 1.00 83.19 462 GLN A CA 1
ATOM 3773 C C . GLN A 1 462 ? 31.050 6.941 -14.647 1.00 83.19 462 GLN A C 1
ATOM 3775 O O . GLN A 1 462 ? 31.514 8.054 -14.394 1.00 83.19 462 GLN A O 1
ATOM 3780 N N . ASN A 1 463 ? 30.961 6.455 -15.884 1.00 87.88 463 ASN A N 1
ATOM 3781 C CA . ASN A 1 463 ? 31.280 7.244 -17.068 1.00 87.88 463 ASN A CA 1
ATOM 3782 C C . ASN A 1 463 ? 29.999 7.886 -17.614 1.00 87.88 463 ASN A C 1
ATOM 3784 O O . ASN A 1 463 ? 28.979 7.214 -17.755 1.00 87.88 463 ASN A O 1
ATOM 3788 N N . GLY A 1 464 ? 30.053 9.180 -17.916 1.00 87.94 464 GLY A N 1
ATOM 3789 C CA . GLY A 1 464 ? 28.997 9.909 -18.612 1.00 87.94 464 GLY A CA 1
ATOM 3790 C C . GLY A 1 464 ? 29.390 10.182 -20.061 1.00 87.94 464 GLY A C 1
ATOM 3791 O O . GLY A 1 464 ? 30.567 10.396 -20.351 1.00 87.94 464 GLY A O 1
ATOM 3792 N N . VAL A 1 465 ? 28.408 10.199 -20.962 1.00 90.50 465 VAL A N 1
ATOM 3793 C CA . VAL A 1 465 ? 28.602 10.677 -22.338 1.00 90.50 465 VAL A CA 1
ATOM 3794 C C . VAL A 1 465 ? 28.730 12.201 -22.306 1.00 90.50 465 VAL A C 1
ATOM 3796 O O . VAL A 1 465 ? 27.909 12.884 -21.693 1.00 90.50 465 VAL A O 1
ATOM 3799 N N . HIS A 1 466 ? 29.767 12.737 -22.943 1.00 88.88 466 HIS A N 1
ATOM 3800 C CA . HIS A 1 466 ? 30.015 14.168 -23.048 1.00 88.88 466 HIS A CA 1
ATOM 3801 C C . HIS A 1 466 ? 29.838 14.649 -24.485 1.00 88.88 466 HIS A C 1
ATOM 3803 O O . HIS A 1 466 ? 30.571 14.229 -25.378 1.00 88.88 466 HIS A O 1
ATOM 3809 N N . GLY A 1 467 ? 28.918 15.595 -24.673 1.00 88.50 467 GLY A N 1
ATOM 3810 C CA . GLY A 1 467 ? 28.577 16.122 -25.990 1.00 88.50 467 GLY A CA 1
ATOM 3811 C C . GLY A 1 467 ? 27.637 15.202 -26.779 1.00 88.50 467 GLY A C 1
ATOM 3812 O O . GLY A 1 467 ? 27.123 14.223 -26.230 1.00 88.50 467 GLY A O 1
ATOM 3813 N N . PRO A 1 468 ? 27.363 15.547 -28.048 1.00 90.00 468 PRO A N 1
ATOM 3814 C CA . PRO A 1 468 ? 26.534 14.729 -28.924 1.00 90.00 468 PRO A CA 1
ATOM 3815 C C . PRO A 1 468 ? 27.234 13.416 -29.303 1.00 90.00 468 PRO A C 1
ATOM 3817 O O . PRO A 1 468 ? 28.462 13.324 -29.298 1.00 90.00 468 PRO A O 1
ATOM 3820 N N . VAL A 1 469 ? 26.436 12.405 -29.655 1.00 89.69 469 VAL A N 1
ATOM 3821 C CA . VAL A 1 469 ? 26.926 11.206 -30.350 1.00 89.69 469 VAL A CA 1
ATOM 3822 C C . VAL A 1 469 ? 27.088 11.566 -31.824 1.00 89.69 469 VAL A C 1
ATOM 3824 O O . VAL A 1 469 ? 26.134 12.025 -32.450 1.00 89.69 469 VAL A O 1
ATOM 3827 N N . THR A 1 470 ? 28.288 11.380 -32.369 1.00 89.06 470 THR A N 1
ATOM 3828 C CA . THR A 1 470 ? 28.593 11.689 -33.770 1.00 89.06 470 THR A CA 1
ATOM 3829 C C . THR A 1 470 ? 28.528 10.411 -34.593 1.00 89.06 470 THR A C 1
ATOM 3831 O O . THR A 1 470 ? 29.366 9.532 -34.418 1.00 89.06 470 THR A O 1
ATOM 3834 N N . CYS A 1 471 ? 27.562 10.304 -35.500 1.00 90.69 471 CYS A N 1
ATOM 3835 C CA . CYS A 1 471 ? 27.479 9.194 -36.449 1.00 90.69 471 CYS A CA 1
ATOM 3836 C C . CYS A 1 471 ? 28.295 9.534 -37.697 1.00 90.69 471 CYS A C 1
ATOM 3838 O O . CYS A 1 471 ? 27.952 10.466 -38.420 1.00 90.69 471 CYS A O 1
ATOM 3840 N N . VAL A 1 472 ? 29.382 8.803 -37.934 1.00 88.31 472 VAL A N 1
ATOM 3841 C CA . VAL A 1 472 ? 30.235 9.001 -39.111 1.00 88.31 472 VAL A CA 1
ATOM 3842 C C . VAL A 1 472 ? 29.809 8.003 -40.188 1.00 88.31 472 VAL A C 1
ATOM 3844 O O . VAL A 1 472 ? 29.773 6.809 -39.887 1.00 88.31 472 VAL A O 1
ATOM 3847 N N . PRO A 1 473 ? 29.476 8.448 -41.412 1.00 88.81 473 PRO A N 1
ATOM 3848 C CA . PRO A 1 473 ? 29.134 7.536 -42.498 1.00 88.81 473 PRO A CA 1
ATOM 3849 C C . PRO A 1 473 ? 30.350 6.683 -42.877 1.00 88.81 473 PRO A C 1
ATOM 3851 O O . PRO A 1 473 ? 31.465 7.198 -42.996 1.00 88.81 473 PRO A O 1
ATOM 3854 N N . ALA A 1 474 ? 30.136 5.383 -43.062 1.00 85.88 474 ALA A N 1
ATOM 3855 C CA . ALA A 1 474 ? 31.151 4.446 -43.523 1.00 85.88 474 ALA A CA 1
ATOM 3856 C C . ALA A 1 474 ? 30.886 4.063 -44.983 1.00 85.88 474 ALA A C 1
ATOM 3858 O O . ALA A 1 474 ? 29.753 3.778 -45.371 1.00 85.88 474 ALA A O 1
ATOM 3859 N N . ASN A 1 475 ? 31.940 4.043 -45.804 1.00 82.25 475 ASN A N 1
ATOM 3860 C CA . ASN A 1 475 ? 31.835 3.595 -47.190 1.00 82.25 475 ASN A CA 1
ATOM 3861 C C . ASN A 1 475 ? 31.921 2.064 -47.255 1.00 82.25 475 ASN A C 1
ATOM 3863 O O . ASN A 1 475 ? 32.984 1.476 -47.483 1.00 82.25 475 ASN A O 1
ATOM 3867 N N . ILE A 1 476 ? 30.782 1.421 -47.016 1.00 81.75 476 ILE A N 1
ATOM 3868 C CA . ILE A 1 476 ? 30.682 -0.038 -47.034 1.00 81.75 476 ILE A CA 1
ATOM 3869 C C . ILE A 1 476 ? 30.798 -0.613 -48.449 1.00 81.75 476 ILE A C 1
ATOM 3871 O O . ILE A 1 476 ? 31.304 -1.716 -48.594 1.00 81.75 476 ILE A O 1
ATOM 3875 N N . VAL A 1 477 ? 30.429 0.136 -49.498 1.00 77.69 477 VAL A N 1
ATOM 3876 C CA . VAL A 1 477 ? 30.539 -0.317 -50.900 1.00 77.69 477 VAL A CA 1
ATOM 3877 C C . VAL A 1 477 ? 32.004 -0.519 -51.273 1.00 77.69 477 VAL A C 1
ATOM 3879 O O . VAL A 1 477 ? 32.387 -1.582 -51.754 1.00 77.69 477 VAL A O 1
ATOM 3882 N N . GLN A 1 478 ? 32.854 0.464 -50.962 1.00 74.25 478 GLN A N 1
ATOM 3883 C CA . GLN A 1 478 ? 34.295 0.349 -51.186 1.00 74.25 478 GLN A CA 1
ATOM 3884 C C . GLN A 1 478 ? 34.894 -0.840 -50.424 1.00 74.25 478 GLN A C 1
ATOM 3886 O O . GLN A 1 478 ? 35.749 -1.548 -50.946 1.00 74.25 478 GLN A O 1
ATOM 3891 N N . THR A 1 479 ? 34.443 -1.070 -49.193 1.00 73.75 479 THR A N 1
ATOM 3892 C CA . THR A 1 479 ? 34.999 -2.122 -48.337 1.00 73.75 479 THR A CA 1
ATOM 3893 C C . THR A 1 479 ? 34.529 -3.515 -48.769 1.00 73.75 479 THR A C 1
ATOM 3895 O O . THR A 1 479 ? 35.334 -4.440 -48.847 1.00 73.75 479 THR A O 1
ATOM 3898 N N . ASN A 1 480 ? 33.249 -3.657 -49.117 1.00 72.06 480 ASN A N 1
ATOM 3899 C CA . ASN A 1 480 ? 32.647 -4.910 -49.569 1.00 72.06 480 ASN A CA 1
ATOM 3900 C C . ASN A 1 480 ? 33.146 -5.329 -50.961 1.00 72.06 480 ASN A C 1
ATOM 3902 O O . ASN A 1 480 ? 33.334 -6.514 -51.215 1.00 72.06 480 ASN A O 1
ATOM 3906 N N . ASN A 1 481 ? 33.415 -4.370 -51.853 1.00 74.06 481 ASN A N 1
ATOM 3907 C CA . ASN A 1 481 ? 33.947 -4.672 -53.184 1.00 74.06 481 ASN A CA 1
ATOM 3908 C C . ASN A 1 481 ? 35.407 -5.147 -53.152 1.00 74.06 481 ASN A C 1
ATOM 3910 O O . ASN A 1 481 ? 35.821 -5.869 -54.053 1.00 74.06 481 ASN A O 1
ATOM 3914 N N . VAL A 1 482 ? 36.171 -4.766 -52.122 1.00 75.69 482 VAL A N 1
ATOM 3915 C CA . VAL A 1 482 ? 37.582 -5.157 -51.953 1.00 75.69 482 VAL A CA 1
ATOM 3916 C C . VAL A 1 482 ? 37.730 -6.458 -51.157 1.00 75.69 482 VAL A C 1
ATOM 3918 O O . VAL A 1 482 ? 38.721 -7.168 -51.333 1.00 75.69 482 VAL A O 1
ATOM 3921 N N . LEU A 1 483 ? 36.768 -6.796 -50.290 1.00 77.81 483 LEU A N 1
ATOM 3922 C CA . LEU A 1 483 ? 36.851 -7.985 -49.441 1.00 77.81 483 LEU A CA 1
ATOM 3923 C C . LEU A 1 483 ? 36.933 -9.262 -50.305 1.00 77.81 483 LEU A C 1
ATOM 3925 O O . LEU A 1 483 ? 36.027 -9.499 -51.108 1.00 77.81 483 LEU A O 1
ATOM 3929 N N . PRO A 1 484 ? 37.994 -10.087 -50.169 1.00 75.69 484 PRO A N 1
ATOM 3930 C CA . PRO A 1 484 ? 38.129 -11.329 -50.923 1.00 75.69 484 PRO A CA 1
ATOM 3931 C C . PRO A 1 484 ? 36.917 -12.241 -50.756 1.00 75.69 484 PRO A C 1
ATOM 3933 O O . PRO A 1 484 ? 36.527 -12.554 -49.631 1.00 75.69 484 PRO A O 1
ATOM 3936 N N . ARG A 1 485 ? 36.334 -12.690 -51.871 1.00 71.94 485 ARG A N 1
ATOM 3937 C CA . ARG A 1 485 ? 35.261 -13.687 -51.842 1.00 71.94 485 ARG A CA 1
ATOM 3938 C C . ARG A 1 485 ? 35.863 -15.082 -51.872 1.00 71.94 485 ARG A C 1
ATOM 3940 O O . ARG A 1 485 ? 36.592 -15.424 -52.800 1.00 71.94 485 ARG A O 1
ATOM 3947 N N . SER A 1 486 ? 35.547 -15.887 -50.865 1.00 66.25 486 SER A N 1
ATOM 3948 C CA . SER A 1 486 ? 35.815 -17.320 -50.908 1.00 66.25 486 SER A CA 1
ATOM 3949 C C . SER A 1 486 ? 34.517 -18.075 -51.147 1.00 66.25 486 SER A C 1
ATOM 3951 O O . SER A 1 486 ? 33.517 -17.832 -50.477 1.00 66.25 486 SER A O 1
ATOM 3953 N N . ASN A 1 487 ? 34.552 -19.027 -52.078 1.00 63.94 487 ASN A N 1
ATOM 3954 C CA . ASN A 1 487 ? 33.457 -19.973 -52.295 1.00 63.94 487 ASN A CA 1
ATOM 3955 C C . ASN A 1 487 ? 33.553 -21.180 -51.344 1.00 63.94 487 ASN A C 1
ATOM 3957 O O . ASN A 1 487 ? 32.691 -22.054 -51.377 1.00 63.94 487 ASN A O 1
ATOM 3961 N N . MET A 1 488 ? 34.616 -21.258 -50.532 1.00 67.56 488 MET A N 1
ATOM 3962 C CA . MET A 1 488 ? 34.784 -22.298 -49.523 1.00 67.56 488 MET A CA 1
ATOM 3963 C C . MET A 1 488 ? 34.139 -21.858 -48.210 1.00 67.56 488 MET A C 1
ATOM 3965 O O . MET A 1 488 ? 34.586 -20.901 -47.573 1.00 67.56 488 MET A O 1
ATOM 3969 N N . GLU A 1 489 ? 33.107 -22.590 -47.807 1.00 66.25 489 GLU A N 1
ATOM 3970 C CA . GLU A 1 489 ? 32.439 -22.444 -46.515 1.00 66.25 489 GLU A CA 1
ATOM 3971 C C . GLU A 1 489 ? 33.461 -22.554 -45.366 1.00 66.25 489 GLU A C 1
ATOM 3973 O O . GLU A 1 489 ? 34.308 -23.450 -45.360 1.00 66.25 489 GLU A O 1
ATOM 3978 N N . GLY A 1 490 ? 33.437 -21.601 -44.425 1.00 68.69 490 GLY A N 1
ATOM 3979 C CA . GLY A 1 490 ? 34.393 -21.530 -43.311 1.00 68.69 490 GLY A CA 1
ATOM 3980 C C . GLY A 1 490 ? 35.735 -20.850 -43.624 1.00 68.69 490 GLY A C 1
ATOM 3981 O O . GLY A 1 490 ? 36.671 -20.939 -42.827 1.00 68.69 490 GLY A O 1
ATOM 3982 N N . SER A 1 491 ? 35.861 -20.162 -44.763 1.00 78.12 491 SER A N 1
ATOM 3983 C CA . SER A 1 491 ? 37.055 -19.365 -45.072 1.00 78.12 491 SER A CA 1
ATOM 3984 C C . SER A 1 491 ? 37.092 -18.073 -44.263 1.00 78.12 491 SER A C 1
ATOM 3986 O O . SER A 1 491 ? 36.334 -17.140 -44.516 1.00 78.12 491 SER A O 1
ATOM 3988 N N . LEU A 1 492 ? 38.031 -18.000 -43.325 1.00 86.75 492 LEU A N 1
ATOM 3989 C CA . LEU A 1 492 ? 38.207 -16.852 -42.445 1.00 86.75 492 LEU A CA 1
ATOM 3990 C C . LEU A 1 492 ? 39.354 -15.948 -42.905 1.00 86.75 492 LEU A C 1
ATOM 3992 O O . LEU A 1 492 ? 40.493 -16.391 -43.060 1.00 86.75 492 LEU A O 1
ATOM 3996 N N . LEU A 1 493 ? 39.067 -14.657 -43.059 1.00 87.62 493 LEU A N 1
ATOM 3997 C CA . LEU A 1 493 ? 40.037 -13.638 -43.452 1.00 87.62 493 LEU A CA 1
ATOM 3998 C C . LEU A 1 493 ? 40.547 -12.877 -42.223 1.00 87.62 493 LEU A C 1
ATOM 4000 O O . LEU A 1 493 ? 39.751 -12.253 -41.523 1.00 87.62 493 LEU A O 1
ATOM 4004 N N . PRO A 1 494 ? 41.859 -12.863 -41.940 1.00 90.75 494 PRO A N 1
ATOM 4005 C CA . PRO A 1 494 ? 42.403 -12.033 -40.872 1.00 90.75 494 PRO A CA 1
ATOM 4006 C C . PRO A 1 494 ? 42.371 -10.552 -41.284 1.00 90.75 494 PRO A C 1
ATOM 4008 O O . PRO A 1 494 ? 43.136 -10.121 -42.147 1.00 90.75 494 PRO A O 1
ATOM 4011 N N . VAL A 1 495 ? 41.516 -9.749 -40.645 1.00 89.75 495 VAL A N 1
ATOM 4012 C CA . VAL A 1 495 ? 41.315 -8.329 -40.977 1.00 89.75 495 VAL A CA 1
ATOM 4013 C C . VAL A 1 495 ? 41.720 -7.438 -39.807 1.00 89.75 495 VAL A C 1
ATOM 4015 O O . VAL A 1 495 ? 41.272 -7.612 -38.675 1.00 89.75 495 VAL A O 1
ATOM 4018 N N . LYS A 1 496 ? 42.570 -6.443 -40.091 1.00 91.06 496 LYS A N 1
ATOM 4019 C CA . LYS A 1 496 ? 42.991 -5.403 -39.139 1.00 91.06 496 LYS A CA 1
ATOM 4020 C C . LYS A 1 496 ? 42.283 -4.091 -39.440 1.00 91.06 496 LYS A C 1
ATOM 4022 O O . LYS A 1 496 ? 42.614 -3.418 -40.416 1.00 91.06 496 LYS A O 1
ATOM 4027 N N . LEU A 1 497 ? 41.374 -3.682 -38.563 1.00 89.00 497 LEU A N 1
ATOM 4028 C CA . LEU A 1 497 ? 40.735 -2.377 -38.632 1.00 89.00 497 LEU A CA 1
ATOM 4029 C C . LEU A 1 497 ? 41.639 -1.333 -37.983 1.00 89.00 497 LEU A C 1
ATOM 4031 O O . LEU A 1 497 ? 41.951 -1.403 -36.795 1.00 89.00 497 LEU A O 1
ATOM 4035 N N . LYS A 1 498 ? 42.062 -0.332 -38.754 1.00 89.69 498 LYS A N 1
ATOM 4036 C CA . LYS A 1 498 ? 42.881 0.780 -38.261 1.00 89.69 498 LYS A CA 1
ATOM 4037 C C . LYS A 1 498 ? 42.075 2.069 -38.235 1.00 89.69 498 LYS A C 1
ATOM 4039 O O . LYS A 1 498 ? 41.341 2.364 -39.168 1.00 89.69 498 LYS A O 1
ATOM 4044 N N . ARG A 1 499 ? 42.307 2.909 -37.219 1.00 84.38 499 ARG A N 1
ATOM 4045 C CA . ARG A 1 499 ? 41.742 4.276 -37.182 1.00 84.38 499 ARG A CA 1
ATOM 4046 C C . ARG A 1 499 ? 42.254 5.145 -38.332 1.00 84.38 499 ARG A C 1
ATOM 4048 O O . ARG A 1 499 ? 41.533 6.001 -38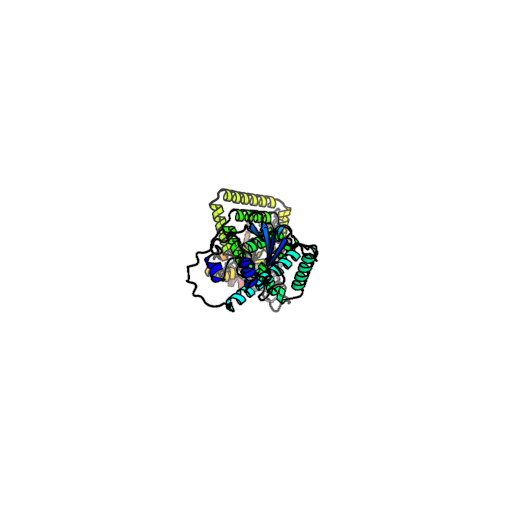.827 1.00 84.38 499 ARG A O 1
ATOM 4055 N N . LYS A 1 500 ? 43.520 4.951 -38.707 1.00 85.88 500 LYS A N 1
ATOM 4056 C CA . LYS A 1 500 ? 44.176 5.539 -39.879 1.00 85.88 500 LYS A CA 1
ATOM 4057 C C . LYS A 1 500 ? 45.157 4.516 -40.433 1.00 85.88 500 LYS A C 1
ATOM 4059 O O . LYS A 1 500 ? 45.883 3.901 -39.654 1.00 85.88 500 LYS A O 1
ATOM 4064 N N . LEU A 1 501 ? 45.223 4.367 -41.754 1.00 85.12 501 LEU A N 1
ATOM 4065 C CA . LEU A 1 501 ? 46.130 3.405 -42.398 1.00 85.12 501 LEU A CA 1
ATOM 4066 C C . LEU A 1 501 ? 47.607 3.664 -42.057 1.00 85.12 501 LEU A C 1
ATOM 4068 O O . LEU A 1 501 ? 48.379 2.719 -41.914 1.00 85.12 501 LEU A O 1
ATOM 4072 N N . THR A 1 502 ? 47.974 4.930 -41.829 1.00 91.38 502 THR A N 1
ATOM 4073 C CA . THR A 1 502 ? 49.325 5.351 -41.424 1.00 91.38 502 THR A CA 1
ATOM 4074 C C . THR A 1 502 ? 49.713 4.934 -40.003 1.00 91.38 502 THR A C 1
ATOM 4076 O O . THR A 1 502 ? 50.886 5.008 -39.641 1.00 91.38 502 THR A O 1
ATOM 4079 N N . TYR A 1 503 ? 48.763 4.510 -39.163 1.00 92.31 503 TYR A N 1
ATOM 4080 C CA . TYR A 1 503 ? 49.061 4.101 -37.791 1.00 92.31 503 TYR A CA 1
ATOM 4081 C C . TYR A 1 503 ? 49.667 2.696 -37.754 1.00 92.31 503 TYR A C 1
ATOM 4083 O O . TYR A 1 503 ? 49.244 1.793 -38.478 1.00 92.31 503 TYR A O 1
ATOM 4091 N N . LYS A 1 504 ? 50.669 2.502 -36.883 1.00 89.94 504 LYS A N 1
ATOM 4092 C CA . LYS A 1 504 ? 51.333 1.199 -36.708 1.00 89.94 504 LYS A CA 1
ATOM 4093 C C . LYS A 1 504 ? 50.395 0.164 -36.082 1.00 89.94 504 LYS A C 1
ATOM 4095 O O . LYS A 1 504 ? 50.313 -0.947 -36.593 1.00 89.94 504 LYS A O 1
ATOM 4100 N N . GLY A 1 505 ? 49.684 0.547 -35.022 1.00 90.56 505 GLY A N 1
ATOM 4101 C CA . GLY A 1 505 ? 48.726 -0.317 -34.331 1.00 90.56 505 GLY A CA 1
ATOM 4102 C C . GLY A 1 505 ? 47.366 -0.391 -35.024 1.00 90.56 505 GLY A C 1
ATOM 4103 O O . GLY A 1 505 ? 46.937 0.554 -35.694 1.00 90.56 505 GLY A O 1
ATOM 4104 N N . ASP A 1 506 ? 46.695 -1.518 -34.835 1.00 91.19 506 ASP A N 1
ATOM 4105 C CA . ASP A 1 506 ? 45.290 -1.735 -35.157 1.00 91.19 506 ASP A CA 1
ATOM 4106 C C . ASP A 1 506 ? 44.373 -1.365 -33.982 1.00 91.19 506 ASP A C 1
ATOM 4108 O O . ASP A 1 506 ? 44.781 -1.313 -32.822 1.00 91.19 506 ASP A O 1
ATOM 4112 N N . TYR A 1 507 ? 43.141 -0.987 -34.315 1.00 88.00 507 TYR A N 1
ATOM 4113 C CA . TYR A 1 507 ? 42.068 -0.765 -33.349 1.00 88.00 507 TYR A CA 1
ATOM 4114 C C . TYR A 1 507 ? 41.402 -2.087 -32.977 1.00 88.00 507 TYR A C 1
ATOM 4116 O O . TYR A 1 507 ? 41.120 -2.317 -31.804 1.00 88.00 507 TYR A O 1
ATOM 4124 N N . GLU A 1 508 ? 41.175 -2.929 -33.980 1.00 90.25 508 GLU A N 1
ATOM 4125 C CA . GLU A 1 508 ? 40.564 -4.239 -33.834 1.00 90.25 508 GLU A CA 1
ATOM 4126 C C . GLU A 1 508 ? 41.187 -5.201 -34.848 1.00 90.25 508 GLU A C 1
ATOM 4128 O O . GLU A 1 508 ? 41.456 -4.827 -35.994 1.00 90.25 508 GLU A O 1
ATOM 4133 N N . TYR A 1 509 ? 41.426 -6.436 -34.416 1.00 93.38 509 TYR A N 1
ATOM 4134 C CA . TYR A 1 509 ? 41.958 -7.507 -35.246 1.00 93.38 509 TYR A CA 1
ATOM 4135 C C . TYR A 1 509 ? 41.134 -8.765 -35.013 1.00 93.38 509 TYR A C 1
ATOM 4137 O O . TYR A 1 509 ? 41.146 -9.319 -33.912 1.00 93.38 509 TYR A O 1
ATOM 4145 N N . GLN A 1 510 ? 40.396 -9.186 -36.037 1.00 93.88 510 GLN A N 1
ATOM 4146 C CA . GLN A 1 510 ? 39.532 -10.362 -35.985 1.00 93.88 510 GLN A CA 1
ATOM 4147 C C . GLN A 1 510 ? 39.554 -11.116 -37.313 1.00 93.88 510 GLN A C 1
ATOM 4149 O O . GLN A 1 510 ? 39.991 -10.600 -38.344 1.00 93.88 510 GLN A O 1
ATOM 4154 N N . TYR A 1 511 ? 39.084 -12.356 -37.257 1.00 91.94 511 TYR A N 1
ATOM 4155 C CA . TYR A 1 511 ? 38.811 -13.170 -38.429 1.00 91.94 511 TYR A CA 1
ATOM 4156 C C . TYR A 1 511 ? 37.404 -12.856 -38.934 1.00 91.94 511 TYR A C 1
ATOM 4158 O O . TYR A 1 511 ? 36.456 -12.895 -38.157 1.00 91.94 511 TYR A O 1
ATOM 4166 N N . VAL A 1 512 ? 37.289 -12.522 -40.212 1.00 90.19 512 VAL A N 1
ATOM 4167 C CA . VAL A 1 512 ? 36.044 -12.136 -40.880 1.00 90.19 512 VAL A CA 1
ATOM 4168 C C . VAL A 1 512 ? 35.649 -13.237 -41.850 1.00 90.19 512 VAL A C 1
ATOM 4170 O O . VAL A 1 512 ? 36.454 -13.618 -42.702 1.00 90.19 512 VAL A O 1
ATOM 4173 N N . ASP A 1 513 ? 34.415 -13.715 -41.749 1.00 89.56 513 ASP A N 1
ATOM 4174 C CA . ASP A 1 513 ? 33.804 -14.576 -42.752 1.00 89.56 513 ASP A CA 1
ATOM 4175 C C . ASP A 1 513 ? 33.099 -13.722 -43.816 1.00 89.56 513 ASP A C 1
ATOM 4177 O O . ASP A 1 513 ? 32.093 -13.049 -43.570 1.00 89.56 513 ASP A O 1
ATOM 4181 N N . SER A 1 514 ? 33.630 -13.760 -45.039 1.00 83.81 514 SER A N 1
ATOM 4182 C CA . SER A 1 514 ? 33.046 -13.054 -46.185 1.00 83.81 514 SER A CA 1
ATOM 4183 C C . SER A 1 514 ? 31.605 -13.487 -46.505 1.00 83.81 514 SER A C 1
ATOM 4185 O O . SER A 1 514 ? 30.823 -12.677 -47.010 1.00 83.81 514 SER A O 1
ATOM 4187 N N . MET A 1 515 ? 31.224 -14.731 -46.187 1.00 84.81 515 MET A N 1
ATOM 4188 C CA . MET A 1 515 ? 29.881 -15.254 -46.437 1.00 84.81 515 MET A CA 1
ATOM 4189 C C . MET A 1 515 ? 28.859 -14.666 -45.465 1.00 84.81 515 MET A C 1
ATOM 4191 O O . MET A 1 515 ? 27.787 -14.255 -45.914 1.00 84.81 515 MET A O 1
ATOM 4195 N N . HIS A 1 516 ? 29.203 -14.539 -44.178 1.00 89.62 516 HIS A N 1
ATOM 4196 C CA . HIS A 1 516 ? 28.334 -13.890 -43.191 1.00 89.62 516 HIS A CA 1
ATOM 4197 C C . HIS A 1 516 ? 28.075 -12.426 -43.548 1.00 89.62 516 HIS A C 1
ATOM 4199 O O . HIS A 1 516 ? 26.927 -11.986 -43.566 1.00 89.62 516 HIS A O 1
ATOM 4205 N N . VAL A 1 517 ? 29.127 -11.681 -43.911 1.00 88.62 517 VAL A N 1
ATOM 4206 C CA . VAL A 1 517 ? 29.008 -10.277 -44.342 1.00 88.62 517 VAL A CA 1
ATOM 4207 C C . VAL A 1 517 ? 28.065 -10.156 -45.543 1.00 88.62 517 VAL A C 1
ATOM 4209 O O . VAL A 1 517 ? 27.189 -9.289 -45.557 1.00 88.62 517 VAL A O 1
ATOM 4212 N N . ARG A 1 518 ? 28.190 -11.051 -46.533 1.00 86.06 518 ARG A N 1
ATOM 4213 C CA . ARG A 1 518 ? 27.327 -11.055 -47.722 1.00 86.06 518 ARG A CA 1
ATOM 4214 C C . ARG A 1 518 ? 25.873 -11.377 -47.383 1.00 86.06 518 ARG A C 1
ATOM 4216 O O . ARG A 1 518 ? 24.981 -10.662 -47.831 1.00 86.06 518 ARG A O 1
ATOM 4223 N N . GLN A 1 519 ? 25.631 -12.442 -46.620 1.00 89.38 519 GLN A N 1
ATOM 4224 C CA . GLN A 1 519 ? 24.281 -12.854 -46.222 1.00 89.38 519 GLN A CA 1
ATOM 4225 C C . GLN A 1 519 ? 23.584 -11.756 -45.415 1.00 89.38 519 GLN A C 1
ATOM 4227 O O . GLN A 1 519 ? 22.441 -11.414 -45.706 1.00 89.38 519 GLN A O 1
ATOM 4232 N N . ALA A 1 520 ? 24.302 -11.135 -44.478 1.00 92.19 520 ALA A N 1
ATOM 4233 C CA . ALA A 1 520 ? 23.803 -10.013 -43.699 1.00 92.19 520 ALA A CA 1
ATOM 4234 C C . ALA A 1 520 ? 23.431 -8.806 -44.573 1.00 92.19 520 ALA A C 1
ATOM 4236 O O . ALA A 1 520 ? 22.361 -8.224 -44.394 1.00 92.19 520 ALA A O 1
ATOM 4237 N N . LEU A 1 521 ? 24.283 -8.431 -45.536 1.00 89.88 521 LEU A N 1
ATOM 4238 C CA . LEU A 1 521 ? 23.983 -7.336 -46.463 1.00 89.88 521 LEU A CA 1
ATOM 4239 C C . LEU A 1 521 ? 22.779 -7.658 -47.348 1.00 89.88 521 LEU A C 1
ATOM 4241 O O . LEU A 1 521 ? 21.906 -6.807 -47.487 1.00 89.88 521 LEU A O 1
ATOM 4245 N N . GLN A 1 522 ? 22.689 -8.872 -47.894 1.00 89.62 522 GLN A N 1
ATOM 4246 C CA . GLN A 1 522 ? 21.543 -9.300 -48.699 1.00 89.62 522 GLN A CA 1
ATOM 4247 C C . GLN A 1 522 ? 20.239 -9.217 -47.894 1.00 89.62 522 GLN A C 1
ATOM 4249 O O . GLN A 1 522 ? 19.275 -8.591 -48.335 1.00 89.62 522 GLN A O 1
ATOM 4254 N N . PHE A 1 523 ? 20.244 -9.754 -46.672 1.00 92.88 523 PHE A N 1
ATOM 4255 C CA . PHE A 1 523 ? 19.111 -9.676 -45.754 1.00 92.88 523 PHE A CA 1
ATOM 4256 C C . PHE A 1 523 ? 18.702 -8.222 -45.461 1.00 92.88 523 PHE A C 1
ATOM 4258 O O . PHE A 1 523 ? 17.517 -7.871 -45.480 1.00 92.88 523 PHE A O 1
ATOM 4265 N N . LEU A 1 524 ? 19.682 -7.344 -45.221 1.00 92.62 524 LEU A N 1
ATOM 4266 C CA . LEU A 1 524 ? 19.434 -5.927 -44.968 1.00 92.62 524 LEU A CA 1
ATOM 4267 C C . LEU A 1 524 ? 18.892 -5.199 -46.201 1.00 92.62 524 LEU A C 1
ATOM 4269 O O . LEU A 1 524 ? 18.035 -4.340 -46.032 1.00 92.62 524 LEU A O 1
ATOM 4273 N N . LYS A 1 525 ? 19.313 -5.547 -47.423 1.00 90.94 525 LYS A N 1
ATOM 4274 C CA . LYS A 1 525 ? 18.757 -4.965 -48.660 1.00 90.94 525 LYS A CA 1
ATOM 4275 C C . LYS A 1 525 ? 17.278 -5.295 -48.846 1.00 90.94 525 LYS A C 1
ATOM 4277 O O . LYS A 1 525 ? 16.521 -4.448 -49.308 1.00 90.94 525 LYS A O 1
ATOM 4282 N N . GLU A 1 526 ? 16.871 -6.504 -48.473 1.00 91.00 526 GLU A N 1
ATOM 4283 C CA . GLU A 1 526 ? 15.479 -6.954 -48.580 1.00 91.00 526 GLU A CA 1
ATOM 4284 C C . GLU A 1 526 ? 14.592 -6.375 -47.467 1.00 91.00 526 GLU A C 1
ATOM 4286 O O . GLU A 1 526 ? 13.431 -6.041 -47.702 1.00 91.00 526 GLU A O 1
ATOM 4291 N N . THR A 1 527 ? 15.142 -6.221 -46.258 1.00 91.50 527 THR A N 1
ATOM 4292 C CA . THR A 1 527 ? 14.359 -5.888 -45.055 1.00 91.50 527 THR A CA 1
ATOM 4293 C C . THR A 1 527 ? 14.440 -4.410 -44.656 1.00 91.50 527 THR A C 1
ATOM 4295 O O . THR A 1 527 ? 13.519 -3.878 -44.033 1.00 91.50 527 THR A O 1
ATOM 4298 N N . ASN A 1 528 ? 15.536 -3.719 -44.978 1.00 90.44 528 ASN A N 1
ATOM 4299 C CA . ASN A 1 528 ? 15.821 -2.364 -44.516 1.00 90.44 528 ASN A CA 1
ATOM 4300 C C . ASN A 1 528 ? 15.912 -1.373 -45.682 1.00 90.44 528 ASN A C 1
ATOM 4302 O O . ASN A 1 528 ? 16.831 -1.407 -46.497 1.00 90.44 528 ASN A O 1
ATOM 4306 N N . VAL A 1 529 ? 15.000 -0.399 -45.683 1.00 91.56 529 VAL A N 1
ATOM 4307 C CA . VAL A 1 529 ? 14.890 0.647 -46.713 1.00 91.56 529 VAL A CA 1
ATOM 4308 C C . VAL A 1 529 ? 16.170 1.462 -46.927 1.00 91.56 529 VAL A C 1
ATOM 4310 O O . VAL A 1 529 ? 16.361 2.015 -48.003 1.00 91.56 529 VAL A O 1
ATOM 4313 N N . HIS A 1 530 ? 17.057 1.547 -45.931 1.00 90.06 530 HIS A N 1
ATOM 4314 C CA . HIS A 1 530 ? 18.303 2.313 -46.028 1.00 90.06 530 HIS A CA 1
ATOM 4315 C C . HIS A 1 530 ? 19.437 1.565 -46.736 1.00 90.06 530 HIS A C 1
ATOM 4317 O O . HIS A 1 530 ? 20.457 2.176 -47.040 1.00 90.06 530 HIS A O 1
ATOM 4323 N N . TYR A 1 531 ? 19.280 0.262 -46.975 1.00 90.50 531 TYR A N 1
ATOM 4324 C CA . TYR A 1 531 ? 20.307 -0.577 -47.592 1.00 90.50 531 TYR A CA 1
ATOM 4325 C C . TYR A 1 531 ? 20.082 -0.780 -49.101 1.00 90.50 531 TYR A C 1
ATOM 4327 O O . TYR A 1 531 ? 20.935 -1.363 -49.762 1.00 90.50 531 TYR A O 1
ATOM 4335 N N . GLY A 1 532 ? 18.981 -0.270 -49.670 1.00 83.19 532 GLY A N 1
ATOM 4336 C CA . GLY A 1 532 ? 18.600 -0.505 -51.071 1.00 83.19 532 GLY A CA 1
ATOM 4337 C C . GLY A 1 532 ? 19.681 -0.147 -52.100 1.00 83.19 532 GLY A C 1
ATOM 4338 O O . GLY A 1 532 ? 19.913 -0.918 -53.029 1.00 83.19 532 GLY A O 1
ATOM 4339 N N . ASP A 1 533 ? 20.400 0.955 -51.876 1.00 82.50 533 ASP A N 1
ATOM 4340 C CA . ASP A 1 533 ? 21.401 1.500 -52.808 1.00 82.50 533 ASP A CA 1
ATOM 4341 C C . ASP A 1 533 ? 22.788 0.830 -52.704 1.00 82.50 533 ASP A C 1
ATOM 4343 O O . ASP A 1 533 ? 23.741 1.243 -53.363 1.00 82.50 533 ASP A O 1
ATOM 4347 N N . ILE A 1 534 ? 22.951 -0.188 -51.853 1.00 81.19 534 ILE A N 1
ATOM 4348 C CA . ILE A 1 534 ? 24.253 -0.836 -51.646 1.00 81.19 534 ILE A CA 1
ATOM 4349 C C . ILE A 1 534 ? 24.504 -1.857 -52.750 1.00 81.19 534 ILE A C 1
ATOM 4351 O O . ILE A 1 534 ? 23.937 -2.949 -52.747 1.00 81.19 534 ILE A O 1
ATOM 4355 N N . GLU A 1 535 ? 25.408 -1.558 -53.671 1.00 73.19 535 GLU A N 1
ATOM 4356 C CA . GLU A 1 535 ? 25.861 -2.524 -54.672 1.00 73.19 535 GLU A CA 1
ATOM 4357 C C . GLU A 1 535 ? 26.845 -3.531 -54.058 1.00 73.19 535 GLU A C 1
ATOM 4359 O O . GLU A 1 535 ? 27.782 -3.169 -53.346 1.00 73.19 535 GLU A O 1
ATOM 4364 N N . CYS A 1 536 ? 26.616 -4.820 -54.314 1.00 68.00 536 CYS A N 1
ATOM 4365 C CA . CYS A 1 536 ? 27.518 -5.899 -53.919 1.00 68.00 536 CYS A CA 1
ATOM 4366 C C . CYS A 1 536 ? 28.171 -6.459 -55.188 1.00 68.00 536 CYS A C 1
ATOM 4368 O O . CYS A 1 536 ? 27.464 -6.908 -56.085 1.00 68.00 536 CYS A O 1
ATOM 4370 N N . ASN A 1 537 ? 29.506 -6.440 -55.278 1.00 70.19 537 ASN A N 1
ATOM 4371 C CA . ASN A 1 537 ? 30.238 -6.986 -56.431 1.00 70.19 537 ASN A CA 1
ATOM 4372 C C . ASN A 1 537 ? 30.119 -8.518 -56.512 1.00 70.19 537 ASN A C 1
ATOM 4374 O O . ASN A 1 537 ? 30.987 -9.218 -55.995 1.00 70.19 537 ASN A O 1
ATOM 4378 N N . GLU A 1 538 ? 29.066 -9.047 -57.147 1.00 64.38 538 GLU A N 1
ATOM 4379 C CA . GLU A 1 538 ? 28.766 -10.485 -57.118 1.00 64.38 538 GLU A CA 1
ATOM 4380 C C . GLU A 1 538 ? 29.883 -11.397 -57.645 1.00 64.38 538 GLU A C 1
ATOM 4382 O O . GLU A 1 538 ? 30.094 -12.485 -57.107 1.00 64.38 538 GLU A O 1
ATOM 4387 N N . ALA A 1 539 ? 30.639 -10.929 -58.639 1.00 60.88 539 ALA A N 1
ATOM 4388 C CA . ALA A 1 539 ? 31.653 -11.712 -59.339 1.00 60.88 539 ALA A CA 1
ATOM 4389 C C . ALA A 1 539 ? 33.072 -11.606 -58.742 1.00 60.88 539 ALA A C 1
ATOM 4391 O O . ALA A 1 539 ? 33.958 -12.323 -59.197 1.00 60.88 539 ALA A O 1
ATOM 4392 N N . TRP A 1 540 ? 33.302 -10.722 -57.757 1.00 65.25 540 TRP A N 1
ATOM 4393 C CA . TRP A 1 540 ? 34.641 -10.352 -57.256 1.00 65.25 540 TRP A CA 1
ATOM 4394 C C . TRP A 1 540 ? 35.664 -10.135 -58.384 1.00 65.25 540 TRP A C 1
ATOM 4396 O O . TRP A 1 540 ? 36.785 -10.640 -58.357 1.00 65.25 540 TRP A O 1
ATOM 4406 N N . LEU A 1 541 ? 35.274 -9.379 -59.410 1.00 58.69 541 LEU A N 1
ATOM 4407 C CA . LEU A 1 541 ? 36.221 -8.912 -60.418 1.00 58.69 541 LEU A CA 1
ATOM 4408 C C . LEU A 1 541 ? 37.047 -7.799 -59.776 1.00 58.69 541 LEU A C 1
ATOM 4410 O O . LEU A 1 541 ? 36.559 -6.690 -59.561 1.00 58.69 541 LEU A O 1
ATOM 4414 N N . ASN A 1 542 ? 38.257 -8.143 -59.351 1.00 55.56 542 ASN A N 1
ATOM 4415 C CA . ASN A 1 542 ? 39.133 -7.232 -58.639 1.00 55.56 542 ASN A CA 1
ATOM 4416 C C . ASN A 1 542 ? 39.929 -6.420 -59.672 1.00 55.56 542 ASN A C 1
ATOM 4418 O O . ASN A 1 542 ? 40.943 -6.889 -60.171 1.00 55.56 542 ASN A O 1
ATOM 4422 N N . GLU A 1 543 ? 39.469 -5.214 -60.014 1.00 51.03 543 GLU A N 1
ATOM 4423 C CA . GLU A 1 543 ? 40.158 -4.315 -60.967 1.00 51.03 543 GLU A CA 1
ATOM 4424 C C . GLU A 1 543 ? 41.442 -3.675 -60.392 1.00 51.03 543 GLU A C 1
ATOM 4426 O O . GLU A 1 543 ? 42.090 -2.863 -61.047 1.00 51.03 543 GLU A O 1
ATOM 4431 N N . PHE A 1 544 ? 41.818 -4.016 -59.153 1.00 50.91 544 PHE A N 1
ATOM 4432 C CA . PHE A 1 544 ? 42.994 -3.479 -58.460 1.00 50.91 544 PHE A CA 1
ATOM 4433 C C . PHE A 1 544 ? 44.246 -4.371 -58.552 1.00 50.91 544 PHE A C 1
ATOM 4435 O O . PHE A 1 544 ? 45.189 -4.166 -57.783 1.00 50.91 544 PHE A O 1
ATOM 4442 N N . PHE A 1 545 ? 44.274 -5.314 -59.500 1.00 41.62 545 PHE A N 1
ATOM 4443 C CA . PHE A 1 545 ? 45.488 -6.002 -59.948 1.00 41.62 545 PHE A CA 1
ATOM 4444 C C . PHE A 1 545 ? 45.626 -5.976 -61.465 1.00 41.62 545 PHE A C 1
ATOM 4446 O O . PHE A 1 545 ? 44.620 -6.270 -62.149 1.00 41.62 545 PHE A O 1
#

Organism: Scophthalmus maximus (NCBI:txid52904)

InterPro domains:
  IPR046700 Domain of unknown function DUF6570 [PF20209] (413-542)

Radius of gyration: 66.72 Å; chains: 1; bounding box: 148×62×171 Å

pLDDT: mean 80.94, std 15.93, range [24.62, 97.88]